Protein AF-A0A0L0D1F6-F1 (afdb_monomer)

Solvent-accessible surface area (backbone atoms only — not comparable to full-atom values): 22761 Å² total; per-residue (Å²): 133,82,84,78,81,84,84,83,79,80,58,84,76,86,81,89,78,84,87,78,51,55,63,51,100,85,69,50,75,47,79,56,70,70,59,72,58,48,76,63,73,54,89,64,78,84,96,84,84,78,78,95,77,70,70,62,42,76,45,77,55,88,86,57,93,52,39,50,40,26,43,29,23,36,58,88,80,61,50,78,74,22,29,36,39,36,61,47,96,75,56,68,85,83,42,67,64,77,44,32,57,50,52,49,49,52,31,22,75,70,66,39,24,54,42,66,58,38,59,55,100,58,34,39,32,29,44,62,78,78,49,46,60,40,62,33,55,49,51,78,37,82,88,28,46,67,58,45,50,49,47,32,33,49,50,36,52,43,32,67,54,79,79,82,84,81,60,61,83,54,30,78,67,49,71,83,37,9,43,62,49,51,49,51,52,51,49,51,49,54,52,52,53,59,41,48,66,91,64,66,97,83,63,97,60,81,59,46,36,73,50,85,88,46,105,51,68,47,54,50,66,57,56,50,56,49,52,54,49,51,52,53,53,59,69,71,46,81,86,75,52,70,21,34,30,51,70,63,54,38,22,82,31,30,30,39,30,90,83,74,48,65,35,46,48,82,51,68,65,37,37,36,22,51,48,24,34,35,57,9,28,38,44,55,28,18,20,44,44,66,91,37,96,53,87,49,27,54,52,76,40,78,88,51,40,58,48,74,65,55,49,47,53,50,46,26,50,27,28,48,53,57,75,44,74,54,46,72,68,51,30,52,60,49,46,58,38,22,59,53,7,34,39,49,39,22,45,50,51,14,53,53,21,54,51,41,45,76,72,54,89,68,91,52,37,27,58,64,50,14,51,51,27,37,50,52,22,54,53,49,51,50,52,50,54,51,50,54,53,51,53,52,52,51,55,52,56,53,66,76,72,111

Foldseek 3Di:
DDDDDDPDDEDADDDDDDDDFDADPVGRTDDRPVVVVVVPVPPDDDDDDDPDDDQKDWAWDPDDPFWTKIFIAGNPPRHTPWIKIFGDDPSPLQFPVQVLVLLQCQCLVVVQAWHFHYDDPGTTTTHDAAFDQAQLLCCLDPVCVVLLLLVLLSQLSQQATDRPPPPPPQCVVDACSPLLNVNLVSLLVVQQVQLCPPDDPPDPDFRWRQFDPDRDTDRSVVLVVLSVVLSVVRVPAPPFRKGFGLLAPASRQWGQHPVRHIHGHDSRSTGIHGSLLRLLNSLQNSQKDQPDPDPLSIGGHPVSRRDPVSSLVSQLSSCVSNVHDSDPVSSVSSVVSNLSSNLSNLSSLLSVLSVCSPVPPDNHNSNVSSVVSVVVNVVSSVVVVVVVVVVVVVVVVVVVVD

Organism: NCBI:txid461836

Sequence (402 aa):
MAAAAWAVRRVRLSAWRGEAAVTDERGQYLLSVPEIAGAVAEAVTDVDSADDASKLRARRLSGGMSNFLFVLLEASDGSVVGLMRVYGAGADATVVRADEGAVFGALSDAGLGPALLSEWAGGRIEAFVAGTPVESRTLGRPESASLLREILAKVAAMHKLVIPSGLSSSSLAGVENSMLFHQLGSWLGQLEEAAQEGRKVNEQRRLLLTLPDMPVSIELRALRDHVEWLEAKWRAMDGVRMGLCHNDLHGGNIMATADDEVVLIDVEYAGYSMVGVDLGNMACEMMHSYECENHPGFVVRADEFPSPETRAAMVACYLDAAGESSNDAAVAALMAQVDLGILSSHLMWALWSFIQARTSDIAYGYTAYGLQRLDQFVHGRKASTAADAAAKAALASEADSE

InterPro domains:
  IPR011009 Protein kinase-like domain superfamily [SSF56112] (54-382)

pLDDT: mean 78.32, std 21.8, range [23.3, 98.75]

Mean predicted aligned error: 10.61 Å

Secondary structure (DSSP, 8-state):
-PPPP------------S----B-TT-PBPPPTTTTTTTTTTSSS------TT--EEEEEES--SSEEEEEEEETTT--EEEEEEEE-TTTTSS--HHHHHHHHHHHHHTTSS--EEEEETTEEEE----EEE--GGGTTSGGGHHHHHHHHHHHHHHHT----SSS-TTTTS-GGGSHHHHHHHHHHHHHHHHHHTT--TT--S--EEE-SSSS-EEEHHHHHHHHHHHHHHHHTSTTPPEEEE-S---GGGEEEETTS-EEE--GGG-EEEEHHHHHHHHHHHTTEE---SSTTS-EE-GGGSPPHHHHHHHHHHHHHHTTS---HHHHHHHH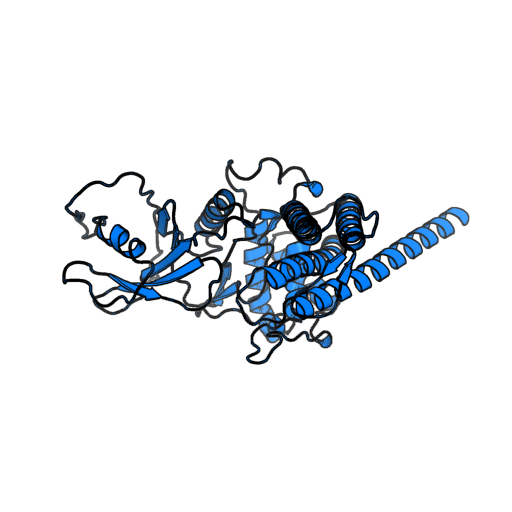HHHHHHHHHHHHHHHHHHHHHHHH--S---HHHHHHHHHHHHHHHHHHHHHHHHHHHHHHHHHHTT-

Radius of gyration: 23.77 Å; Cα contacts (8 Å, |Δi|>4): 584; chains: 1; bounding box: 72×63×77 Å

Nearest PDB structures (foldseek):
  7nb2-assembly1_AAA  TM=8.306E-01  e=1.365E-20  Homo sapiens
  1nw1-assembly1_B  TM=7.851E-01  e=1.091E-19  Caenorhabditis elegans
  3mes-assembly1_B  TM=7.965E-01  e=8.531E-18  Cryptosporidium parvum Iowa II
  3fi8-assembly1_A  TM=8.071E-01  e=6.029E-16  Plasmodium falciparum 3D7
  3mes-assembly1_A  TM=6.957E-01  e=2.235E-17  Cryptosporidium parvum Iowa II

Structure (mmCIF, N/CA/C/O backbone):
data_AF-A0A0L0D1F6-F1
#
_entry.id   AF-A0A0L0D1F6-F1
#
loop_
_atom_site.group_PDB
_atom_site.id
_atom_site.type_symbol
_atom_site.label_atom_id
_atom_site.label_alt_id
_atom_site.label_comp_id
_atom_site.label_asym_id
_atom_site.label_entity_id
_atom_site.label_seq_id
_atom_site.pdbx_PDB_ins_code
_atom_site.Cartn_x
_atom_site.Cartn_y
_atom_site.Cartn_z
_atom_site.occupancy
_atom_site.B_iso_or_equiv
_atom_site.auth_seq_id
_atom_site.auth_comp_id
_atom_site.auth_asym_id
_atom_site.auth_atom_id
_atom_site.pdbx_PDB_model_num
ATOM 1 N N . MET A 1 1 ? -12.857 -1.409 38.701 1.00 31.73 1 MET A N 1
ATOM 2 C CA . MET A 1 1 ? -14.057 -0.980 37.955 1.00 31.73 1 MET A CA 1
ATOM 3 C C . MET A 1 1 ? -13.956 -1.598 36.580 1.00 31.73 1 MET A C 1
ATOM 5 O O . MET A 1 1 ? -12.926 -1.434 35.947 1.00 31.73 1 MET A O 1
ATOM 9 N N . ALA A 1 2 ? -14.928 -2.435 36.226 1.00 24.94 2 ALA A N 1
ATOM 10 C CA . ALA A 1 2 ? -14.879 -3.296 35.051 1.00 24.94 2 ALA A CA 1
ATOM 11 C C . ALA A 1 2 ? -14.999 -2.480 33.755 1.00 24.94 2 ALA A C 1
ATOM 13 O O . ALA A 1 2 ? -15.881 -1.630 33.652 1.00 24.94 2 ALA A O 1
ATOM 14 N N . ALA A 1 3 ? -14.122 -2.762 32.791 1.00 25.84 3 ALA A N 1
ATOM 15 C CA . ALA A 1 3 ? -14.223 -2.278 31.422 1.00 25.84 3 ALA A CA 1
ATOM 16 C C . ALA A 1 3 ? -15.511 -2.835 30.793 1.00 25.84 3 ALA A C 1
ATOM 18 O O . ALA A 1 3 ? -15.704 -4.051 30.726 1.00 25.84 3 ALA A O 1
ATOM 19 N N . ALA A 1 4 ? -16.425 -1.950 30.398 1.00 26.25 4 ALA A N 1
ATOM 20 C CA . ALA A 1 4 ? -17.644 -2.337 29.706 1.00 26.25 4 ALA A CA 1
ATOM 21 C C . ALA A 1 4 ? -17.294 -2.707 28.260 1.00 26.25 4 ALA A C 1
ATOM 23 O O . ALA A 1 4 ? -16.805 -1.873 27.504 1.00 26.25 4 ALA A O 1
ATOM 24 N N . ALA A 1 5 ? -17.534 -3.964 27.890 1.00 23.83 5 ALA A N 1
ATOM 25 C CA . ALA A 1 5 ? -17.423 -4.442 26.520 1.00 23.83 5 ALA A CA 1
ATOM 26 C C . ALA A 1 5 ? -18.451 -3.718 25.632 1.00 23.83 5 ALA A C 1
ATOM 28 O O . ALA A 1 5 ? -19.657 -3.791 25.878 1.00 23.83 5 ALA A O 1
ATOM 29 N N . TRP A 1 6 ? -17.972 -3.013 24.608 1.00 24.05 6 TRP A N 1
ATOM 30 C CA . TRP A 1 6 ? -18.809 -2.343 23.617 1.00 24.05 6 TRP A CA 1
ATOM 31 C C . TRP A 1 6 ? -19.386 -3.383 22.652 1.00 24.05 6 TRP A C 1
ATOM 33 O O . TRP A 1 6 ? -18.693 -3.896 21.779 1.00 24.05 6 TRP A O 1
ATOM 43 N N . ALA A 1 7 ? -20.668 -3.710 22.806 1.00 23.30 7 ALA A N 1
ATOM 44 C CA . ALA A 1 7 ? -21.411 -4.485 21.818 1.00 23.30 7 ALA A CA 1
ATOM 45 C C . ALA A 1 7 ? -22.028 -3.522 20.791 1.00 23.30 7 ALA A C 1
ATOM 47 O O . ALA A 1 7 ? -23.096 -2.957 21.026 1.00 23.30 7 ALA A O 1
ATOM 48 N N . VAL A 1 8 ? -21.347 -3.312 19.663 1.00 28.67 8 VAL A N 1
ATOM 49 C CA . VAL A 1 8 ? -21.810 -2.432 18.576 1.00 28.67 8 VAL A CA 1
ATOM 50 C C . VAL A 1 8 ? -22.657 -3.244 17.587 1.00 28.67 8 VAL A C 1
ATOM 52 O O . VAL A 1 8 ? -22.241 -4.304 17.125 1.00 28.67 8 VAL A O 1
ATOM 55 N N . ARG A 1 9 ? -23.873 -2.772 17.270 1.00 29.39 9 ARG A N 1
ATOM 56 C CA . ARG A 1 9 ? -24.772 -3.371 16.265 1.00 29.39 9 ARG A CA 1
ATOM 57 C C . ARG A 1 9 ? -24.914 -2.446 15.055 1.00 29.39 9 ARG A C 1
ATOM 59 O O . ARG A 1 9 ? -25.244 -1.277 15.217 1.00 29.39 9 ARG A O 1
ATOM 66 N N . ARG A 1 10 ? -24.724 -3.007 13.855 1.00 29.28 10 ARG A N 1
ATOM 67 C CA . ARG A 1 10 ? -24.887 -2.343 12.548 1.00 29.28 10 ARG A CA 1
ATOM 68 C C . ARG A 1 10 ? -26.348 -2.054 12.209 1.00 29.28 10 ARG A C 1
ATOM 70 O O . ARG A 1 10 ? -27.205 -2.914 12.413 1.00 29.28 10 ARG A O 1
ATOM 77 N N . VAL A 1 11 ? -26.613 -0.900 11.593 1.00 31.41 11 VAL A N 1
ATOM 78 C CA . VAL A 1 11 ? -27.930 -0.532 11.045 1.00 31.41 11 VAL A CA 1
ATOM 79 C C . VAL A 1 11 ? -27.784 -0.115 9.576 1.00 31.41 11 VAL A C 1
ATOM 81 O O . VAL A 1 11 ? -26.921 0.685 9.238 1.00 31.41 11 VAL A O 1
ATOM 84 N N . ARG A 1 12 ? -28.640 -0.654 8.695 1.00 29.56 12 ARG A N 1
ATOM 85 C CA . ARG A 1 12 ? -28.754 -0.269 7.273 1.00 29.56 12 ARG A CA 1
ATOM 86 C C . ARG A 1 12 ? -29.939 0.687 7.095 1.00 29.56 12 ARG A C 1
ATOM 88 O O . ARG A 1 12 ? -31.073 0.295 7.366 1.00 29.56 12 ARG A O 1
ATOM 95 N N . LEU A 1 13 ? -29.706 1.901 6.597 1.00 34.47 13 LEU A N 1
ATOM 96 C CA . LEU A 1 13 ? -30.742 2.917 6.363 1.00 34.47 13 LEU A CA 1
ATOM 97 C C . LEU A 1 13 ? -31.161 2.934 4.885 1.00 34.47 13 LEU A C 1
ATOM 99 O O . LEU A 1 13 ? -30.601 3.671 4.084 1.00 34.47 13 LEU A O 1
ATOM 103 N N . SER A 1 14 ? -32.139 2.110 4.498 1.00 27.95 14 SER A N 1
ATOM 104 C CA . SER A 1 14 ? -32.628 2.055 3.101 1.00 27.95 14 SER A CA 1
ATOM 105 C C . SER A 1 14 ? -34.044 2.608 2.881 1.00 27.95 14 SER A C 1
ATOM 107 O O . SER A 1 14 ? -34.542 2.571 1.760 1.00 27.95 14 SER A O 1
ATOM 109 N N . ALA A 1 15 ? -34.701 3.177 3.895 1.00 30.14 15 ALA A N 1
ATOM 110 C CA . ALA A 1 15 ? -36.013 3.802 3.719 1.00 30.14 15 ALA A CA 1
ATOM 111 C C . ALA A 1 15 ? -36.263 4.885 4.776 1.00 30.14 15 ALA A C 1
ATOM 113 O O . ALA A 1 15 ? -36.445 4.555 5.945 1.00 30.14 15 ALA A O 1
ATOM 114 N N . TRP A 1 16 ? -36.329 6.165 4.390 1.00 33.00 16 TRP A N 1
ATOM 115 C CA . TRP A 1 16 ? -36.897 7.176 5.283 1.00 33.00 16 TRP A CA 1
ATOM 116 C C . TRP A 1 16 ? -37.708 8.257 4.567 1.00 33.00 16 TRP A C 1
ATOM 118 O O . TRP A 1 16 ? -37.266 8.859 3.590 1.00 33.00 16 TRP A O 1
ATOM 128 N N . ARG A 1 17 ? -38.919 8.476 5.089 1.00 27.86 17 ARG A N 1
ATOM 129 C CA . ARG A 1 17 ? -39.866 9.541 4.753 1.00 27.86 17 ARG A CA 1
ATOM 130 C C . ARG A 1 17 ? -40.465 10.050 6.072 1.00 27.86 17 ARG A C 1
ATOM 132 O O . ARG A 1 17 ? -41.174 9.280 6.701 1.00 27.86 17 ARG A O 1
ATOM 139 N N . GLY A 1 18 ? -40.207 11.313 6.423 1.00 29.86 18 GLY A N 1
ATOM 140 C CA . GLY A 1 18 ? -41.059 12.176 7.263 1.00 29.86 18 GLY A CA 1
ATOM 141 C C . GLY A 1 18 ? -41.236 11.835 8.754 1.00 29.86 18 GLY A C 1
ATOM 142 O O . GLY A 1 18 ? -41.825 10.819 9.083 1.00 29.86 18 GLY A O 1
ATOM 143 N N . GLU A 1 19 ? -40.803 12.779 9.600 1.00 31.77 19 GLU A N 1
ATOM 144 C CA . GLU A 1 19 ? -41.198 13.098 10.993 1.00 31.77 19 GLU A CA 1
ATOM 145 C C . GLU A 1 19 ? -41.254 12.023 12.110 1.00 31.77 19 GLU A C 1
ATOM 147 O O . GLU A 1 19 ? -41.719 10.901 11.950 1.00 31.77 19 GLU A O 1
ATOM 152 N N . ALA A 1 20 ? -40.829 12.493 13.298 1.00 30.72 20 ALA A N 1
ATOM 153 C CA . ALA A 1 20 ? -40.773 11.882 14.636 1.00 30.72 20 ALA A CA 1
ATOM 154 C C . ALA A 1 20 ? -39.691 10.805 14.879 1.00 30.72 20 ALA A C 1
ATOM 156 O O . ALA A 1 20 ? -39.860 9.622 14.589 1.00 30.72 20 ALA A O 1
ATOM 157 N N . ALA A 1 21 ? -38.584 11.223 15.503 1.00 36.16 21 ALA A N 1
ATOM 158 C CA . ALA A 1 21 ? -37.579 10.334 16.084 1.00 36.16 21 ALA A CA 1
ATOM 159 C C . ALA A 1 21 ? -38.144 9.700 17.364 1.00 36.16 21 ALA A C 1
ATOM 161 O O . ALA A 1 21 ? -38.504 10.414 18.300 1.00 36.16 21 ALA A O 1
ATOM 162 N N . VAL A 1 22 ? -38.239 8.374 17.407 1.00 34.62 22 VAL A N 1
ATOM 163 C CA . VAL A 1 22 ? -38.771 7.615 18.551 1.00 34.62 22 VAL A CA 1
ATOM 164 C C . VAL A 1 22 ? -37.614 7.159 19.448 1.00 34.62 22 VAL A C 1
ATOM 166 O O . VAL A 1 22 ? -36.556 6.785 18.955 1.00 34.62 22 VAL A O 1
ATOM 169 N N . THR A 1 23 ? -37.790 7.166 20.768 1.00 36.97 23 THR A N 1
ATOM 170 C CA . THR A 1 23 ? -36.834 6.566 21.718 1.00 36.97 23 THR A CA 1
ATOM 171 C C . THR A 1 23 ? -37.377 5.261 22.294 1.00 36.97 23 THR A C 1
ATOM 173 O O . THR A 1 23 ? -38.589 5.156 22.487 1.00 36.97 23 THR A O 1
ATOM 176 N N . ASP A 1 24 ? -36.517 4.289 22.616 1.00 35.38 24 ASP A N 1
ATOM 177 C CA . ASP A 1 24 ? -36.933 3.065 23.322 1.00 35.38 24 ASP A CA 1
ATOM 178 C C . ASP A 1 24 ? -37.030 3.238 24.855 1.00 35.38 24 ASP A C 1
ATOM 180 O O . ASP A 1 24 ? -36.666 4.270 25.423 1.00 35.38 24 ASP A O 1
ATOM 184 N N . GLU A 1 25 ? -37.517 2.201 25.544 1.00 28.17 25 GLU A N 1
ATOM 185 C CA . GLU A 1 25 ? -37.755 2.185 26.999 1.00 28.17 25 GLU A CA 1
ATOM 186 C C . GLU A 1 25 ? -36.468 2.235 27.849 1.00 28.17 25 GLU A C 1
ATOM 188 O O . GLU A 1 25 ? -36.529 2.393 29.069 1.00 28.17 25 GLU A O 1
ATOM 193 N N . ARG A 1 26 ? -35.293 2.113 27.218 1.00 33.12 26 ARG A N 1
ATOM 194 C CA . ARG A 1 26 ? -33.969 2.294 27.834 1.00 33.12 26 ARG A CA 1
ATOM 195 C C . ARG A 1 26 ? -33.360 3.658 27.491 1.00 33.12 26 ARG A C 1
ATOM 197 O O . ARG A 1 26 ? -32.220 3.917 27.871 1.00 33.12 26 ARG A O 1
ATOM 204 N N . GLY A 1 27 ? -34.109 4.525 26.805 1.00 32.03 27 GLY A N 1
ATOM 205 C CA . GLY A 1 27 ? -33.685 5.866 26.415 1.00 32.03 27 GLY A CA 1
ATOM 206 C C . GLY A 1 27 ? -32.784 5.911 25.178 1.00 32.03 27 GLY A C 1
ATOM 207 O O . GLY A 1 27 ? -32.106 6.917 24.977 1.00 32.03 27 GLY A O 1
ATOM 208 N N . GLN A 1 28 ? -32.750 4.860 24.349 1.00 32.97 28 GLN A N 1
ATOM 209 C CA . GLN A 1 28 ? -32.021 4.881 23.077 1.00 32.97 28 GLN A CA 1
ATOM 210 C C . GLN A 1 28 ? -32.780 5.728 22.053 1.00 32.97 28 GLN A C 1
ATOM 212 O O . GLN A 1 28 ? -33.920 5.411 21.723 1.00 32.97 28 GLN A O 1
ATOM 217 N N . TYR A 1 29 ? -32.153 6.784 21.530 1.00 34.88 29 TYR A N 1
ATOM 218 C CA . TYR A 1 29 ? -32.681 7.553 20.401 1.00 34.88 29 TYR A CA 1
ATOM 219 C C . TYR A 1 29 ? -32.521 6.760 19.094 1.00 34.88 29 TYR A C 1
ATOM 221 O O . TYR A 1 29 ? -31.401 6.462 18.682 1.00 34.88 29 TYR A O 1
ATOM 229 N N . LEU A 1 30 ? -33.637 6.459 18.419 1.00 40.31 30 LEU A N 1
ATOM 230 C CA . LEU A 1 30 ? -33.656 6.268 16.965 1.00 40.31 30 LEU A CA 1
ATOM 231 C C . LEU A 1 30 ? -33.514 7.665 16.333 1.00 40.31 30 LEU A C 1
ATOM 233 O O . LEU A 1 30 ? -34.155 8.598 16.805 1.00 40.31 30 LEU A O 1
ATOM 237 N N . LEU A 1 31 ? -32.696 7.850 15.293 1.00 39.03 31 LEU A N 1
ATOM 238 C CA . LEU A 1 31 ? -32.652 9.116 14.535 1.00 39.03 31 LEU A CA 1
ATOM 239 C C . LEU A 1 31 ? -34.049 9.486 13.987 1.00 39.03 31 LEU A C 1
ATOM 241 O O . LEU A 1 31 ? -34.760 8.598 13.513 1.00 39.03 31 LEU A O 1
ATOM 245 N N . SER A 1 32 ? -34.398 10.781 13.908 1.00 40.50 32 SER A N 1
ATOM 246 C CA . SER A 1 32 ? -35.192 11.258 12.760 1.00 40.50 32 SER A CA 1
ATOM 247 C C . SER A 1 32 ? -34.246 11.819 11.721 1.00 40.50 32 SER A C 1
ATOM 249 O O . SER A 1 32 ? -33.294 12.528 12.023 1.00 40.50 32 SER A O 1
ATOM 251 N N . VAL A 1 33 ? -34.514 11.458 10.480 1.00 40.91 33 VAL A N 1
ATOM 252 C CA . VAL A 1 33 ? -33.562 11.431 9.380 1.00 40.91 33 VAL A CA 1
ATOM 253 C C . VAL A 1 33 ? -33.618 12.644 8.408 1.00 40.91 33 VAL A C 1
ATOM 255 O O . VAL A 1 33 ? -32.916 12.585 7.404 1.00 40.91 33 VAL A O 1
ATOM 258 N N . PRO A 1 34 ? -34.297 13.799 8.629 1.00 38.75 34 PRO A N 1
ATOM 259 C CA . PRO A 1 34 ? -34.212 14.903 7.661 1.00 38.75 34 PRO A CA 1
ATOM 260 C C . PRO A 1 34 ? -32.942 15.755 7.851 1.00 38.75 34 PRO A C 1
ATOM 262 O O . PRO A 1 34 ? -32.572 16.512 6.964 1.00 38.75 34 PRO A O 1
ATOM 265 N N . GLU A 1 35 ? -32.248 15.616 8.983 1.00 45.06 35 GLU A N 1
ATOM 266 C CA . GLU A 1 35 ? -31.205 16.551 9.441 1.00 45.06 35 GLU A CA 1
ATOM 267 C C . GLU A 1 35 ? -29.783 16.065 9.125 1.00 45.06 35 GLU A C 1
ATOM 269 O O . GLU A 1 35 ? -28.944 16.855 8.700 1.00 45.06 35 GLU A O 1
ATOM 274 N N . ILE A 1 36 ? -29.543 14.747 9.133 1.00 46.28 36 ILE A N 1
ATOM 275 C CA . ILE A 1 36 ? -28.419 14.163 8.371 1.00 46.28 36 ILE A CA 1
ATOM 276 C C . ILE A 1 36 ? -28.604 14.462 6.866 1.00 46.28 36 ILE A C 1
ATOM 278 O O . ILE A 1 36 ? -27.629 14.613 6.135 1.00 46.28 36 ILE A O 1
ATOM 282 N N . ALA A 1 37 ? -29.856 14.616 6.409 1.00 41.06 37 ALA A N 1
ATOM 283 C CA . ALA A 1 37 ? -30.200 14.913 5.019 1.00 41.06 37 ALA A CA 1
ATOM 284 C C . ALA A 1 37 ? -30.062 16.402 4.617 1.00 41.06 37 ALA A C 1
ATOM 286 O O . ALA A 1 37 ? -30.062 16.692 3.423 1.00 41.06 37 ALA A O 1
ATOM 287 N N . GLY A 1 38 ? -29.865 17.330 5.564 1.00 43.59 38 GLY A N 1
ATOM 288 C CA . GLY A 1 38 ? -29.411 18.704 5.291 1.00 43.59 38 GLY A CA 1
ATOM 289 C C . GLY A 1 38 ? -27.883 18.837 5.281 1.00 43.59 38 GLY A C 1
ATOM 290 O O . GLY A 1 38 ? -27.335 19.542 4.440 1.00 43.59 38 GLY A O 1
ATOM 291 N N . ALA A 1 39 ? -27.182 18.079 6.133 1.00 43.59 39 ALA A N 1
ATOM 292 C CA . ALA A 1 39 ? -25.720 18.112 6.311 1.00 43.59 39 ALA A CA 1
ATOM 293 C C . ALA A 1 39 ? -24.890 17.752 5.055 1.00 43.59 39 ALA A C 1
ATOM 295 O O . ALA A 1 39 ? -23.669 17.886 5.045 1.00 43.59 39 ALA A O 1
ATOM 296 N N . VAL A 1 40 ? -25.562 17.301 3.995 1.00 38.84 40 VAL A N 1
ATOM 297 C CA . VAL A 1 40 ? -25.010 17.011 2.664 1.00 38.84 40 VAL A CA 1
ATOM 298 C C . VAL A 1 40 ? -25.537 17.989 1.593 1.00 38.84 40 VAL A C 1
ATOM 300 O O . VAL A 1 40 ? -24.920 18.125 0.540 1.00 38.84 40 VAL A O 1
ATOM 303 N N . ALA A 1 41 ? -26.653 18.688 1.830 1.00 37.47 41 ALA A N 1
ATOM 304 C CA . ALA A 1 41 ? -27.327 19.518 0.824 1.00 37.47 41 ALA A CA 1
ATOM 305 C C . ALA A 1 41 ? -26.570 20.823 0.480 1.00 37.47 41 ALA A C 1
ATOM 307 O O . ALA A 1 41 ? -26.695 21.319 -0.636 1.00 37.47 41 ALA A O 1
ATOM 308 N N . GLU A 1 42 ? -25.730 21.322 1.390 1.00 36.94 42 GLU A N 1
ATOM 309 C CA . GLU A 1 42 ? -24.819 22.466 1.225 1.00 36.94 42 GLU A CA 1
ATOM 310 C C . GLU A 1 42 ? -23.353 22.027 1.434 1.00 36.94 42 GLU A C 1
ATOM 312 O O . GLU A 1 42 ? -22.668 22.469 2.352 1.00 36.94 42 GLU A O 1
ATOM 317 N N . ALA A 1 43 ? -22.779 21.171 0.582 1.00 38.66 43 ALA A N 1
ATOM 318 C CA . ALA A 1 43 ? -21.313 20.961 0.565 1.00 38.66 43 ALA A CA 1
ATOM 319 C C . ALA A 1 43 ? -20.500 22.249 0.202 1.00 38.66 43 ALA A C 1
ATOM 321 O O . ALA A 1 43 ? -19.273 22.225 0.092 1.00 38.66 43 ALA A O 1
ATOM 322 N N . VAL A 1 44 ? -21.209 23.370 0.020 1.00 38.84 44 VAL A N 1
ATOM 323 C CA . VAL A 1 44 ? -20.869 24.763 -0.317 1.00 38.84 44 VAL A CA 1
ATOM 324 C C . VAL A 1 44 ? -22.008 25.563 0.359 1.00 38.84 44 VAL A C 1
ATOM 326 O O . VAL A 1 44 ? -23.152 25.210 0.099 1.00 38.84 44 VAL A O 1
ATOM 329 N N . THR A 1 45 ? -21.886 26.547 1.258 1.00 34.50 45 THR A N 1
ATOM 330 C CA . THR A 1 45 ? -20.866 27.537 1.662 1.00 34.50 45 THR A CA 1
ATOM 331 C C . THR A 1 45 ? -21.213 28.002 3.086 1.00 34.50 45 THR A C 1
ATOM 333 O O . THR A 1 45 ? -22.357 28.369 3.304 1.00 34.50 45 THR A O 1
ATOM 336 N N . ASP A 1 46 ? -20.229 28.031 3.993 1.00 37.06 46 ASP A N 1
ATOM 337 C CA . ASP A 1 46 ? -20.287 28.538 5.384 1.00 37.06 46 ASP A CA 1
ATOM 338 C C . ASP A 1 46 ? -21.431 28.021 6.278 1.00 37.06 46 ASP A C 1
ATOM 340 O O . ASP A 1 46 ? -22.562 28.496 6.250 1.00 37.06 46 ASP A O 1
ATOM 344 N N . VAL A 1 47 ? -21.096 27.077 7.163 1.00 40.12 47 VAL A N 1
ATOM 345 C CA . VAL A 1 47 ? -22.037 26.544 8.154 1.00 40.12 47 VAL A CA 1
ATOM 346 C C . VAL A 1 47 ? -22.041 27.445 9.387 1.00 40.12 47 VAL A C 1
ATOM 348 O O . VAL A 1 47 ? -21.257 27.242 10.311 1.00 40.12 47 VAL A O 1
ATOM 351 N N . ASP A 1 48 ? -22.960 28.405 9.405 1.00 41.38 48 ASP A N 1
ATOM 352 C CA . ASP A 1 48 ? -23.443 29.065 10.619 1.00 41.38 48 ASP A CA 1
ATOM 353 C C . ASP A 1 48 ? -24.980 29.051 10.598 1.00 41.38 48 ASP A C 1
ATOM 355 O O . ASP A 1 48 ? -25.636 29.997 10.171 1.00 41.38 48 ASP A O 1
ATOM 359 N N . SER A 1 49 ? -25.575 27.920 10.982 1.00 39.34 49 SER A N 1
ATOM 360 C CA . SER A 1 49 ? -26.826 27.855 11.757 1.00 39.34 49 SER A CA 1
ATOM 361 C C . SER A 1 49 ? -27.337 26.417 11.844 1.00 39.34 49 SER A C 1
ATOM 363 O O . SER A 1 49 ? -27.509 25.724 10.847 1.00 39.34 49 SER A O 1
ATOM 365 N N . ALA A 1 50 ? -27.630 25.982 13.063 1.00 41.03 50 ALA A N 1
ATOM 366 C CA . ALA A 1 50 ? -28.610 24.938 13.304 1.00 41.03 50 ALA A CA 1
ATOM 367 C C . ALA A 1 50 ? -29.574 25.505 14.347 1.00 41.03 50 ALA A C 1
ATOM 369 O O . ALA A 1 50 ? -29.183 25.718 15.496 1.00 41.03 50 ALA A O 1
ATOM 370 N N . ASP A 1 51 ? -30.796 25.820 13.916 1.00 38.06 51 ASP A N 1
ATOM 371 C CA . ASP A 1 51 ? -31.899 26.155 14.814 1.00 38.06 51 ASP A CA 1
ATOM 372 C C . ASP A 1 51 ? -32.132 24.970 15.762 1.00 38.06 51 ASP A C 1
ATOM 374 O O . ASP A 1 51 ? -32.364 23.854 15.306 1.00 38.06 51 ASP A O 1
ATOM 378 N N . ASP A 1 52 ? -32.005 25.258 17.060 1.00 39.34 52 ASP A N 1
ATOM 379 C CA . ASP A 1 52 ? -32.370 24.601 18.335 1.00 39.34 52 ASP A CA 1
ATOM 380 C C . ASP A 1 52 ? -33.041 23.193 18.407 1.00 39.34 52 ASP A C 1
ATOM 382 O O . ASP A 1 52 ? -33.626 22.844 19.435 1.00 39.34 52 ASP A O 1
ATOM 386 N N . ALA A 1 53 ? -32.935 22.321 17.398 1.00 39.06 53 ALA A N 1
ATOM 387 C CA . ALA A 1 53 ? -33.583 21.002 17.359 1.00 39.06 53 ALA A CA 1
ATOM 388 C C . ALA A 1 53 ? -32.651 19.807 17.048 1.00 39.06 53 ALA A C 1
ATOM 390 O O . ALA A 1 53 ? -33.001 18.675 17.391 1.00 39.06 53 ALA A O 1
ATOM 391 N N . SER A 1 54 ? -31.443 20.014 16.505 1.00 47.66 54 SER A N 1
ATOM 392 C CA . SER A 1 54 ? -30.513 18.926 16.146 1.00 47.66 54 SER A CA 1
ATOM 393 C C . SER A 1 54 ? -29.320 18.818 17.111 1.00 47.66 54 SER A C 1
ATOM 395 O O . SER A 1 54 ? -28.497 19.724 17.217 1.00 47.66 54 SER A O 1
ATOM 397 N N . LYS A 1 55 ? -29.184 17.683 17.806 1.00 57.44 55 LYS A N 1
ATOM 398 C CA . LYS A 1 55 ? -28.216 17.445 18.902 1.00 57.44 55 LYS A CA 1
ATOM 399 C C . LYS A 1 55 ? -26.748 17.223 18.478 1.00 57.44 55 LYS A C 1
ATOM 401 O O . LYS A 1 55 ? -25.930 16.862 19.317 1.00 57.44 55 LYS A O 1
ATOM 406 N N . LEU A 1 56 ? -26.380 17.433 17.212 1.00 58.66 56 LEU A N 1
ATOM 407 C CA . LEU A 1 56 ? -25.035 17.147 16.685 1.00 58.66 56 LEU A CA 1
ATOM 408 C C . LEU A 1 56 ? -24.440 18.356 15.945 1.00 58.66 56 LEU A C 1
ATOM 410 O O . LEU A 1 56 ? -25.150 19.069 15.243 1.00 58.66 56 LEU A O 1
ATOM 414 N N . ARG A 1 57 ? -23.124 18.563 16.073 1.00 59.50 57 ARG A N 1
ATOM 415 C CA . ARG A 1 57 ? -22.311 19.539 15.322 1.00 59.50 57 ARG A CA 1
ATOM 416 C C . ARG A 1 57 ? -21.347 18.801 14.390 1.00 59.50 57 ARG A C 1
ATOM 418 O O . ARG A 1 57 ? -20.914 17.697 14.705 1.00 59.50 57 ARG A O 1
ATOM 425 N N . ALA A 1 58 ? -20.956 19.415 13.276 1.00 64.62 58 ALA A N 1
ATOM 426 C CA . ALA A 1 58 ? -19.970 18.855 12.350 1.00 64.62 58 ALA A CA 1
ATOM 427 C C . ALA A 1 58 ? -18.814 19.840 12.131 1.00 64.62 58 ALA A C 1
ATOM 429 O O . ALA A 1 58 ? -19.038 21.016 11.859 1.00 64.62 58 ALA A O 1
ATOM 430 N N . ARG A 1 59 ? -17.570 19.363 12.231 1.00 67.81 59 ARG A N 1
ATOM 431 C CA . ARG A 1 59 ? -16.359 20.151 11.960 1.00 67.81 59 ARG A CA 1
ATOM 432 C C . ARG A 1 59 ? -15.600 19.553 10.787 1.00 67.81 59 ARG A C 1
ATOM 434 O O . ARG A 1 59 ? -15.123 18.424 10.875 1.00 67.81 59 ARG A O 1
ATOM 441 N N . ARG A 1 60 ? -15.444 20.320 9.709 1.00 66.88 60 ARG A N 1
ATOM 442 C CA . ARG A 1 60 ? -14.672 19.897 8.536 1.00 66.88 60 ARG A CA 1
ATOM 443 C C . ARG A 1 60 ? -13.196 19.701 8.897 1.00 66.88 60 ARG A C 1
ATOM 445 O O . ARG A 1 60 ? -12.594 20.553 9.549 1.00 66.88 60 ARG A O 1
ATOM 452 N N . LEU A 1 61 ? -12.623 18.589 8.451 1.00 68.00 61 LEU A N 1
ATOM 453 C CA . LEU A 1 61 ? -11.182 18.365 8.432 1.00 68.00 61 LEU A CA 1
ATOM 454 C C . LEU A 1 61 ? -10.625 18.835 7.084 1.00 68.00 61 LEU A C 1
ATOM 456 O O . LEU A 1 61 ? -11.206 18.583 6.027 1.00 68.00 61 LEU A O 1
ATOM 460 N N . SER A 1 62 ? -9.505 19.547 7.121 1.00 55.34 62 SER A N 1
ATOM 461 C CA . SER A 1 62 ? -8.715 19.879 5.935 1.00 55.34 62 SER A CA 1
ATOM 462 C C . SER A 1 62 ? -7.886 18.664 5.509 1.00 55.34 62 SER A C 1
ATOM 464 O O . SER A 1 62 ? -7.306 18.024 6.381 1.00 55.34 62 SER A O 1
ATOM 466 N N . GLY A 1 63 ? -7.770 18.383 4.203 1.00 50.47 63 GLY A N 1
ATOM 467 C CA . GLY A 1 63 ? -6.709 17.489 3.701 1.00 50.47 63 GLY A CA 1
ATOM 468 C C . GLY A 1 63 ? -7.103 16.316 2.796 1.00 50.47 63 GLY A C 1
ATOM 469 O O . GLY A 1 63 ? -6.223 15.545 2.444 1.00 50.47 63 GLY A O 1
ATOM 470 N N . GLY A 1 64 ? -8.363 16.164 2.378 1.00 48.91 64 GLY A N 1
ATOM 471 C CA . GLY A 1 64 ? -8.746 15.142 1.391 1.00 48.91 64 GLY A CA 1
ATOM 472 C C . GLY A 1 64 ? -8.894 15.717 -0.021 1.00 48.91 64 GLY A C 1
ATOM 473 O O . GLY A 1 64 ? -9.639 16.679 -0.197 1.00 48.91 64 GLY A O 1
ATOM 474 N N . MET A 1 65 ? -8.226 15.128 -1.023 1.00 44.72 65 MET A N 1
ATOM 475 C CA . MET A 1 65 ? -8.472 15.442 -2.447 1.00 44.72 65 MET A CA 1
ATOM 476 C C . MET A 1 65 ? -9.756 14.784 -2.967 1.00 44.72 65 MET A C 1
ATOM 478 O O . MET A 1 65 ? -10.490 15.383 -3.745 1.00 44.72 65 MET A O 1
ATOM 482 N N . SER A 1 66 ? -10.034 13.558 -2.514 1.00 52.12 66 SER A N 1
ATOM 483 C CA . SER A 1 66 ? -11.105 12.704 -3.053 1.00 52.12 66 SER A CA 1
ATOM 484 C C . SER A 1 66 ? -12.372 12.679 -2.187 1.00 52.12 66 SER A C 1
ATOM 486 O O . SER A 1 66 ? -13.456 12.348 -2.671 1.00 52.12 66 SER A O 1
ATOM 488 N N . ASN A 1 67 ? -12.243 13.043 -0.906 1.00 64.69 67 ASN A N 1
ATOM 489 C CA . ASN A 1 67 ? -13.272 12.895 0.123 1.00 64.69 67 ASN A CA 1
ATOM 490 C C . ASN A 1 67 ? -13.379 14.152 0.995 1.00 64.69 67 ASN A C 1
ATOM 492 O O . ASN A 1 67 ? -12.365 14.717 1.409 1.00 64.69 67 ASN A O 1
ATOM 496 N N . PHE A 1 68 ? -14.603 14.541 1.356 1.00 67.44 68 PHE A N 1
ATOM 497 C CA . PHE A 1 68 ? -14.834 15.526 2.410 1.00 67.44 68 PHE A CA 1
ATOM 498 C C . PHE A 1 68 ? -15.001 14.812 3.750 1.00 67.44 68 PHE A C 1
ATOM 500 O O . PHE A 1 68 ? -15.844 13.927 3.892 1.00 67.44 68 PHE A O 1
ATOM 507 N N . LEU A 1 69 ? -14.198 15.209 4.733 1.00 76.25 69 LEU A N 1
ATOM 508 C CA . LEU A 1 69 ? -14.183 14.611 6.063 1.00 76.25 69 LEU A CA 1
ATOM 509 C C . LEU A 1 69 ? -14.734 15.595 7.091 1.00 76.25 69 LEU A C 1
ATOM 511 O O . LEU A 1 69 ? -14.309 16.750 7.142 1.00 76.25 69 LEU A O 1
ATOM 515 N N . PHE A 1 70 ? -15.652 15.128 7.932 1.00 74.50 70 PHE A N 1
ATOM 516 C CA . PHE A 1 70 ? -16.265 15.922 8.991 1.00 74.50 70 PHE A CA 1
ATOM 517 C C . PHE A 1 70 ? -16.262 15.152 10.305 1.00 74.50 70 PHE A C 1
ATOM 519 O O . PHE A 1 70 ? -16.877 14.095 10.413 1.00 74.50 70 PHE A O 1
ATOM 526 N N . VAL A 1 71 ? -15.614 15.694 11.331 1.00 78.75 71 VAL A N 1
ATOM 527 C CA . VAL A 1 71 ? -15.746 15.166 12.692 1.00 78.75 71 VAL A CA 1
ATOM 528 C C . VAL A 1 71 ? -17.132 15.528 13.205 1.00 78.75 71 VAL A C 1
ATOM 530 O O . VAL A 1 71 ? -17.488 16.706 13.243 1.00 78.75 71 VAL A O 1
ATOM 533 N N . LEU A 1 72 ? -17.898 14.517 13.597 1.00 73.81 72 LEU A N 1
ATOM 534 C CA . LEU A 1 72 ? -19.199 14.675 14.227 1.00 73.81 72 LEU A CA 1
ATOM 535 C C . LEU A 1 72 ? -19.005 14.818 15.737 1.00 73.81 72 LEU A C 1
ATOM 537 O O . LEU A 1 72 ? -18.299 14.023 16.362 1.00 73.81 72 LEU A O 1
ATOM 541 N N . LEU A 1 73 ? -19.637 15.833 16.312 1.00 66.62 73 LEU A N 1
ATOM 542 C CA . LEU A 1 73 ? -19.533 16.207 17.715 1.00 66.62 73 LEU A CA 1
ATOM 543 C C . LEU A 1 73 ? -20.925 16.244 18.347 1.00 66.62 73 LEU A C 1
ATOM 545 O O . LEU A 1 73 ? -21.877 16.714 17.727 1.00 66.62 73 LEU A O 1
ATOM 549 N N . GLU A 1 74 ? -21.038 15.821 19.595 1.00 65.75 74 GLU A N 1
ATOM 550 C CA . GLU A 1 74 ? -22.232 16.038 20.403 1.00 65.75 74 GLU A CA 1
ATOM 551 C C . GLU A 1 74 ? -22.398 17.543 20.677 1.00 65.75 74 GLU A C 1
ATOM 553 O O . GLU A 1 74 ? -21.455 18.231 21.076 1.00 65.75 74 GLU A O 1
ATOM 558 N N . ALA A 1 75 ? -23.592 18.098 20.452 1.00 62.03 75 ALA A N 1
ATOM 559 C CA . ALA A 1 75 ? -23.812 19.539 20.606 1.00 62.03 75 ALA A CA 1
ATOM 560 C C . ALA A 1 75 ? -23.754 19.998 22.072 1.00 62.03 75 ALA A C 1
ATOM 562 O O . ALA A 1 75 ? -23.458 21.168 22.331 1.00 62.03 75 ALA A O 1
ATOM 563 N N . SER A 1 76 ? -24.045 19.090 23.009 1.00 63.91 76 SER A N 1
ATOM 564 C CA . SER A 1 76 ? -24.133 19.391 24.440 1.00 63.91 76 SER A CA 1
ATOM 565 C C . SER A 1 76 ? -22.770 19.604 25.103 1.00 63.91 76 SER A C 1
ATOM 567 O O . SER A 1 76 ? -22.629 20.536 25.894 1.00 63.91 76 SER A O 1
ATOM 569 N N . ASP A 1 77 ? -21.766 18.792 24.766 1.00 70.19 77 ASP A N 1
ATOM 570 C CA . ASP A 1 77 ? -20.442 18.826 25.403 1.00 70.19 77 ASP A CA 1
ATOM 571 C C . ASP A 1 77 ? -19.259 18.863 24.419 1.00 70.19 77 ASP A C 1
ATOM 573 O O . ASP A 1 77 ? -18.116 19.046 24.837 1.00 70.19 77 ASP A O 1
ATOM 577 N N . GLY A 1 78 ? -19.512 18.749 23.112 1.00 63.91 78 GLY A N 1
ATOM 578 C CA . GLY A 1 78 ? -18.471 18.733 22.087 1.00 63.91 78 GLY A CA 1
ATOM 579 C C . GLY A 1 78 ? -17.688 17.422 22.010 1.00 63.91 78 GLY A C 1
ATOM 580 O O . GLY A 1 78 ? -16.644 17.393 21.357 1.00 63.91 78 GLY A O 1
ATOM 581 N N . SER A 1 79 ? -18.154 16.352 22.660 1.00 68.31 79 SER A N 1
ATOM 582 C CA . SER A 1 79 ? -17.539 15.028 22.562 1.00 68.31 79 SER A CA 1
ATOM 583 C C . SER A 1 79 ? -17.620 14.484 21.135 1.00 68.31 79 SER A C 1
ATOM 585 O O . SER A 1 79 ? -18.580 14.732 20.408 1.00 68.31 79 SER A O 1
ATOM 587 N N . VAL A 1 80 ? -16.587 13.760 20.699 1.00 73.44 80 VAL A N 1
ATOM 588 C CA . VAL A 1 80 ? -16.551 13.184 19.349 1.00 73.44 80 VAL A CA 1
ATOM 589 C C . VAL A 1 80 ? -17.428 11.940 19.297 1.00 73.44 80 VAL A C 1
ATOM 591 O O . VAL A 1 80 ? -17.210 10.997 20.054 1.00 73.44 80 VAL A O 1
ATOM 594 N N . VAL A 1 81 ? -18.381 11.920 18.366 1.00 71.75 81 VAL A N 1
ATOM 595 C CA . VAL A 1 81 ? -19.319 10.799 18.183 1.00 71.75 81 VAL A CA 1
ATOM 596 C C . VAL A 1 81 ? -19.038 9.982 16.921 1.00 71.75 81 VAL A C 1
ATOM 598 O O . VAL A 1 81 ? -19.520 8.859 16.792 1.00 71.75 81 VAL A O 1
ATOM 601 N N . GLY A 1 82 ? -18.247 10.518 15.988 1.00 79.69 82 GLY A N 1
ATOM 602 C CA . GLY A 1 82 ? -17.866 9.816 14.767 1.00 79.69 82 GLY A CA 1
ATOM 603 C C . GLY A 1 82 ? -17.169 10.705 13.745 1.00 79.69 82 GLY A C 1
ATOM 604 O O . GLY A 1 82 ? -16.916 11.888 13.974 1.00 79.69 82 GLY A O 1
ATOM 605 N N . LEU A 1 83 ? -16.877 10.118 12.595 1.00 83.94 83 LEU A N 1
ATOM 606 C CA . LEU A 1 83 ? -16.319 10.766 11.421 1.00 83.94 83 LEU A CA 1
ATOM 607 C C . LEU A 1 83 ? -17.262 10.507 10.245 1.00 83.94 83 LEU A C 1
ATOM 609 O O . LEU A 1 83 ? -17.570 9.365 9.922 1.00 83.94 83 LEU A O 1
ATOM 613 N N . MET A 1 84 ? -17.739 11.571 9.614 1.00 80.44 84 MET A N 1
ATOM 614 C CA . MET A 1 84 ? -18.528 11.498 8.395 1.00 80.44 84 MET A CA 1
ATOM 615 C C . MET A 1 84 ? -17.615 11.706 7.193 1.00 80.44 84 MET A C 1
ATOM 617 O O . MET A 1 84 ? -16.931 12.726 7.092 1.00 80.44 84 MET A O 1
ATOM 621 N N . ARG A 1 85 ? -17.640 10.749 6.271 1.00 81.00 85 ARG A N 1
ATOM 622 C CA . ARG A 1 85 ? -16.951 10.812 4.986 1.00 81.00 85 ARG A CA 1
ATOM 623 C C . ARG A 1 85 ? -17.983 10.973 3.885 1.00 81.00 85 ARG A C 1
ATOM 625 O O . ARG A 1 85 ? -18.847 10.115 3.734 1.00 81.00 85 ARG A O 1
ATOM 632 N N . VAL A 1 86 ? -17.876 12.058 3.127 1.00 71.69 86 VAL A N 1
ATOM 633 C CA . VAL A 1 86 ? -18.712 12.334 1.954 1.00 71.69 86 VAL A CA 1
ATOM 634 C C . VAL A 1 86 ? -17.853 12.191 0.704 1.00 71.69 86 VAL A C 1
ATOM 636 O O . VAL A 1 86 ? -16.800 12.825 0.594 1.00 71.69 86 VAL A O 1
ATOM 639 N N . TYR A 1 87 ? -18.299 11.359 -0.231 1.00 69.19 87 TYR A N 1
ATOM 640 C CA . TYR A 1 87 ? -17.568 11.084 -1.465 1.00 69.19 87 TYR A CA 1
ATOM 641 C C . TYR A 1 87 ? -17.677 12.269 -2.437 1.00 69.19 87 TYR A C 1
ATOM 643 O O . TYR A 1 87 ? -18.771 12.786 -2.672 1.00 69.19 87 TYR A O 1
ATOM 651 N N . GLY A 1 88 ? -16.556 12.716 -3.014 1.00 57.94 88 GLY A N 1
ATOM 652 C CA . GLY A 1 88 ? -16.542 13.819 -3.980 1.00 57.94 88 GLY A CA 1
ATOM 653 C C . GLY A 1 88 ? -17.175 13.453 -5.332 1.00 57.94 88 GLY A C 1
ATOM 654 O O . GLY A 1 88 ? -17.063 12.312 -5.798 1.00 57.94 88 GLY A O 1
ATOM 655 N N . ALA A 1 89 ? -17.807 14.432 -5.991 1.00 44.59 89 ALA A N 1
ATOM 656 C CA . ALA A 1 89 ? -18.261 14.322 -7.379 1.00 44.59 89 ALA A CA 1
ATOM 657 C C . ALA A 1 89 ? -17.041 14.416 -8.313 1.00 44.59 89 ALA A C 1
ATOM 659 O O . ALA A 1 89 ? -16.537 15.508 -8.552 1.00 44.59 89 ALA A O 1
ATOM 660 N N . GLY A 1 90 ? -16.530 13.278 -8.793 1.00 44.84 90 GLY A N 1
ATOM 661 C CA . GLY A 1 90 ? -15.376 13.234 -9.705 1.00 44.84 90 GLY A CA 1
ATOM 662 C C . GLY A 1 90 ? -14.204 12.359 -9.257 1.00 44.84 90 GLY A C 1
ATOM 663 O O . GLY A 1 90 ? -13.338 12.069 -10.074 1.00 44.84 90 GLY A O 1
ATOM 664 N N . ALA A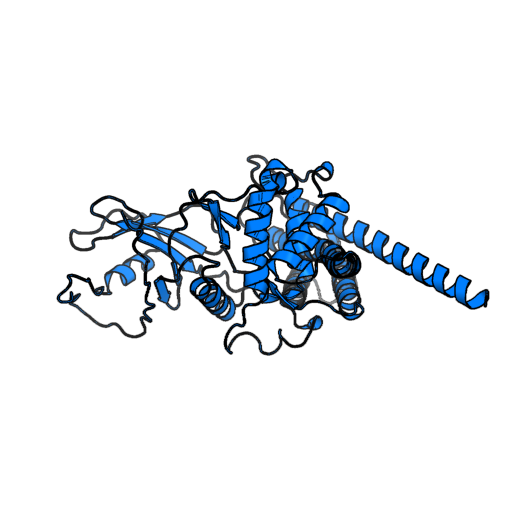 1 91 ? -14.198 11.841 -8.026 1.00 44.47 91 ALA A N 1
ATOM 665 C CA . ALA A 1 91 ? -13.196 10.858 -7.584 1.00 44.47 91 ALA A CA 1
ATOM 666 C C . ALA A 1 91 ? -13.483 9.423 -8.100 1.00 44.47 91 ALA A C 1
ATOM 668 O O . ALA A 1 91 ? -13.166 8.446 -7.433 1.00 44.47 91 ALA A O 1
ATOM 669 N N . ASP A 1 92 ? -14.135 9.298 -9.261 1.00 43.09 92 ASP A N 1
ATOM 670 C CA . ASP A 1 92 ? -14.609 8.036 -9.860 1.00 43.09 92 ASP A CA 1
ATOM 671 C C . ASP A 1 92 ? -13.618 7.426 -10.874 1.00 43.09 92 ASP A C 1
ATOM 673 O O . ASP A 1 92 ? -13.875 6.355 -11.416 1.00 43.09 92 ASP A O 1
ATOM 677 N N . ALA A 1 93 ? -12.483 8.077 -11.158 1.00 46.75 93 ALA A N 1
ATOM 678 C CA . ALA A 1 93 ? -11.568 7.614 -12.208 1.00 46.75 93 ALA A CA 1
ATOM 679 C C . ALA A 1 93 ? -10.564 6.528 -11.758 1.00 46.75 93 ALA A C 1
ATOM 681 O O . ALA A 1 93 ? -9.968 5.869 -12.610 1.00 46.75 93 ALA A O 1
ATOM 682 N N . THR A 1 94 ? -10.346 6.328 -10.451 1.00 44.19 94 THR A N 1
ATOM 683 C CA . THR A 1 94 ? -9.257 5.462 -9.944 1.00 44.19 94 THR A CA 1
ATOM 684 C C . THR A 1 94 ? -9.671 4.395 -8.928 1.00 44.19 94 THR A C 1
ATOM 686 O O . THR A 1 94 ? -8.918 3.435 -8.768 1.00 44.19 94 THR A O 1
ATOM 689 N N . VAL A 1 95 ? -10.841 4.509 -8.282 1.00 50.94 95 VAL A N 1
ATOM 690 C CA . VAL A 1 95 ? -11.282 3.607 -7.198 1.00 50.94 95 VAL A CA 1
ATOM 691 C C . VAL A 1 95 ? -12.673 3.043 -7.492 1.00 50.94 95 VAL A C 1
ATOM 693 O O . VAL A 1 95 ? -13.637 3.785 -7.686 1.00 50.94 95 VAL A O 1
ATOM 696 N N . VAL A 1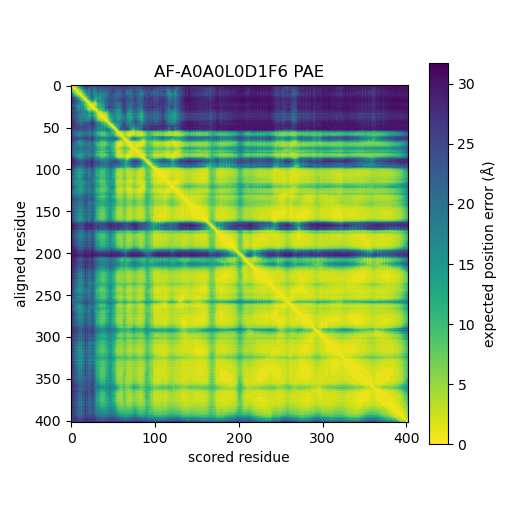 96 ? -12.805 1.713 -7.497 1.00 57.41 96 VAL A N 1
ATOM 697 C CA . VAL A 1 96 ? -14.105 1.038 -7.624 1.00 57.41 96 VAL A CA 1
ATOM 698 C C . VAL A 1 96 ? -14.811 1.081 -6.263 1.00 57.41 96 VAL A C 1
ATOM 700 O O . VAL A 1 96 ? -14.631 0.215 -5.415 1.00 57.41 96 VAL A O 1
ATOM 703 N N . ARG A 1 97 ? -15.633 2.108 -6.032 1.00 57.00 97 ARG A N 1
ATOM 704 C CA . ARG A 1 97 ? -16.251 2.416 -4.720 1.00 57.00 97 ARG A CA 1
ATOM 705 C C . ARG A 1 97 ? -17.098 1.293 -4.100 1.00 57.00 97 ARG A C 1
ATOM 707 O O . ARG A 1 97 ? -17.218 1.214 -2.881 1.00 57.00 97 ARG A O 1
ATOM 714 N N . ALA A 1 98 ? -17.689 0.423 -4.923 1.00 53.97 98 ALA A N 1
ATOM 715 C CA . ALA A 1 98 ? -18.447 -0.736 -4.438 1.00 53.97 98 ALA A CA 1
ATOM 716 C C . ALA A 1 98 ? -17.549 -1.775 -3.735 1.00 53.97 98 ALA A C 1
ATOM 718 O O . ALA A 1 98 ? -18.012 -2.467 -2.827 1.00 53.97 98 ALA A O 1
ATOM 719 N N . ASP A 1 99 ? -16.273 -1.839 -4.119 1.00 71.31 99 ASP A N 1
ATOM 720 C CA . ASP A 1 99 ? -15.273 -2.712 -3.510 1.00 71.31 99 ASP A CA 1
ATOM 721 C C . ASP A 1 99 ? -14.747 -2.107 -2.197 1.00 71.31 99 ASP A C 1
ATOM 723 O O . ASP A 1 99 ? -14.642 -2.816 -1.194 1.00 71.31 99 ASP A O 1
ATOM 727 N N . GLU A 1 100 ? -14.532 -0.785 -2.152 1.00 78.06 100 GLU A N 1
ATOM 728 C CA . GLU A 1 100 ? -14.075 -0.068 -0.949 1.00 78.06 100 GLU A CA 1
ATOM 729 C C . GLU A 1 100 ? -15.037 -0.254 0.236 1.00 78.06 100 GLU A C 1
ATOM 731 O O . GLU A 1 100 ? -14.607 -0.613 1.331 1.00 78.06 100 GLU A O 1
ATOM 736 N N . GLY A 1 101 ? -16.348 -0.055 0.039 1.00 81.06 101 GLY A N 1
ATOM 737 C CA . GLY A 1 101 ? -17.340 -0.195 1.117 1.00 81.06 101 GLY A CA 1
ATOM 738 C C . GLY A 1 101 ? -17.398 -1.614 1.698 1.00 81.06 101 GLY A C 1
ATOM 739 O O . GLY A 1 101 ? -17.494 -1.797 2.914 1.00 81.06 101 GLY A O 1
ATOM 740 N N . ALA A 1 102 ? -17.263 -2.634 0.845 1.00 83.44 102 ALA A N 1
ATOM 741 C CA . ALA A 1 102 ? -17.238 -4.031 1.268 1.00 83.44 102 ALA A CA 1
ATOM 742 C C . ALA A 1 102 ? -15.956 -4.380 2.046 1.00 83.44 102 ALA A C 1
ATOM 744 O O . ALA A 1 102 ? -16.030 -5.049 3.082 1.00 83.44 102 ALA A O 1
ATOM 745 N N . VAL A 1 103 ? -14.797 -3.891 1.591 1.00 87.50 103 VAL A N 1
ATOM 746 C CA . VAL A 1 103 ? -13.519 -4.043 2.304 1.00 87.50 103 VAL A CA 1
ATOM 747 C C . VAL A 1 103 ? -13.558 -3.316 3.646 1.00 87.50 103 VAL A C 1
ATOM 749 O O . VAL A 1 103 ? -13.259 -3.921 4.677 1.00 87.50 103 VAL A O 1
ATOM 752 N N . PHE A 1 104 ? -14.012 -2.061 3.664 1.00 89.75 104 PHE A N 1
ATOM 753 C CA . PHE A 1 104 ? -14.184 -1.277 4.884 1.00 89.75 104 PHE A CA 1
ATOM 754 C C . PHE A 1 104 ? -15.093 -1.995 5.887 1.00 89.75 104 PHE A C 1
ATOM 756 O O . PHE A 1 104 ? -14.751 -2.137 7.062 1.00 89.75 104 PHE A O 1
ATOM 763 N N . GLY A 1 105 ? -16.232 -2.512 5.417 1.00 88.88 105 GLY A N 1
ATOM 764 C CA . GLY A 1 105 ? -17.140 -3.321 6.220 1.00 88.88 105 GLY A CA 1
ATOM 765 C C . GLY A 1 105 ? -16.449 -4.546 6.823 1.00 88.88 105 GLY A C 1
ATOM 766 O O . GLY A 1 105 ? -16.567 -4.788 8.022 1.00 88.88 105 GLY A O 1
ATOM 767 N N . ALA A 1 106 ? -15.681 -5.309 6.051 1.00 89.62 106 ALA A N 1
ATOM 768 C CA . ALA A 1 106 ? -14.995 -6.480 6.594 1.00 89.62 106 ALA A CA 1
ATOM 769 C C . ALA A 1 106 ? -13.917 -6.122 7.630 1.00 89.62 106 ALA A C 1
ATOM 771 O O . ALA A 1 106 ? -13.832 -6.784 8.665 1.00 89.62 106 ALA A O 1
ATOM 772 N N . LEU A 1 107 ? -13.135 -5.060 7.403 1.00 92.00 107 LEU A N 1
ATOM 773 C CA . LEU A 1 107 ? -12.158 -4.581 8.388 1.00 92.00 107 LEU A CA 1
ATOM 774 C C . LEU A 1 107 ? -12.844 -4.097 9.667 1.00 92.00 107 LEU A C 1
ATOM 776 O O . LEU A 1 107 ? -12.365 -4.382 10.764 1.00 92.00 107 LEU A O 1
ATOM 780 N N . SER A 1 108 ? -13.978 -3.406 9.529 1.00 91.88 108 SER A N 1
ATOM 781 C CA . SER A 1 108 ? -14.802 -2.984 10.658 1.00 91.88 108 SER A CA 1
ATOM 782 C C . SER A 1 108 ? -15.327 -4.177 11.462 1.00 91.88 108 SER A C 1
ATOM 784 O O . SER A 1 108 ? -15.319 -4.108 12.687 1.00 91.88 108 SER A O 1
ATOM 786 N N . ASP A 1 109 ? -15.809 -5.243 10.813 1.00 91.25 109 ASP A N 1
ATOM 787 C CA . ASP A 1 109 ? -16.298 -6.447 11.511 1.00 91.25 109 ASP A CA 1
ATOM 788 C C . ASP A 1 109 ? -15.171 -7.183 12.235 1.00 91.25 109 ASP A C 1
ATOM 790 O O . ASP A 1 109 ? -15.374 -7.731 13.317 1.00 91.25 109 ASP A O 1
ATOM 794 N N . ALA A 1 110 ? -13.983 -7.201 11.630 1.00 91.62 110 ALA A N 1
ATOM 795 C CA . ALA A 1 110 ? -12.805 -7.862 12.170 1.00 91.62 110 ALA A CA 1
ATOM 796 C C . ALA A 1 110 ? -12.079 -7.043 13.254 1.00 91.62 110 ALA A C 1
ATOM 798 O O . ALA A 1 110 ? -11.112 -7.538 13.831 1.00 91.62 110 ALA A O 1
ATOM 799 N N . GLY A 1 111 ? -12.508 -5.804 13.524 1.00 91.56 111 GLY A N 1
ATOM 800 C CA . GLY A 1 111 ? -11.837 -4.905 14.470 1.00 91.56 111 GLY A CA 1
ATOM 801 C C . GLY A 1 111 ? -10.438 -4.466 14.018 1.00 91.56 111 GLY A C 1
ATOM 802 O O . GLY A 1 111 ? -9.589 -4.169 14.855 1.00 91.56 111 GLY A O 1
ATOM 803 N N . LEU A 1 112 ? -10.181 -4.467 12.706 1.00 93.75 112 LEU A N 1
ATOM 804 C CA . LEU A 1 112 ? -8.900 -4.061 12.112 1.00 93.75 112 LEU A CA 1
ATOM 805 C C . LEU A 1 112 ? -8.898 -2.601 11.648 1.00 93.75 112 LEU A C 1
ATOM 807 O O . LEU A 1 112 ? -7.837 -1.985 11.564 1.00 93.75 112 LEU A O 1
ATOM 811 N N . GLY A 1 113 ? -10.081 -2.065 11.348 1.00 93.00 113 GLY A N 1
ATOM 812 C CA . GLY A 1 113 ? -10.291 -0.677 10.951 1.00 93.00 113 GLY A CA 1
ATOM 813 C C . GLY A 1 113 ? -11.349 0.020 11.809 1.00 93.00 113 GLY A C 1
ATOM 814 O O . GLY A 1 113 ? -11.893 -0.582 12.742 1.00 93.00 113 GLY A O 1
ATOM 815 N N . PRO A 1 114 ? -11.674 1.286 11.499 1.00 91.25 114 PRO A N 1
ATOM 816 C CA . PRO A 1 114 ? -12.718 2.024 12.196 1.00 91.25 114 PRO A CA 1
ATOM 817 C C . PRO A 1 114 ? -14.066 1.301 12.112 1.00 91.25 114 PRO A C 1
ATOM 819 O O . PRO A 1 114 ? -14.418 0.729 11.080 1.00 91.25 114 PRO A O 1
ATOM 822 N N . ALA A 1 115 ? -14.858 1.349 13.185 1.00 87.88 115 ALA A N 1
ATOM 823 C CA . ALA A 1 115 ? -16.184 0.741 13.166 1.00 87.88 115 ALA A CA 1
ATOM 824 C C . ALA A 1 115 ? -17.114 1.490 12.195 1.00 87.88 115 ALA A C 1
ATOM 826 O O . ALA A 1 115 ? -17.295 2.701 12.314 1.00 87.88 115 ALA A O 1
ATOM 827 N N . LEU A 1 116 ? -17.744 0.771 11.263 1.00 84.88 116 LEU A N 1
ATOM 828 C CA . LEU A 1 116 ? -18.785 1.311 10.392 1.00 84.88 116 LEU A CA 1
ATOM 829 C C . LEU A 1 116 ? -20.066 1.536 11.205 1.00 84.88 116 LEU A C 1
ATOM 831 O O . LEU A 1 116 ? -20.699 0.575 11.650 1.00 84.88 116 LEU A O 1
ATOM 835 N N . LEU A 1 117 ? -20.455 2.799 11.384 1.00 80.88 117 LEU A N 1
ATOM 836 C CA . LEU A 1 117 ? -21.646 3.182 12.148 1.00 80.88 117 LEU A CA 1
ATOM 837 C C . LEU A 1 117 ? -22.883 3.274 11.246 1.00 80.88 117 LEU A C 1
ATOM 839 O O . LEU A 1 117 ? -23.963 2.826 11.628 1.00 80.88 117 LEU A O 1
ATOM 843 N N . SER A 1 118 ? -22.724 3.845 10.049 1.00 75.12 118 SER A N 1
ATOM 844 C CA . SER A 1 118 ? -23.787 3.999 9.049 1.00 75.12 118 SER A CA 1
ATOM 845 C C . SER A 1 118 ? -23.197 4.185 7.647 1.00 75.12 118 SER A C 1
ATOM 847 O O . SER A 1 118 ? -22.071 4.655 7.507 1.00 75.12 118 SER A O 1
ATOM 849 N N . GLU A 1 119 ? -23.955 3.861 6.602 1.00 75.19 119 GLU A N 1
ATOM 850 C CA . GLU A 1 119 ? -23.546 3.993 5.196 1.00 75.19 119 GLU A CA 1
ATOM 851 C C . GLU A 1 119 ? -24.737 4.422 4.326 1.00 75.19 119 GLU A C 1
ATOM 853 O O . GLU A 1 119 ? -25.872 3.990 4.558 1.00 75.19 119 GLU A O 1
ATOM 858 N N . TRP A 1 120 ? -24.482 5.263 3.319 1.00 72.88 120 TRP A N 1
ATOM 859 C CA . TRP A 1 120 ? -25.442 5.650 2.282 1.00 72.88 120 TRP A CA 1
ATOM 860 C C . TRP A 1 120 ? -24.742 5.827 0.924 1.00 72.88 120 TRP A C 1
ATOM 862 O O . TRP A 1 120 ? -23.524 5.780 0.816 1.00 72.88 120 TRP A O 1
ATOM 872 N N . ALA A 1 121 ? -25.509 6.074 -0.142 1.00 67.38 121 ALA A N 1
ATOM 873 C CA . ALA A 1 121 ? -24.970 6.146 -1.507 1.00 67.38 121 ALA A CA 1
ATOM 874 C C . ALA A 1 121 ? -23.900 7.238 -1.739 1.00 67.38 121 ALA A C 1
ATOM 876 O O . ALA A 1 121 ? -23.174 7.172 -2.725 1.00 67.38 121 ALA A O 1
ATOM 877 N N . GLY A 1 122 ? -23.819 8.250 -0.870 1.00 67.81 122 GLY A N 1
ATOM 878 C CA . GLY A 1 122 ? -22.893 9.380 -0.996 1.00 67.81 122 GLY A CA 1
ATOM 879 C C . GLY A 1 122 ? -21.816 9.440 0.087 1.00 67.81 122 GLY A C 1
ATOM 880 O O . GLY A 1 122 ? -21.105 10.442 0.156 1.00 67.81 122 GLY A O 1
ATOM 881 N N . GLY A 1 123 ? -21.715 8.431 0.956 1.00 75.19 123 GLY A N 1
ATOM 882 C CA . GLY A 1 123 ? -20.765 8.465 2.060 1.00 75.19 123 GLY A CA 1
ATOM 883 C C . GLY A 1 123 ? -21.006 7.427 3.149 1.00 75.19 123 GLY A C 1
ATOM 884 O O . GLY A 1 123 ? -21.894 6.576 3.066 1.00 75.19 123 GLY A O 1
ATOM 885 N N . ARG A 1 124 ? -20.217 7.537 4.216 1.00 80.38 124 ARG A N 1
ATOM 886 C CA . ARG A 1 124 ? -20.340 6.712 5.423 1.00 80.38 124 ARG A CA 1
ATOM 887 C C . ARG A 1 124 ? -20.075 7.518 6.688 1.00 80.38 124 ARG A C 1
ATOM 889 O O . ARG A 1 124 ? -19.416 8.555 6.655 1.00 80.38 124 ARG A O 1
ATOM 896 N N . ILE A 1 125 ? -20.599 7.025 7.805 1.00 81.62 125 ILE A N 1
ATOM 897 C CA . ILE A 1 125 ? -20.216 7.449 9.150 1.00 81.62 125 ILE A CA 1
ATOM 898 C C . ILE A 1 125 ? -19.422 6.305 9.772 1.00 81.62 125 ILE A C 1
ATOM 900 O O . ILE A 1 125 ? -19.916 5.182 9.891 1.00 81.62 125 ILE A O 1
ATOM 904 N N . GLU A 1 126 ? -18.202 6.608 10.184 1.00 86.56 126 GLU A N 1
ATOM 905 C CA . GLU A 1 126 ? -17.271 5.694 10.833 1.00 86.56 126 GLU A CA 1
ATOM 906 C C . GLU A 1 126 ? -16.936 6.171 12.251 1.00 86.56 126 GLU A C 1
ATOM 908 O O . GLU A 1 126 ? -17.106 7.344 12.590 1.00 86.56 126 GLU A O 1
ATOM 913 N N . ALA A 1 127 ? -16.499 5.260 13.117 1.00 86.88 127 ALA A N 1
ATOM 914 C CA . ALA A 1 127 ? -15.981 5.633 14.425 1.00 86.88 127 ALA A CA 1
ATOM 915 C C . ALA A 1 127 ? -14.737 6.511 14.251 1.00 86.88 127 ALA A C 1
ATOM 917 O O . ALA A 1 127 ? -13.867 6.227 13.429 1.00 86.88 127 ALA A O 1
ATOM 918 N N . PHE A 1 128 ? -14.643 7.577 15.041 1.00 85.31 128 PHE A N 1
ATOM 919 C CA . PHE A 1 128 ? -13.452 8.412 15.037 1.00 85.31 128 PHE A CA 1
ATOM 920 C C . PHE A 1 128 ? -12.314 7.694 15.767 1.00 85.31 128 PHE A C 1
ATOM 922 O O . PHE A 1 128 ? -12.463 7.302 16.924 1.00 85.31 128 PHE A O 1
ATOM 929 N N . VAL A 1 129 ? -11.169 7.547 15.102 1.00 87.12 129 VAL A N 1
ATOM 930 C CA . VAL A 1 129 ? -9.971 6.960 15.708 1.00 87.12 129 VAL A CA 1
ATOM 931 C C . VAL A 1 129 ? -9.183 8.064 16.407 1.00 87.12 129 VAL A C 1
ATOM 933 O O . VAL A 1 129 ? -8.518 8.874 15.764 1.00 87.12 129 VAL A O 1
ATOM 936 N N . ALA A 1 130 ? -9.260 8.100 17.737 1.00 86.38 130 ALA A N 1
ATOM 937 C CA . ALA A 1 130 ? -8.468 9.005 18.565 1.00 86.38 130 ALA A CA 1
ATOM 938 C C . ALA A 1 130 ? -7.031 8.473 18.719 1.00 86.38 130 ALA A C 1
ATOM 940 O O . ALA A 1 130 ? -6.669 7.895 19.742 1.00 86.38 130 ALA A O 1
ATOM 941 N N . GLY A 1 131 ? -6.225 8.644 17.673 1.00 88.38 131 GLY A N 1
ATOM 942 C CA . GLY A 1 131 ? -4.825 8.229 17.644 1.00 88.38 131 GLY A CA 1
ATOM 943 C C . GLY A 1 131 ? -3.931 9.224 16.915 1.00 88.38 131 GLY A C 1
ATOM 944 O O . GLY A 1 131 ? -4.396 10.247 16.408 1.00 88.38 131 GLY A O 1
ATOM 945 N N . THR A 1 132 ? -2.651 8.887 16.843 1.00 91.00 132 THR A N 1
ATOM 946 C CA . THR A 1 132 ? -1.642 9.623 16.078 1.00 91.00 132 THR A CA 1
ATOM 947 C C . THR A 1 132 ? -1.206 8.764 14.890 1.00 91.00 132 THR A C 1
ATOM 949 O O . THR A 1 132 ? -0.970 7.566 15.085 1.00 91.00 132 THR A O 1
ATOM 952 N N . PRO A 1 133 ? -1.088 9.333 13.677 1.00 92.19 133 PRO A N 1
ATOM 953 C CA . PRO A 1 133 ? -0.495 8.623 12.553 1.00 92.19 133 PRO A CA 1
ATOM 954 C C . PRO A 1 133 ? 0.925 8.166 12.887 1.00 92.19 133 PRO A C 1
ATOM 956 O O . PRO A 1 133 ? 1.697 8.888 13.521 1.00 92.19 133 PRO A O 1
ATOM 959 N N . VAL A 1 134 ? 1.271 6.957 12.468 1.00 93.31 134 VAL A N 1
ATOM 960 C CA . VAL A 1 134 ? 2.606 6.402 12.668 1.00 93.31 134 VAL A CA 1
ATOM 961 C C . VAL A 1 134 ? 3.606 7.124 11.766 1.00 93.31 134 VAL A C 1
ATOM 963 O O . VAL A 1 134 ? 3.355 7.381 10.593 1.00 93.31 134 VAL A O 1
ATOM 966 N N . GLU A 1 135 ? 4.799 7.406 12.282 1.00 92.12 135 GLU A N 1
ATOM 967 C CA . GLU A 1 135 ? 5.899 7.878 11.445 1.00 92.12 135 GLU A CA 1
ATOM 968 C C . GLU A 1 135 ? 6.639 6.674 10.841 1.00 92.12 135 GLU A C 1
ATOM 970 O O . GLU A 1 135 ? 7.439 6.031 11.530 1.00 92.12 135 GLU A O 1
ATOM 975 N N . SER A 1 136 ? 6.416 6.384 9.548 1.00 92.44 136 SER A N 1
ATOM 976 C CA . SER A 1 136 ? 7.012 5.230 8.842 1.00 92.44 136 SER A CA 1
ATOM 977 C C . SER A 1 136 ? 8.520 5.098 9.072 1.00 92.44 136 SER A C 1
ATOM 979 O O . SER A 1 136 ? 9.026 4.001 9.293 1.00 92.44 136 SER A O 1
ATOM 981 N N . ARG A 1 137 ? 9.243 6.225 9.078 1.00 91.50 137 ARG A N 1
ATOM 982 C CA . ARG A 1 137 ? 10.707 6.282 9.244 1.00 91.50 137 ARG A CA 1
ATOM 983 C C . ARG A 1 137 ? 11.211 5.721 10.568 1.00 91.50 137 ARG A C 1
ATOM 985 O O . ARG A 1 137 ? 12.371 5.333 10.687 1.00 91.50 137 ARG A O 1
ATOM 992 N N . THR A 1 138 ? 10.357 5.692 11.586 1.00 90.31 138 THR A N 1
ATOM 993 C CA . THR A 1 138 ? 10.727 5.169 12.903 1.00 90.31 138 THR A CA 1
ATOM 994 C C . THR A 1 138 ? 10.573 3.653 12.980 1.00 90.31 138 THR A C 1
ATOM 996 O O . THR A 1 138 ? 11.180 3.037 13.850 1.00 90.31 138 THR A O 1
ATOM 999 N N . LEU A 1 139 ? 9.816 3.026 12.070 1.00 91.69 139 LEU A N 1
ATOM 1000 C CA . LEU A 1 139 ? 9.472 1.601 12.145 1.00 91.69 139 LEU A CA 1
ATOM 1001 C C . LEU A 1 139 ? 10.675 0.668 11.983 1.00 91.69 139 LEU A C 1
ATOM 1003 O O . LEU A 1 139 ? 10.664 -0.433 12.525 1.00 91.69 139 LEU A O 1
ATOM 1007 N N . GLY A 1 140 ? 11.725 1.105 11.285 1.00 85.19 140 GLY A N 1
ATOM 1008 C CA . GLY A 1 140 ? 12.969 0.343 11.151 1.00 85.19 140 GLY A CA 1
ATOM 1009 C C . GLY A 1 140 ? 13.866 0.370 12.395 1.00 85.19 140 GLY A C 1
ATOM 1010 O O . GLY A 1 140 ? 14.899 -0.300 12.408 1.00 85.19 140 GLY A O 1
ATOM 1011 N N . ARG A 1 141 ? 13.516 1.151 13.427 1.00 89.75 141 ARG A N 1
ATOM 1012 C CA . ARG A 1 141 ? 14.364 1.370 14.602 1.00 89.75 141 ARG A CA 1
ATOM 1013 C C . ARG A 1 141 ? 13.991 0.434 15.762 1.00 89.75 141 ARG A C 1
ATOM 1015 O O . ARG A 1 141 ? 12.811 0.114 15.923 1.00 89.75 141 ARG A O 1
ATOM 1022 N N . PRO A 1 142 ? 14.955 0.011 16.605 1.00 89.44 142 PRO A N 1
ATOM 1023 C CA . PRO A 1 142 ? 14.694 -0.915 17.712 1.00 89.44 142 PRO A CA 1
ATOM 1024 C C . PRO A 1 142 ? 13.607 -0.445 18.687 1.00 89.44 142 PRO A C 1
ATOM 1026 O O . PRO A 1 142 ? 12.855 -1.267 19.207 1.00 89.44 142 PRO A O 1
ATOM 1029 N N . GLU A 1 143 ? 13.496 0.864 18.922 1.00 91.94 143 GLU A N 1
ATOM 1030 C CA . GLU A 1 143 ? 12.481 1.458 19.797 1.00 91.94 143 GLU A CA 1
ATOM 1031 C C . GLU A 1 143 ? 11.041 1.230 19.315 1.00 91.94 143 GLU A C 1
ATOM 1033 O O . GLU A 1 143 ? 10.138 1.102 20.140 1.00 91.94 143 GLU A O 1
ATOM 1038 N N . SER A 1 144 ? 10.827 1.096 18.004 1.00 91.81 144 SER A N 1
ATOM 1039 C CA . SER A 1 144 ? 9.506 0.866 17.410 1.00 91.81 144 SER A CA 1
ATOM 1040 C C . SER A 1 144 ? 9.188 -0.617 17.224 1.00 91.81 144 SER A C 1
ATOM 1042 O O . SER A 1 144 ? 8.157 -0.948 16.645 1.00 91.81 144 SER A O 1
ATOM 1044 N N . ALA A 1 145 ? 10.021 -1.540 17.721 1.00 92.12 145 ALA A N 1
ATOM 1045 C CA . ALA A 1 145 ? 9.843 -2.976 17.490 1.00 92.12 145 ALA A CA 1
ATOM 1046 C C . ALA A 1 145 ? 8.504 -3.527 18.021 1.00 92.12 145 ALA A C 1
ATOM 1048 O O . ALA A 1 145 ? 7.918 -4.416 17.401 1.00 92.12 145 ALA A O 1
ATOM 1049 N N . SER A 1 146 ? 8.007 -3.008 19.152 1.00 93.50 146 SER A N 1
ATOM 1050 C CA . SER A 1 146 ? 6.699 -3.405 19.698 1.00 93.50 146 SER A CA 1
ATOM 1051 C C . SER A 1 146 ? 5.554 -2.923 18.810 1.00 93.50 146 SER A C 1
ATOM 1053 O O . SER A 1 146 ? 4.674 -3.704 18.460 1.00 93.50 146 SER A O 1
ATOM 1055 N N . LEU A 1 147 ? 5.612 -1.658 18.384 1.00 94.62 147 LEU A N 1
ATOM 1056 C CA . LEU A 1 147 ? 4.632 -1.071 17.474 1.00 94.62 147 LEU A CA 1
ATOM 1057 C C . LEU A 1 147 ? 4.634 -1.791 16.119 1.00 94.62 147 LEU A C 1
ATOM 1059 O O . LEU A 1 147 ? 3.579 -2.164 15.620 1.00 94.62 147 LEU A O 1
ATOM 1063 N N . LEU A 1 148 ? 5.812 -2.057 15.547 1.00 95.06 148 LEU A N 1
ATOM 1064 C CA . LEU A 1 148 ? 5.944 -2.799 14.293 1.00 95.06 148 LEU A CA 1
ATOM 1065 C C . LEU A 1 148 ? 5.325 -4.198 14.400 1.00 95.06 148 LEU A C 1
ATOM 1067 O O . LEU A 1 148 ? 4.655 -4.637 13.470 1.00 95.06 148 LEU A O 1
ATOM 1071 N N . ARG A 1 149 ? 5.511 -4.895 15.528 1.00 95.50 149 ARG A N 1
ATOM 1072 C CA . ARG A 1 149 ? 4.881 -6.201 15.768 1.00 95.50 149 ARG A CA 1
ATOM 1073 C C . ARG A 1 149 ? 3.356 -6.107 15.761 1.00 95.50 149 ARG A C 1
ATOM 1075 O O . ARG A 1 149 ? 2.720 -6.946 15.130 1.00 95.50 149 ARG A O 1
ATOM 1082 N N . GLU A 1 150 ? 2.791 -5.095 16.412 1.00 95.94 150 GLU A N 1
ATOM 1083 C CA . GLU A 1 150 ? 1.340 -4.880 16.442 1.00 95.94 150 GLU A CA 1
ATOM 1084 C C . GLU A 1 150 ? 0.791 -4.542 15.047 1.00 95.94 150 GLU A C 1
ATOM 1086 O O . GLU A 1 150 ? -0.185 -5.141 14.595 1.00 95.94 150 GLU A O 1
ATOM 1091 N N . ILE A 1 151 ? 1.482 -3.672 14.300 1.00 97.38 151 ILE A N 1
ATOM 1092 C CA . ILE A 1 151 ? 1.145 -3.357 12.904 1.00 97.38 151 ILE A CA 1
ATOM 1093 C C . ILE A 1 151 ? 1.133 -4.631 12.057 1.00 97.38 151 ILE A C 1
ATOM 1095 O O . ILE A 1 151 ? 0.148 -4.914 11.375 1.00 97.38 151 ILE A O 1
ATOM 1099 N N . L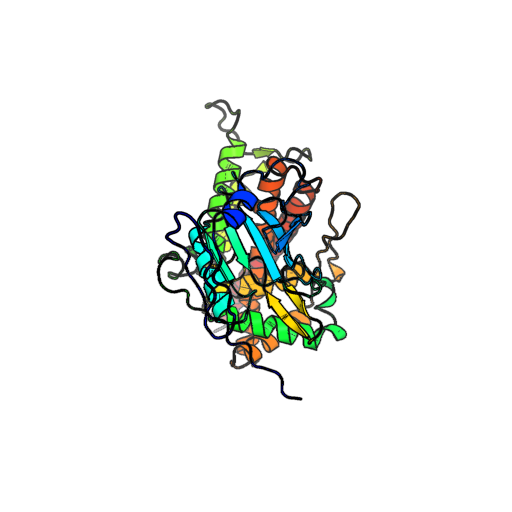EU A 1 152 ? 2.199 -5.433 12.116 1.00 97.88 152 LEU A N 1
ATOM 1100 C CA . LEU A 1 152 ? 2.300 -6.668 11.338 1.00 97.88 152 LEU A CA 1
ATOM 1101 C C . LEU A 1 152 ? 1.245 -7.700 11.745 1.00 97.88 152 LEU A C 1
ATOM 1103 O O . LEU A 1 152 ? 0.802 -8.461 10.888 1.00 97.88 152 LEU A O 1
ATOM 1107 N N . ALA A 1 153 ? 0.797 -7.706 13.003 1.00 97.50 153 ALA A N 1
ATOM 1108 C CA . ALA A 1 153 ? -0.315 -8.541 13.439 1.00 97.50 153 ALA A CA 1
ATOM 1109 C C . ALA A 1 153 ? -1.649 -8.106 12.817 1.00 97.50 153 ALA A C 1
ATOM 1111 O O . ALA A 1 153 ? -2.375 -8.958 12.295 1.00 97.50 153 ALA A O 1
ATOM 1112 N N . LYS A 1 154 ? -1.950 -6.800 12.779 1.00 97.62 154 LYS A N 1
ATOM 1113 C CA . LYS A 1 154 ? -3.148 -6.279 12.091 1.00 97.62 154 LYS A CA 1
ATOM 1114 C C . LYS A 1 154 ? -3.084 -6.542 10.582 1.00 97.62 154 LYS A C 1
ATOM 1116 O O . LYS A 1 154 ? -4.072 -6.991 10.005 1.00 97.62 154 LYS A O 1
ATOM 1121 N N . VAL A 1 155 ? -1.918 -6.359 9.957 1.00 98.06 155 VAL A N 1
ATOM 1122 C CA . VAL A 1 155 ? -1.686 -6.656 8.529 1.00 98.06 155 VAL A CA 1
ATOM 1123 C C . VAL A 1 155 ? -1.842 -8.157 8.243 1.00 98.06 155 VAL A C 1
ATOM 1125 O O . VAL A 1 155 ? -2.545 -8.544 7.312 1.00 98.06 155 VAL A O 1
ATOM 1128 N N . ALA A 1 156 ? -1.270 -9.037 9.072 1.00 98.19 156 ALA A N 1
ATOM 1129 C CA . ALA A 1 156 ? -1.430 -10.487 8.938 1.00 98.19 156 ALA A CA 1
ATOM 1130 C C . ALA A 1 156 ? -2.887 -10.938 9.107 1.00 98.19 156 ALA A C 1
ATOM 1132 O O . ALA A 1 156 ? -3.336 -11.842 8.398 1.00 98.19 156 ALA A O 1
ATOM 1133 N N . ALA A 1 157 ? -3.635 -10.308 10.015 1.00 97.69 157 ALA A N 1
ATOM 1134 C CA . ALA A 1 157 ? -5.064 -10.546 10.170 1.00 97.69 157 ALA A CA 1
ATOM 1135 C C . ALA A 1 157 ? -5.858 -10.058 8.945 1.00 97.69 157 ALA A C 1
ATOM 1137 O O . ALA A 1 157 ? -6.706 -10.799 8.446 1.00 97.69 157 ALA A O 1
ATOM 1138 N N . MET A 1 158 ? -5.539 -8.870 8.416 1.00 95.94 158 MET A N 1
ATOM 1139 C CA . MET A 1 158 ? -6.170 -8.313 7.215 1.00 95.94 158 MET A CA 1
ATOM 1140 C C . MET A 1 158 ? -5.965 -9.227 6.006 1.00 95.94 158 MET A C 1
ATOM 1142 O O . MET A 1 158 ? -6.934 -9.574 5.337 1.00 95.94 158 MET A O 1
ATOM 1146 N N . HIS A 1 159 ? -4.741 -9.720 5.792 1.00 96.06 159 HIS A N 1
ATOM 1147 C CA . HIS A 1 159 ? -4.406 -10.606 4.673 1.00 96.06 159 HIS A CA 1
ATOM 1148 C C . HIS A 1 159 ? -5.220 -11.911 4.651 1.00 96.06 159 HIS A C 1
ATOM 1150 O O . HIS A 1 159 ? -5.353 -12.527 3.593 1.00 96.06 159 HIS A O 1
ATOM 1156 N N . LYS A 1 160 ? -5.785 -12.329 5.792 1.00 93.81 160 LYS A N 1
ATOM 1157 C CA . LYS A 1 160 ? -6.632 -13.526 5.924 1.00 93.81 160 LYS A CA 1
ATOM 1158 C C . LYS A 1 160 ? -8.124 -13.251 5.742 1.00 93.81 160 LYS A C 1
ATOM 1160 O O . LYS A 1 160 ? -8.905 -14.204 5.722 1.00 93.81 160 LYS A O 1
ATOM 1165 N N . LEU A 1 161 ? -8.541 -11.988 5.654 1.00 91.25 161 LEU A N 1
ATOM 1166 C CA . LEU A 1 161 ? -9.951 -11.659 5.505 1.00 91.25 161 LEU A CA 1
ATOM 1167 C C . LEU A 1 161 ? -10.491 -12.154 4.163 1.00 91.25 161 LEU A C 1
ATOM 1169 O O . LEU A 1 161 ? -9.889 -11.997 3.097 1.00 91.25 161 LEU A O 1
ATOM 1173 N N . VAL A 1 162 ? -11.682 -12.742 4.238 1.00 85.56 162 VAL A N 1
ATOM 1174 C CA . VAL A 1 162 ? -12.461 -13.148 3.075 1.00 85.56 162 VAL A CA 1
ATOM 1175 C C . VAL A 1 162 ? -13.632 -12.201 2.947 1.00 85.56 162 VAL A C 1
ATOM 1177 O O . VAL A 1 162 ? -14.481 -12.172 3.839 1.00 85.56 162 VAL A O 1
ATOM 1180 N N . ILE A 1 163 ? -13.702 -11.439 1.857 1.00 79.62 163 ILE A N 1
ATOM 1181 C CA . ILE A 1 163 ? -14.852 -10.565 1.658 1.00 79.62 163 ILE A CA 1
ATOM 1182 C C . ILE A 1 163 ? -15.985 -11.336 0.959 1.00 79.62 163 ILE A C 1
ATOM 1184 O O . ILE A 1 163 ? -15.766 -11.895 -0.121 1.00 79.62 163 ILE A O 1
ATOM 1188 N N . PRO A 1 164 ? -17.202 -11.391 1.534 1.00 63.28 164 PRO A N 1
ATOM 1189 C CA . PRO A 1 164 ? -18.323 -12.103 0.928 1.00 63.28 164 PRO A CA 1
ATOM 1190 C C . PRO A 1 164 ? -18.760 -11.481 -0.411 1.00 63.28 164 PRO A C 1
ATOM 1192 O O . PRO A 1 164 ? -19.117 -10.310 -0.466 1.00 63.28 164 PRO A O 1
ATOM 1195 N N . SER A 1 165 ? -18.732 -12.304 -1.466 1.00 52.78 165 SER A N 1
ATOM 1196 C CA . SER A 1 165 ? -19.254 -12.135 -2.839 1.00 52.78 165 SER A CA 1
ATOM 1197 C C . SER A 1 165 ? -19.845 -10.767 -3.236 1.00 52.78 165 SER A C 1
ATOM 1199 O O . SER A 1 165 ? -20.929 -10.388 -2.791 1.00 52.78 165 SER A O 1
ATOM 1201 N N . GLY A 1 166 ? -19.170 -10.117 -4.187 1.00 49.94 166 GLY A N 1
ATOM 1202 C CA . GLY A 1 166 ? -19.497 -8.820 -4.799 1.00 49.94 166 GLY A CA 1
ATOM 1203 C C . GLY A 1 166 ? -18.223 -8.139 -5.305 1.00 49.94 166 GLY A C 1
ATOM 1204 O O . GLY A 1 166 ? -18.209 -7.570 -6.390 1.00 49.94 166 GLY A O 1
ATOM 1205 N N . LEU A 1 167 ? -17.132 -8.353 -4.568 1.00 51.44 167 LEU A N 1
ATOM 1206 C CA . LEU A 1 167 ? -15.772 -8.082 -5.003 1.00 51.44 167 LEU A CA 1
ATOM 1207 C C . LEU A 1 167 ? -15.364 -9.084 -6.065 1.00 51.44 167 LEU A C 1
ATOM 1209 O O . LEU A 1 167 ? -15.369 -10.286 -5.796 1.00 51.44 167 LEU A O 1
ATOM 1213 N N . SER A 1 168 ? -15.067 -8.564 -7.256 1.00 44.84 168 SER A N 1
ATOM 1214 C CA . SER A 1 168 ? -14.293 -9.191 -8.331 1.00 44.84 168 SER A CA 1
ATOM 1215 C C . SER A 1 168 ? -13.949 -1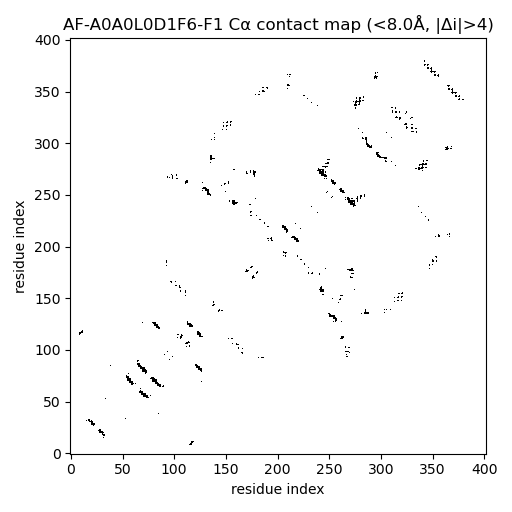0.660 -8.050 1.00 44.84 168 SER A C 1
ATOM 1217 O O . SER A 1 168 ? -12.873 -11.004 -7.568 1.00 44.84 168 SER A O 1
ATOM 1219 N N . SER A 1 169 ? -14.857 -11.570 -8.404 1.00 43.88 169 SER A N 1
ATOM 1220 C CA . SER A 1 169 ? -14.547 -13.003 -8.472 1.00 43.88 169 SER A CA 1
ATOM 1221 C C . SER A 1 169 ? -13.372 -13.294 -9.424 1.00 43.88 169 SER A C 1
ATOM 1223 O O . SER A 1 169 ? -12.869 -14.412 -9.456 1.00 43.88 169 SER A O 1
ATOM 1225 N N . SER A 1 170 ? -12.930 -12.291 -10.191 1.00 47.97 170 SER A N 1
ATOM 1226 C CA . SER A 1 170 ? -11.698 -12.277 -10.972 1.00 47.97 170 SER A CA 1
ATOM 1227 C C . SER A 1 170 ? -10.427 -12.128 -10.127 1.00 47.97 170 SER A C 1
ATOM 1229 O O . SER A 1 170 ? -9.482 -12.852 -10.405 1.00 47.97 170 SER A O 1
ATOM 1231 N N . SER A 1 171 ? -10.364 -11.292 -9.080 1.00 49.78 171 SER A N 1
ATOM 1232 C CA . SER A 1 171 ? -9.104 -11.023 -8.346 1.00 49.78 171 SER A CA 1
ATOM 1233 C C . SER A 1 171 ? -8.648 -12.133 -7.395 1.00 49.78 171 SER A C 1
ATOM 1235 O O . SER A 1 171 ? -7.527 -12.110 -6.891 1.00 49.78 171 SER A O 1
ATOM 1237 N N . LEU A 1 172 ? -9.470 -13.171 -7.228 1.00 54.69 172 LEU A N 1
ATOM 1238 C CA . LEU A 1 172 ? -9.090 -14.425 -6.571 1.00 54.69 172 LEU A CA 1
ATOM 1239 C C . LEU A 1 172 ? -8.379 -15.414 -7.517 1.00 54.69 172 LEU A C 1
ATOM 1241 O O . LEU A 1 172 ? -7.911 -16.458 -7.065 1.00 54.69 172 LEU A O 1
ATOM 1245 N N . ALA A 1 173 ? -8.281 -15.117 -8.819 1.00 58.88 173 ALA A N 1
ATOM 1246 C CA . ALA A 1 173 ? -7.755 -16.028 -9.838 1.00 58.88 173 ALA A CA 1
ATOM 1247 C C . ALA A 1 173 ? -6.276 -15.766 -10.195 1.00 58.88 173 ALA A C 1
ATOM 1249 O O . ALA A 1 173 ? -5.918 -15.751 -11.370 1.00 58.88 173 ALA A O 1
ATOM 1250 N N . GLY A 1 174 ? -5.418 -15.559 -9.192 1.00 77.19 174 GLY A N 1
ATOM 1251 C CA . GLY A 1 174 ? -3.962 -15.471 -9.374 1.00 77.19 174 GLY A CA 1
ATOM 1252 C C . GLY A 1 174 ? -3.407 -14.061 -9.596 1.00 77.19 174 GLY A C 1
ATOM 1253 O O . GLY A 1 174 ? -4.128 -13.065 -9.550 1.00 77.19 174 GLY A O 1
ATOM 1254 N N . VAL A 1 175 ? -2.089 -13.994 -9.804 1.00 86.50 175 VAL A N 1
ATOM 1255 C CA . VAL A 1 175 ? -1.289 -12.758 -9.888 1.00 86.50 175 VAL A CA 1
ATOM 1256 C C . VAL A 1 175 ? -1.863 -11.768 -10.902 1.00 86.50 175 VAL A C 1
ATOM 1258 O O . VAL A 1 175 ? -2.041 -10.599 -10.577 1.00 86.50 175 VAL A O 1
ATOM 1261 N N . GLU A 1 176 ? -2.193 -12.227 -12.107 1.00 82.50 176 GLU A N 1
ATOM 1262 C CA . GLU A 1 176 ? -2.677 -11.398 -13.222 1.00 82.50 176 GLU A CA 1
ATOM 1263 C C . GLU A 1 176 ? -3.975 -10.642 -12.931 1.00 82.50 176 GLU A C 1
ATOM 1265 O O . GLU A 1 176 ? -4.251 -9.622 -13.555 1.00 82.50 176 GLU A O 1
ATOM 1270 N N . ASN A 1 177 ? -4.769 -11.137 -11.984 1.00 82.19 177 ASN A N 1
ATOM 1271 C CA . ASN A 1 177 ? -6.042 -10.538 -11.620 1.00 82.19 177 ASN A CA 1
ATOM 1272 C C . ASN A 1 177 ? -5.957 -9.752 -10.304 1.00 82.19 177 ASN A C 1
ATOM 1274 O O . ASN A 1 177 ? -6.974 -9.256 -9.822 1.00 82.19 177 ASN A O 1
ATOM 1278 N N . SER A 1 178 ? -4.767 -9.645 -9.707 1.00 89.31 178 SER A N 1
ATOM 1279 C CA . SER A 1 178 ? -4.556 -8.878 -8.479 1.00 89.31 178 SER A CA 1
ATOM 1280 C C . SER A 1 178 ? -4.935 -7.405 -8.637 1.00 89.31 178 SER A C 1
ATOM 1282 O O . SER A 1 178 ? -4.859 -6.829 -9.728 1.00 89.31 178 SER A O 1
ATOM 1284 N N . MET A 1 179 ? -5.272 -6.771 -7.511 1.00 88.50 179 MET A N 1
ATOM 1285 C CA . MET A 1 179 ? -5.538 -5.335 -7.455 1.00 88.50 179 MET A CA 1
ATOM 1286 C C . MET A 1 179 ? -4.354 -4.524 -7.994 1.00 88.50 179 MET A C 1
ATOM 1288 O O . MET A 1 179 ? -4.569 -3.586 -8.754 1.00 88.50 179 MET A O 1
ATOM 1292 N N . LEU A 1 180 ? -3.111 -4.939 -7.707 1.00 92.75 180 LEU A N 1
ATOM 1293 C CA . LEU A 1 180 ? -1.914 -4.295 -8.253 1.00 92.75 180 LEU A CA 1
ATOM 1294 C C . LEU A 1 180 ? -1.954 -4.222 -9.787 1.00 92.75 180 LEU A C 1
ATOM 1296 O O . LEU A 1 180 ? -1.823 -3.138 -10.347 1.00 92.75 180 LEU A O 1
ATOM 1300 N N . PHE A 1 181 ? -2.116 -5.350 -10.486 1.00 93.50 181 PHE A N 1
ATOM 1301 C CA . PHE A 1 181 ? -2.047 -5.349 -11.954 1.00 93.50 181 PHE A CA 1
ATOM 1302 C C . PHE A 1 181 ? -3.274 -4.721 -12.609 1.00 93.50 181 PHE A C 1
ATOM 1304 O O . PHE A 1 181 ? -3.138 -4.072 -13.648 1.00 93.50 181 PHE A O 1
ATOM 1311 N N . HIS A 1 182 ? -4.439 -4.810 -11.966 1.00 89.25 182 HIS A N 1
ATOM 1312 C CA . HIS A 1 182 ? -5.603 -4.028 -12.368 1.00 89.25 182 HIS A CA 1
ATOM 1313 C C . HIS A 1 182 ? -5.310 -2.516 -12.304 1.00 89.25 182 HIS A C 1
ATOM 1315 O O . HIS A 1 182 ? -5.551 -1.791 -13.273 1.00 89.25 182 HIS A O 1
ATOM 1321 N N . GLN A 1 183 ? -4.723 -2.047 -11.199 1.00 89.44 183 GLN A N 1
ATOM 1322 C CA . GLN A 1 183 ? -4.359 -0.646 -10.986 1.00 89.44 183 GLN A CA 1
ATOM 1323 C C . GLN A 1 183 ? -3.297 -0.175 -11.989 1.00 89.44 183 GLN A C 1
ATOM 1325 O O . GLN A 1 183 ? -3.494 0.829 -12.671 1.00 89.44 183 GLN A O 1
ATOM 1330 N N . LEU A 1 184 ? -2.203 -0.933 -12.139 1.00 94.62 184 LEU A N 1
ATOM 1331 C CA . LEU A 1 184 ? -1.123 -0.630 -13.084 1.00 94.62 184 LEU A CA 1
ATOM 1332 C C . LEU A 1 184 ? -1.640 -0.554 -14.526 1.00 94.62 184 LEU A C 1
ATOM 1334 O O . LEU A 1 184 ? -1.269 0.363 -15.259 1.00 94.62 184 LEU A O 1
ATOM 1338 N N . GLY A 1 185 ? -2.505 -1.490 -14.931 1.00 93.12 185 GLY A N 1
ATOM 1339 C CA . GLY A 1 185 ? -3.114 -1.503 -16.260 1.00 93.12 185 GLY A CA 1
ATOM 1340 C C . GLY A 1 185 ? -4.023 -0.297 -16.504 1.00 93.12 185 GLY A C 1
ATOM 1341 O O . GLY A 1 185 ? -3.896 0.364 -17.535 1.00 93.12 185 GLY A O 1
ATOM 1342 N N . SER A 1 186 ? -4.892 0.024 -15.538 1.00 90.94 186 SER A N 1
ATOM 1343 C CA . SER A 1 186 ? -5.779 1.194 -15.595 1.00 90.94 186 SER A CA 1
ATOM 1344 C C . SER A 1 186 ? -4.987 2.500 -15.699 1.00 90.94 186 SER A C 1
ATOM 1346 O O . SER A 1 186 ? -5.209 3.301 -16.608 1.00 90.94 186 SER A O 1
ATOM 1348 N N . TRP A 1 187 ? -4.001 2.694 -14.822 1.00 93.25 187 TRP A N 1
ATOM 1349 C CA . TRP A 1 187 ? -3.179 3.900 -14.799 1.00 93.25 187 TRP A CA 1
ATOM 1350 C C . TRP A 1 187 ? -2.320 4.058 -16.051 1.00 93.25 187 TRP A C 1
ATOM 1352 O O . TRP A 1 187 ? -2.213 5.160 -16.587 1.00 93.25 187 TRP A O 1
ATOM 1362 N N . LEU A 1 188 ? -1.756 2.966 -16.571 1.00 92.81 188 LEU A N 1
ATOM 1363 C CA . LEU A 1 188 ? -1.041 3.000 -17.844 1.00 92.81 188 LEU A CA 1
ATOM 1364 C C . LEU A 1 188 ? -1.966 3.421 -18.996 1.00 92.81 188 LEU A C 1
ATOM 1366 O O . LEU A 1 188 ? -1.560 4.241 -19.816 1.00 92.81 188 LEU A O 1
ATOM 1370 N N . GLY A 1 189 ? -3.205 2.917 -19.030 1.00 91.69 189 GLY A N 1
ATOM 1371 C CA . GLY A 1 189 ? -4.215 3.326 -20.009 1.00 91.69 189 GLY A CA 1
ATOM 1372 C C . GLY A 1 189 ? -4.521 4.826 -19.951 1.00 91.69 189 GLY A C 1
ATOM 1373 O O . GLY A 1 189 ? -4.469 5.498 -20.979 1.00 91.69 189 GLY A O 1
ATOM 1374 N N . GLN A 1 190 ? -4.723 5.379 -18.750 1.00 89.81 190 GLN A N 1
ATOM 1375 C CA . GLN A 1 190 ? -4.946 6.821 -18.561 1.00 89.81 190 GLN A CA 1
ATOM 1376 C C . GLN A 1 190 ? -3.761 7.661 -19.061 1.00 89.81 190 GLN A C 1
ATOM 1378 O O . GLN A 1 190 ? -3.949 8.686 -19.715 1.00 89.81 190 GLN A O 1
ATOM 1383 N N . LEU A 1 191 ? -2.526 7.223 -18.792 1.00 89.69 191 LEU A N 1
ATOM 1384 C CA . LEU A 1 191 ? -1.322 7.898 -19.284 1.00 89.69 191 LEU A CA 1
ATOM 1385 C C . LEU A 1 191 ? -1.163 7.784 -20.811 1.00 89.69 191 LEU A C 1
ATOM 1387 O O . LEU A 1 191 ? -0.641 8.699 -21.448 1.00 89.69 191 LEU A O 1
ATOM 1391 N N . GLU A 1 192 ? -1.617 6.690 -21.422 1.00 88.69 192 GLU A N 1
ATOM 1392 C CA . GLU A 1 192 ? -1.636 6.521 -22.878 1.00 88.69 192 GLU A CA 1
ATOM 1393 C C . GLU A 1 192 ? -2.664 7.407 -23.568 1.00 88.69 192 GLU A C 1
ATOM 1395 O O . GLU A 1 192 ? -2.332 8.023 -24.583 1.00 88.69 192 GLU A O 1
ATOM 1400 N N . GLU A 1 193 ? -3.866 7.525 -23.013 1.00 87.56 193 GLU A N 1
ATOM 1401 C CA . GLU A 1 193 ? -4.889 8.459 -23.490 1.00 87.56 193 GLU A CA 1
ATOM 1402 C C . GLU A 1 193 ? -4.387 9.903 -23.388 1.00 87.56 193 GLU A C 1
ATOM 1404 O O . GLU A 1 193 ? -4.371 10.640 -24.376 1.00 87.56 193 GLU A O 1
ATOM 1409 N N . ALA A 1 194 ? -3.837 10.261 -22.228 1.00 83.69 194 ALA A N 1
ATOM 1410 C CA . ALA A 1 194 ? -3.203 11.543 -21.957 1.00 83.69 194 ALA A CA 1
ATOM 1411 C C . ALA A 1 194 ? -2.138 11.952 -22.982 1.00 83.69 194 ALA A C 1
ATOM 1413 O O . ALA A 1 194 ? -2.057 13.111 -23.384 1.00 83.69 194 ALA A O 1
ATOM 1414 N N . ALA A 1 195 ? -1.290 11.013 -23.403 1.00 82.12 195 ALA A N 1
ATOM 1415 C CA . ALA A 1 195 ? -0.240 11.292 -24.377 1.00 82.12 195 ALA A CA 1
ATOM 1416 C C . ALA A 1 195 ? -0.760 11.370 -25.824 1.00 82.12 195 ALA A C 1
ATOM 1418 O O . ALA A 1 195 ? -0.041 11.832 -26.716 1.00 82.12 195 ALA A O 1
ATOM 1419 N N . GLN A 1 196 ? -1.982 10.898 -26.087 1.00 79.81 196 GLN A N 1
ATOM 1420 C CA . GLN A 1 196 ? -2.643 11.019 -27.388 1.00 79.81 196 GLN A CA 1
ATOM 1421 C C . GLN A 1 196 ? -3.395 12.349 -27.540 1.00 79.81 196 GLN A C 1
ATOM 1423 O O . GLN A 1 196 ? -3.555 12.824 -28.671 1.00 79.81 196 GLN A O 1
ATOM 1428 N N . GLU A 1 197 ? -3.808 12.977 -26.435 1.00 73.62 197 GLU A N 1
ATOM 1429 C CA . GLU A 1 197 ? -4.471 14.284 -26.425 1.00 73.62 197 GLU A CA 1
ATOM 1430 C C . GLU A 1 197 ? -3.630 15.339 -27.172 1.00 73.62 197 GLU A C 1
ATOM 1432 O O . GLU A 1 197 ? -2.493 15.649 -26.824 1.00 73.62 197 GLU A O 1
ATOM 1437 N N . GLY A 1 198 ? -4.187 15.888 -28.259 1.00 60.22 198 GLY A N 1
ATOM 1438 C CA . GLY A 1 198 ? -3.537 16.922 -29.074 1.00 60.22 198 GLY A CA 1
ATOM 1439 C C . GLY A 1 198 ? -2.616 16.422 -30.199 1.00 60.22 198 GLY A C 1
ATOM 1440 O O . GLY A 1 198 ? -2.068 17.252 -30.932 1.00 60.22 198 GLY A O 1
ATOM 1441 N N . ARG A 1 199 ? -2.462 15.103 -30.412 1.00 65.44 199 ARG A N 1
ATOM 1442 C CA . ARG A 1 199 ? -1.668 14.565 -31.539 1.00 65.44 199 ARG A CA 1
ATOM 1443 C C . ARG A 1 199 ? -2.458 14.522 -32.852 1.00 65.44 199 ARG A C 1
ATOM 1445 O O . ARG A 1 199 ? -3.648 14.223 -32.892 1.00 65.44 199 ARG A O 1
ATOM 1452 N N . LYS A 1 200 ? -1.769 14.772 -33.973 1.00 53.91 200 LYS A N 1
ATOM 1453 C CA . LYS A 1 200 ? -2.301 14.530 -35.328 1.00 53.91 200 LYS A CA 1
ATOM 1454 C C . LYS A 1 200 ? -2.035 13.076 -35.737 1.00 53.91 200 LYS A C 1
ATOM 1456 O O . LYS A 1 200 ? -0.914 12.598 -35.599 1.00 53.91 200 LYS A O 1
ATOM 1461 N N . VAL A 1 201 ? -3.044 12.423 -36.322 1.00 51.56 201 VAL A N 1
ATOM 1462 C CA . VAL A 1 201 ? -3.131 10.981 -36.673 1.00 51.56 201 VAL A CA 1
ATOM 1463 C C . VAL A 1 201 ? -1.949 10.413 -37.495 1.00 51.56 201 VAL A C 1
ATOM 1465 O O . VAL A 1 201 ? -1.764 9.203 -37.538 1.00 51.56 201 VAL A O 1
ATOM 1468 N N . ASN A 1 202 ? -1.098 11.250 -38.102 1.00 48.59 202 ASN A N 1
ATOM 1469 C CA . ASN A 1 202 ? -0.024 10.821 -39.014 1.00 48.59 202 ASN A CA 1
ATOM 1470 C C . ASN A 1 202 ? 1.407 10.866 -38.443 1.00 48.59 202 ASN A C 1
ATOM 1472 O O . ASN A 1 202 ? 2.366 10.709 -39.199 1.00 48.59 202 ASN A O 1
ATOM 1476 N N . GLU A 1 203 ? 1.605 11.057 -37.137 1.00 56.78 203 GLU A N 1
ATOM 1477 C CA . GLU A 1 203 ? 2.941 10.924 -36.546 1.00 56.78 203 GLU A CA 1
ATOM 1478 C C . GLU A 1 203 ? 3.210 9.495 -36.056 1.00 56.78 203 GLU A C 1
ATOM 1480 O O . GLU A 1 203 ? 2.842 9.123 -34.947 1.00 56.78 203 GLU A O 1
ATOM 1485 N N . GLN A 1 204 ? 3.960 8.713 -36.838 1.00 55.22 204 GLN A N 1
ATOM 1486 C CA . GLN A 1 204 ? 4.558 7.423 -36.433 1.00 55.22 204 GLN A CA 1
ATOM 1487 C C . GLN A 1 204 ? 5.661 7.564 -35.356 1.00 55.22 204 GLN A C 1
ATOM 1489 O O . GLN A 1 204 ? 6.648 6.832 -35.345 1.00 55.22 204 GLN A O 1
ATOM 1494 N N . ARG A 1 205 ? 5.564 8.543 -34.458 1.00 59.03 205 ARG A N 1
ATOM 1495 C CA . ARG A 1 205 ? 6.639 8.913 -33.532 1.00 59.03 205 ARG A CA 1
ATOM 1496 C C . ARG A 1 205 ? 6.245 8.516 -32.117 1.00 59.03 205 ARG A C 1
ATOM 1498 O O . ARG A 1 205 ? 5.137 8.844 -31.703 1.00 59.03 205 ARG A O 1
ATOM 1505 N N . ARG A 1 206 ? 7.152 7.809 -31.431 1.00 68.38 206 ARG A N 1
ATOM 1506 C CA . ARG A 1 206 ? 7.118 7.380 -30.017 1.00 68.38 206 ARG A CA 1
ATOM 1507 C C . ARG A 1 206 ? 6.100 8.147 -29.172 1.00 68.38 206 ARG A C 1
ATOM 1509 O O . ARG A 1 206 ? 6.100 9.377 -29.181 1.00 68.38 206 ARG A O 1
ATOM 1516 N N . LEU A 1 207 ? 5.236 7.425 -28.462 1.00 73.12 207 LEU A N 1
ATOM 1517 C CA . LEU A 1 207 ? 4.271 8.048 -27.565 1.00 73.12 207 LEU A CA 1
ATOM 1518 C C . LEU A 1 207 ? 5.016 8.521 -26.311 1.00 73.12 207 LEU A C 1
ATOM 1520 O O . LEU A 1 207 ? 5.499 7.709 -25.521 1.00 73.12 207 LEU A O 1
ATOM 1524 N N . LEU A 1 208 ? 5.184 9.836 -26.210 1.00 79.50 208 LEU A N 1
ATOM 1525 C CA . LEU A 1 208 ? 5.882 10.500 -25.120 1.00 79.50 208 LEU A CA 1
ATOM 1526 C C . LEU A 1 208 ? 4.854 11.147 -24.196 1.00 79.50 208 LEU A C 1
ATOM 1528 O O . LEU A 1 208 ? 4.033 11.941 -24.649 1.00 79.50 208 LEU A O 1
ATOM 1532 N N . LEU A 1 209 ? 4.928 10.825 -22.911 1.00 78.69 209 LEU A N 1
ATOM 1533 C CA . LEU A 1 209 ? 4.205 11.520 -21.860 1.00 78.69 209 LEU A CA 1
ATOM 1534 C C . LEU A 1 209 ? 5.010 12.755 -21.458 1.00 78.69 209 LEU A C 1
ATOM 1536 O O . LEU A 1 209 ? 6.099 12.614 -20.903 1.00 78.69 209 LEU A O 1
ATOM 1540 N N . THR A 1 210 ? 4.489 13.946 -21.745 1.00 80.12 210 THR A N 1
ATOM 1541 C CA . THR A 1 210 ? 5.060 15.211 -21.267 1.00 80.12 210 THR A CA 1
ATOM 1542 C C . THR A 1 210 ? 4.428 15.569 -19.933 1.00 80.12 210 THR A C 1
ATOM 1544 O O . THR A 1 210 ? 3.202 15.626 -19.830 1.00 80.12 210 THR A O 1
ATOM 1547 N N . LEU A 1 211 ? 5.262 15.817 -18.928 1.00 82.44 211 LEU A N 1
ATOM 1548 C CA . LEU A 1 211 ? 4.807 16.183 -17.592 1.00 82.44 211 LEU A CA 1
ATOM 1549 C C . LEU A 1 211 ? 4.770 17.717 -17.440 1.00 82.44 211 LEU A C 1
ATOM 1551 O O . LEU A 1 211 ? 5.632 18.400 -17.992 1.00 82.44 211 LEU A O 1
ATOM 1555 N N . PRO A 1 212 ? 3.748 18.287 -16.780 1.00 75.44 212 PRO A N 1
ATOM 1556 C CA . PRO A 1 212 ? 3.473 19.726 -16.852 1.00 75.44 212 PRO A CA 1
ATOM 1557 C C . PRO A 1 212 ? 4.402 20.591 -15.988 1.00 75.44 212 PRO A C 1
ATOM 1559 O O . PRO A 1 212 ? 4.630 21.755 -16.311 1.00 75.44 212 PRO A O 1
ATOM 1562 N N . ASP A 1 213 ? 4.950 20.035 -14.910 1.00 75.38 213 ASP A N 1
ATOM 1563 C CA . ASP A 1 213 ? 5.772 20.706 -13.895 1.00 75.38 213 ASP A CA 1
ATOM 1564 C C . ASP A 1 213 ? 7.288 20.591 -14.144 1.00 75.38 213 ASP A C 1
ATOM 1566 O O . ASP A 1 213 ? 8.061 21.358 -13.569 1.00 75.38 213 ASP A O 1
ATOM 1570 N N . MET A 1 214 ? 7.743 19.699 -15.035 1.00 77.38 214 MET A N 1
ATOM 1571 C CA . MET A 1 214 ? 9.149 19.610 -15.460 1.00 77.38 214 MET A CA 1
ATOM 1572 C C . MET A 1 214 ? 9.284 19.299 -16.958 1.00 77.38 214 MET A C 1
ATOM 1574 O O . MET A 1 214 ? 8.490 18.528 -17.489 1.00 77.38 214 MET A O 1
ATOM 1578 N N . PRO A 1 215 ? 10.323 19.808 -17.657 1.00 77.00 215 PRO A N 1
ATOM 1579 C CA . PRO A 1 215 ? 10.545 19.568 -19.087 1.00 77.00 215 PRO A CA 1
ATOM 1580 C C . PRO A 1 215 ? 11.121 18.164 -19.352 1.00 77.00 215 PRO A C 1
ATOM 1582 O O . PRO A 1 215 ? 12.176 18.008 -19.968 1.00 77.00 215 PRO A O 1
ATOM 1585 N N . VAL A 1 216 ? 10.446 17.132 -18.849 1.00 77.75 216 VAL A N 1
ATOM 1586 C CA . VAL A 1 216 ? 10.806 15.723 -18.998 1.00 77.75 216 VAL A CA 1
ATOM 1587 C C . VAL A 1 216 ? 9.706 15.022 -19.784 1.00 77.75 216 VAL A C 1
ATOM 1589 O O . VAL A 1 216 ? 8.515 15.250 -19.570 1.00 77.75 216 VAL A O 1
ATOM 1592 N N . SER A 1 217 ? 10.126 14.149 -20.696 1.00 80.88 217 SER A N 1
ATOM 1593 C CA . SER A 1 217 ? 9.228 13.270 -21.433 1.00 80.88 217 SER A CA 1
ATOM 1594 C C . SER A 1 217 ? 9.580 11.816 -21.163 1.00 80.88 217 SER A C 1
ATOM 1596 O O . SER A 1 217 ? 10.745 11.429 -21.268 1.00 80.88 217 SER A O 1
ATOM 1598 N N . ILE A 1 218 ? 8.571 11.006 -20.856 1.00 83.81 218 ILE A N 1
ATOM 1599 C CA . ILE A 1 218 ? 8.723 9.570 -20.614 1.00 83.81 218 ILE A CA 1
ATOM 1600 C C . ILE A 1 218 ? 8.145 8.812 -21.804 1.00 83.81 218 ILE A C 1
ATOM 1602 O O . ILE A 1 218 ? 7.034 9.087 -22.248 1.00 83.81 218 ILE A O 1
ATOM 1606 N N . GLU A 1 219 ? 8.891 7.850 -22.341 1.00 88.31 219 GLU A N 1
ATOM 1607 C CA . GLU A 1 219 ? 8.370 6.973 -23.387 1.00 88.31 219 GLU A CA 1
ATOM 1608 C C . GLU A 1 219 ? 7.383 5.971 -22.779 1.00 88.31 219 GLU A C 1
ATOM 1610 O O . GLU A 1 219 ? 7.767 5.112 -21.986 1.00 88.31 219 GLU A O 1
ATOM 1615 N N . LEU A 1 220 ? 6.108 6.047 -23.170 1.00 86.94 220 LEU A N 1
ATOM 1616 C CA . LEU A 1 220 ? 5.066 5.182 -22.605 1.00 86.94 220 LEU A CA 1
ATOM 1617 C C . LEU A 1 220 ? 5.286 3.708 -22.919 1.00 86.94 220 LEU A C 1
ATOM 1619 O O . LEU A 1 220 ? 4.939 2.846 -22.115 1.00 86.94 220 LEU A O 1
ATOM 1623 N N . ARG A 1 221 ? 5.949 3.414 -24.044 1.00 89.25 221 ARG A N 1
ATOM 1624 C CA . ARG A 1 221 ? 6.366 2.049 -24.353 1.00 89.25 221 ARG A CA 1
ATOM 1625 C C . ARG A 1 221 ? 7.300 1.486 -23.279 1.00 89.25 221 ARG A C 1
ATOM 1627 O O . ARG A 1 221 ? 7.139 0.332 -22.910 1.00 89.25 221 ARG A O 1
ATOM 1634 N N . ALA A 1 222 ? 8.210 2.296 -22.737 1.00 91.25 222 ALA A N 1
ATOM 1635 C CA . ALA A 1 222 ? 9.073 1.851 -21.650 1.00 91.25 222 ALA A CA 1
ATOM 1636 C C . ALA A 1 222 ? 8.270 1.570 -20.371 1.00 91.25 222 ALA A C 1
ATOM 1638 O O . ALA A 1 222 ? 8.489 0.535 -19.750 1.00 91.25 222 ALA A O 1
ATOM 1639 N N . LEU A 1 223 ? 7.297 2.419 -20.005 1.00 94.50 223 LEU A N 1
ATOM 1640 C CA . LEU A 1 223 ? 6.413 2.155 -18.854 1.00 94.50 223 LEU A CA 1
ATOM 1641 C C . LEU A 1 223 ? 5.629 0.847 -19.024 1.00 94.50 223 LEU A C 1
ATOM 1643 O O . LEU A 1 223 ? 5.578 0.038 -18.100 1.00 94.50 223 LEU A O 1
ATOM 1647 N N . ARG A 1 224 ? 5.098 0.597 -20.223 1.00 95.56 224 ARG A N 1
ATOM 1648 C CA . ARG A 1 224 ? 4.449 -0.671 -20.571 1.00 95.56 224 ARG A CA 1
ATOM 1649 C C . ARG A 1 224 ? 5.394 -1.862 -20.410 1.00 95.56 224 ARG A C 1
ATOM 1651 O O . ARG A 1 224 ? 5.060 -2.808 -19.705 1.00 95.56 224 ARG A O 1
ATOM 1658 N N . ASP A 1 225 ? 6.602 -1.777 -20.964 1.00 96.44 225 ASP A N 1
ATOM 1659 C CA . ASP A 1 225 ? 7.618 -2.829 -20.842 1.00 96.44 225 ASP A CA 1
ATOM 1660 C C . ASP A 1 225 ? 8.071 -3.042 -19.375 1.00 96.44 225 ASP A C 1
ATOM 1662 O O . ASP A 1 225 ? 8.617 -4.096 -19.032 1.00 96.44 225 ASP A O 1
ATOM 1666 N N . HIS A 1 226 ? 7.922 -2.042 -18.497 1.00 97.88 226 HIS A N 1
ATOM 1667 C CA . HIS A 1 226 ? 8.163 -2.159 -17.054 1.00 97.88 226 HIS A CA 1
ATOM 1668 C C . HIS A 1 226 ? 7.046 -2.935 -16.346 1.00 97.88 226 HIS A C 1
ATOM 1670 O O . HIS A 1 226 ? 7.360 -3.844 -15.575 1.00 97.88 226 HIS A O 1
ATOM 1676 N N . VAL A 1 227 ? 5.779 -2.629 -16.645 1.00 97.62 227 VAL A N 1
ATOM 1677 C CA . VAL A 1 227 ? 4.613 -3.351 -16.104 1.00 97.62 227 VAL A CA 1
ATOM 1678 C C . VAL A 1 227 ? 4.617 -4.810 -16.566 1.00 97.62 227 VAL A C 1
ATOM 1680 O O . VAL A 1 227 ? 4.536 -5.707 -15.731 1.00 97.62 227 VAL A O 1
ATOM 1683 N N . GLU A 1 228 ? 4.814 -5.059 -17.864 1.00 97.31 228 GLU A N 1
ATOM 1684 C CA . GLU A 1 228 ? 4.852 -6.415 -18.437 1.00 97.31 228 GLU A CA 1
ATOM 1685 C C . GLU A 1 228 ? 5.979 -7.267 -17.831 1.00 97.31 228 GLU A C 1
ATOM 1687 O O . GLU A 1 228 ? 5.796 -8.450 -17.539 1.00 97.31 228 GLU A O 1
ATOM 1692 N N . TRP A 1 229 ? 7.153 -6.671 -17.593 1.00 97.94 229 TRP A N 1
ATOM 1693 C CA . TRP A 1 229 ? 8.255 -7.368 -16.926 1.00 97.94 229 TRP A CA 1
ATOM 1694 C C . TRP A 1 229 ? 7.926 -7.720 -15.478 1.00 97.94 229 TRP A C 1
ATOM 1696 O O . TRP A 1 229 ? 8.239 -8.826 -15.038 1.00 97.94 229 TRP A O 1
ATOM 1706 N N . LEU A 1 230 ? 7.311 -6.792 -14.743 1.00 98.19 230 LEU A N 1
ATOM 1707 C CA . LEU A 1 230 ? 6.943 -7.012 -13.349 1.00 98.19 230 LEU A CA 1
ATOM 1708 C C . LEU A 1 230 ? 5.885 -8.117 -13.233 1.00 98.19 230 LEU A C 1
ATOM 1710 O O . LEU A 1 230 ? 6.003 -8.994 -12.380 1.00 98.19 230 LEU A O 1
ATOM 1714 N N . GLU A 1 231 ? 4.894 -8.116 -14.124 1.00 96.94 231 GLU A N 1
ATOM 1715 C CA . GLU A 1 231 ? 3.868 -9.158 -14.191 1.00 96.94 231 GLU A CA 1
ATOM 1716 C C . GLU A 1 231 ? 4.474 -10.526 -14.493 1.00 96.94 231 GLU A C 1
ATOM 1718 O O . GLU A 1 231 ? 4.253 -11.485 -13.751 1.00 96.94 231 GLU A O 1
ATOM 1723 N N . ALA A 1 232 ? 5.317 -10.614 -15.526 1.00 97.06 232 ALA A N 1
ATOM 1724 C CA . ALA A 1 232 ? 6.012 -11.850 -15.865 1.00 97.06 232 ALA A CA 1
ATOM 1725 C C . ALA A 1 232 ? 6.866 -12.370 -14.696 1.00 97.06 232 ALA A C 1
ATOM 1727 O O . ALA A 1 232 ? 6.943 -13.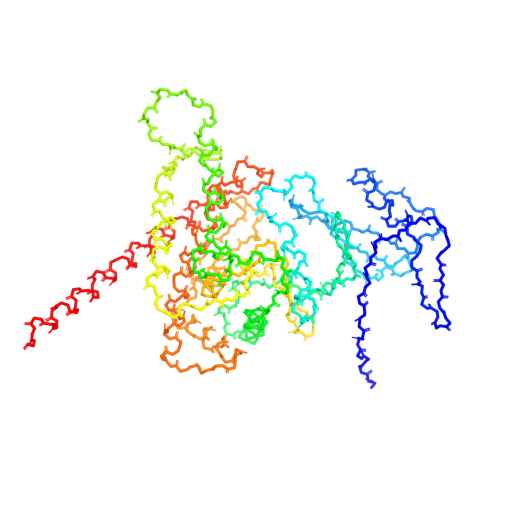578 -14.476 1.00 97.06 232 ALA A O 1
ATOM 1728 N N . LYS A 1 233 ? 7.482 -11.466 -13.924 1.00 97.19 233 LYS A N 1
ATOM 1729 C CA . LYS A 1 233 ? 8.277 -11.814 -12.745 1.00 97.19 233 LYS A CA 1
ATOM 1730 C C . LYS A 1 233 ? 7.450 -12.424 -11.625 1.00 97.19 233 LYS A C 1
ATOM 1732 O O . LYS A 1 233 ? 7.846 -13.459 -11.099 1.00 97.19 233 LYS A O 1
ATOM 1737 N N . TRP A 1 234 ? 6.312 -11.823 -11.292 1.00 97.19 234 TRP A N 1
ATOM 1738 C CA . TRP A 1 234 ? 5.413 -12.380 -10.285 1.00 97.19 234 TRP A CA 1
ATOM 1739 C C . TRP A 1 234 ? 4.814 -13.716 -10.728 1.00 97.19 234 TRP A C 1
ATOM 1741 O O . TRP A 1 234 ? 4.755 -14.646 -9.932 1.00 97.19 234 TRP A O 1
ATOM 1751 N N . ARG A 1 235 ? 4.426 -13.852 -12.002 1.00 95.19 235 ARG A N 1
ATOM 1752 C CA . ARG A 1 235 ? 3.853 -15.101 -12.539 1.00 95.19 235 ARG A CA 1
ATOM 1753 C C . ARG A 1 235 ? 4.854 -16.254 -12.591 1.00 95.19 235 ARG A C 1
ATOM 1755 O O . ARG A 1 235 ? 4.450 -17.407 -12.517 1.00 95.19 235 ARG A O 1
ATOM 1762 N N . ALA A 1 236 ? 6.141 -15.950 -12.735 1.00 95.06 236 ALA A N 1
ATOM 1763 C CA . ALA A 1 236 ? 7.208 -16.948 -12.735 1.00 95.06 236 ALA A CA 1
ATOM 1764 C C . ALA A 1 236 ? 7.652 -17.374 -11.324 1.00 95.06 236 ALA A C 1
ATOM 1766 O O . ALA A 1 236 ? 8.484 -18.270 -11.206 1.00 95.06 236 ALA A O 1
ATOM 1767 N N . MET A 1 237 ? 7.165 -16.713 -10.271 1.00 94.69 237 MET A N 1
ATOM 1768 C CA . MET A 1 237 ? 7.535 -17.021 -8.896 1.00 94.69 237 MET A CA 1
ATOM 1769 C C . MET A 1 237 ? 6.620 -18.108 -8.328 1.00 94.69 237 MET A C 1
ATOM 1771 O O . MET A 1 237 ? 5.397 -17.971 -8.325 1.00 94.69 237 MET A O 1
ATOM 1775 N N . ASP A 1 238 ? 7.215 -19.175 -7.804 1.00 91.69 238 ASP A N 1
ATOM 1776 C CA . ASP A 1 238 ? 6.467 -20.232 -7.130 1.00 91.69 238 ASP A CA 1
ATOM 1777 C C . ASP A 1 238 ? 6.039 -19.798 -5.722 1.00 91.69 238 ASP A C 1
ATOM 1779 O O . ASP A 1 238 ? 6.757 -19.092 -5.014 1.00 91.69 238 ASP A O 1
ATOM 1783 N N . GLY A 1 239 ? 4.861 -20.254 -5.291 1.00 92.75 239 GLY A N 1
ATOM 1784 C CA . GLY A 1 239 ? 4.392 -20.044 -3.918 1.00 92.75 239 GLY A CA 1
ATOM 1785 C C . GLY A 1 239 ? 4.036 -18.595 -3.572 1.00 92.75 239 GLY A C 1
ATOM 1786 O O . GLY A 1 239 ? 4.070 -18.227 -2.395 1.00 92.75 239 GLY A O 1
ATOM 1787 N N . VAL A 1 240 ? 3.688 -17.769 -4.568 1.00 94.94 240 VAL A N 1
ATOM 1788 C CA . VAL A 1 240 ? 3.205 -16.399 -4.337 1.00 94.94 240 VAL A CA 1
ATOM 1789 C C . VAL A 1 240 ? 2.008 -16.416 -3.389 1.00 94.94 240 VAL A C 1
ATOM 1791 O O . VAL A 1 240 ? 0.998 -17.081 -3.630 1.00 94.94 240 VAL A O 1
ATOM 1794 N N . ARG A 1 241 ? 2.129 -15.670 -2.290 1.00 94.06 241 ARG A N 1
ATOM 1795 C CA . ARG A 1 241 ? 1.100 -15.563 -1.264 1.00 94.06 241 ARG A CA 1
ATOM 1796 C C . ARG A 1 241 ? 0.125 -14.451 -1.628 1.00 94.06 241 ARG A C 1
ATOM 1798 O O . ARG A 1 241 ? 0.495 -13.280 -1.654 1.00 94.06 241 ARG A O 1
ATOM 1805 N N . MET A 1 242 ? -1.131 -14.833 -1.832 1.00 92.38 242 MET A N 1
ATOM 1806 C CA . MET A 1 242 ? -2.243 -13.909 -2.048 1.00 92.38 242 MET A CA 1
ATOM 1807 C C . MET A 1 242 ? -2.974 -13.621 -0.733 1.00 92.38 242 MET A C 1
ATOM 1809 O O . MET A 1 242 ? -3.092 -14.506 0.116 1.00 92.38 242 MET A O 1
ATOM 1813 N N . GLY A 1 243 ? -3.489 -12.406 -0.581 1.00 92.19 243 GLY A N 1
ATOM 1814 C CA . GLY A 1 243 ? -4.298 -11.990 0.564 1.00 92.19 243 GLY A CA 1
ATOM 1815 C C . GLY A 1 243 ? -5.072 -10.712 0.263 1.00 92.19 243 GLY A C 1
ATOM 1816 O O . GLY A 1 243 ? -4.855 -10.085 -0.774 1.00 92.19 243 GLY A O 1
ATOM 1817 N N . LEU A 1 244 ? -5.992 -10.330 1.149 1.00 92.81 244 LEU A N 1
ATOM 1818 C CA . LEU A 1 244 ? -6.601 -9.001 1.089 1.00 92.81 244 LEU A CA 1
ATOM 1819 C C . LEU A 1 244 ? -5.568 -7.975 1.563 1.00 92.81 244 LEU A C 1
ATOM 1821 O O . LEU A 1 244 ? -5.336 -7.859 2.761 1.00 92.81 244 LEU A O 1
ATOM 1825 N N . CYS A 1 245 ? -4.955 -7.262 0.627 1.00 94.44 245 CYS A N 1
ATOM 1826 C CA . CYS A 1 245 ? -3.924 -6.269 0.899 1.00 94.44 245 CYS A CA 1
ATOM 1827 C C . CYS A 1 245 ? -4.530 -4.871 1.001 1.00 94.44 245 CYS A C 1
ATOM 1829 O O . CYS A 1 245 ? -5.557 -4.575 0.386 1.00 94.44 245 CYS A O 1
ATOM 1831 N N . HIS A 1 246 ? -3.881 -4.008 1.768 1.00 95.50 246 HIS A N 1
ATOM 1832 C CA . HIS A 1 246 ? -4.208 -2.590 1.853 1.00 95.50 246 HIS A CA 1
ATOM 1833 C C . HIS A 1 246 ? -3.724 -1.828 0.614 1.00 95.50 246 HIS A C 1
ATOM 1835 O O . HIS A 1 246 ? -4.357 -0.861 0.203 1.00 95.50 246 HIS A O 1
ATOM 1841 N N . ASN A 1 247 ? -2.608 -2.265 0.025 1.00 93.88 247 ASN A N 1
ATOM 1842 C CA . ASN A 1 247 ? -1.901 -1.678 -1.116 1.00 93.88 247 ASN A CA 1
ATOM 1843 C C . ASN A 1 247 ? -1.401 -0.235 -0.903 1.00 93.88 247 ASN A C 1
ATOM 1845 O O . ASN A 1 247 ? -0.882 0.366 -1.837 1.00 93.88 247 ASN A O 1
ATOM 1849 N N . ASP A 1 248 ? -1.497 0.308 0.315 1.00 94.81 248 ASP A N 1
ATOM 1850 C CA . ASP A 1 248 ? -1.027 1.660 0.651 1.00 94.81 248 ASP A CA 1
ATOM 1851 C C . ASP A 1 248 ? -0.635 1.803 2.135 1.00 94.81 248 ASP A C 1
ATOM 1853 O O . ASP A 1 248 ? -1.076 2.691 2.865 1.00 94.81 248 ASP A O 1
ATOM 1857 N N . LEU A 1 249 ? 0.177 0.860 2.624 1.00 95.12 249 LEU A N 1
ATOM 1858 C CA . LEU A 1 249 ? 0.662 0.850 4.010 1.00 95.12 249 LEU A CA 1
ATOM 1859 C C . LEU A 1 249 ? 1.796 1.861 4.226 1.00 95.12 249 LEU A C 1
ATOM 1861 O O . LEU A 1 249 ? 2.956 1.477 4.396 1.00 95.12 249 LEU A O 1
ATOM 1865 N N . HIS A 1 250 ? 1.458 3.147 4.231 1.00 93.88 250 HIS A N 1
ATOM 1866 C CA . HIS A 1 250 ? 2.301 4.198 4.795 1.00 93.88 250 HIS A CA 1
ATOM 1867 C C . HIS A 1 250 ? 1.798 4.587 6.191 1.00 93.88 250 HIS A C 1
ATOM 1869 O O . HIS A 1 250 ? 0.644 4.366 6.544 1.00 93.88 250 HIS A O 1
ATOM 1875 N N . GLY A 1 251 ? 2.660 5.184 7.012 1.00 91.38 251 GLY A N 1
ATOM 1876 C CA . GLY A 1 251 ? 2.344 5.510 8.402 1.00 91.38 251 GLY A CA 1
ATOM 1877 C C . GLY A 1 251 ? 1.178 6.492 8.590 1.00 91.38 251 GLY A C 1
ATOM 1878 O O . GLY A 1 251 ? 0.524 6.471 9.626 1.00 91.38 251 GLY A O 1
ATOM 1879 N N . GLY A 1 252 ? 0.834 7.270 7.557 1.00 91.38 252 GLY A N 1
ATOM 1880 C CA . GLY A 1 252 ? -0.378 8.097 7.543 1.00 91.38 252 GLY A CA 1
ATOM 1881 C C . GLY A 1 252 ? -1.678 7.284 7.580 1.00 91.38 252 GLY A C 1
ATOM 1882 O O . GLY A 1 252 ? -2.666 7.761 8.129 1.00 91.38 252 GLY A O 1
ATOM 1883 N N . ASN A 1 253 ? -1.643 6.043 7.086 1.00 94.62 253 ASN A N 1
ATOM 1884 C CA . ASN A 1 253 ? -2.768 5.105 7.064 1.00 94.62 253 ASN A CA 1
ATOM 1885 C C . ASN A 1 253 ? -2.751 4.116 8.245 1.00 94.62 253 ASN A C 1
ATOM 1887 O O . ASN A 1 253 ? -3.541 3.171 8.304 1.00 94.62 253 ASN A O 1
ATOM 1891 N N . ILE A 1 254 ? -1.853 4.328 9.210 1.00 95.50 254 ILE A N 1
ATOM 1892 C CA . ILE A 1 254 ? -1.703 3.494 10.400 1.00 95.50 254 ILE A CA 1
ATOM 1893 C C . ILE A 1 254 ? -1.835 4.400 11.620 1.00 95.50 254 ILE A C 1
ATOM 1895 O O . ILE A 1 254 ? -0.973 5.231 11.891 1.00 95.50 254 ILE A O 1
ATOM 1899 N N . MET A 1 255 ? -2.909 4.224 12.381 1.00 94.62 255 MET A N 1
ATOM 1900 C CA . MET A 1 255 ? -3.170 5.014 13.580 1.00 94.62 255 MET A CA 1
ATOM 1901 C C . MET A 1 255 ? -2.751 4.235 14.822 1.00 94.62 255 MET A C 1
ATOM 1903 O O . MET A 1 255 ? -3.259 3.139 15.056 1.00 94.62 255 MET A O 1
ATOM 1907 N N . ALA A 1 256 ? -1.872 4.818 15.637 1.00 93.06 256 ALA A N 1
ATOM 1908 C CA . ALA A 1 256 ? -1.557 4.321 16.972 1.00 93.06 256 ALA A CA 1
ATOM 1909 C C . ALA A 1 256 ? -2.399 5.077 18.010 1.00 93.06 256 ALA A C 1
ATOM 1911 O O . ALA A 1 256 ? -2.381 6.310 18.066 1.00 93.06 256 ALA A O 1
ATOM 1912 N N . THR A 1 257 ? -3.175 4.348 18.806 1.00 89.38 257 THR A N 1
ATOM 1913 C CA . THR A 1 257 ? -4.016 4.929 19.865 1.00 89.38 257 THR A CA 1
ATOM 1914 C C . THR A 1 257 ? -3.241 5.094 21.175 1.00 89.38 257 THR A C 1
ATOM 1916 O O . THR A 1 257 ? -2.142 4.571 21.332 1.00 89.38 257 THR A O 1
ATOM 1919 N N . ALA A 1 258 ? -3.818 5.816 22.140 1.00 83.12 258 ALA A N 1
ATOM 1920 C CA . ALA A 1 258 ? -3.216 5.990 23.467 1.00 83.12 258 ALA A CA 1
ATOM 1921 C C . ALA A 1 258 ? -3.104 4.681 24.276 1.00 83.12 258 ALA A C 1
ATOM 1923 O O . ALA A 1 258 ? -2.306 4.620 25.207 1.00 83.12 258 ALA A O 1
ATOM 1924 N N . ASP A 1 259 ? -3.890 3.662 23.917 1.00 82.62 259 ASP A N 1
ATOM 1925 C CA . ASP A 1 259 ? -3.874 2.334 24.538 1.00 82.62 259 ASP A CA 1
ATOM 1926 C C . ASP A 1 259 ? -2.960 1.350 23.774 1.00 82.62 259 ASP A C 1
ATOM 1928 O O . ASP A 1 259 ? -3.107 0.139 23.910 1.00 82.62 259 ASP A O 1
ATOM 1932 N N . ASP A 1 260 ? -2.048 1.863 22.937 1.00 78.12 260 ASP A N 1
ATOM 1933 C CA . ASP A 1 260 ? -1.129 1.108 22.068 1.00 78.12 260 ASP A CA 1
ATOM 1934 C C . ASP A 1 260 ? -1.812 0.194 21.023 1.00 78.12 260 ASP A C 1
ATOM 1936 O O . ASP A 1 260 ? -1.141 -0.558 20.316 1.00 78.12 260 ASP A O 1
ATOM 1940 N N . GLU A 1 261 ? -3.136 0.293 20.848 1.00 87.81 261 GLU A N 1
ATOM 1941 C CA . GLU A 1 261 ? -3.844 -0.376 19.750 1.00 87.81 261 GLU A CA 1
ATOM 1942 C C . GLU A 1 261 ? -3.521 0.284 18.406 1.00 87.81 261 GLU A C 1
ATOM 1944 O O . GLU A 1 261 ? -3.487 1.516 18.291 1.00 87.81 261 GLU A O 1
ATOM 1949 N N . VAL A 1 262 ? -3.369 -0.550 17.376 1.00 94.44 262 VAL A N 1
ATOM 1950 C CA . VAL A 1 262 ? -3.174 -0.130 15.984 1.00 94.44 262 VAL A CA 1
ATOM 1951 C C . VAL A 1 262 ? -4.468 -0.290 15.193 1.00 94.44 262 VAL A C 1
ATOM 1953 O O . VAL A 1 262 ? -5.099 -1.350 15.217 1.00 94.44 262 VAL A O 1
ATOM 1956 N N . VAL A 1 263 ? -4.830 0.748 14.438 1.00 94.38 263 VAL A N 1
ATOM 1957 C CA . VAL A 1 263 ? -5.983 0.749 13.531 1.00 94.38 263 VAL A CA 1
ATOM 1958 C C . VAL A 1 263 ? -5.522 1.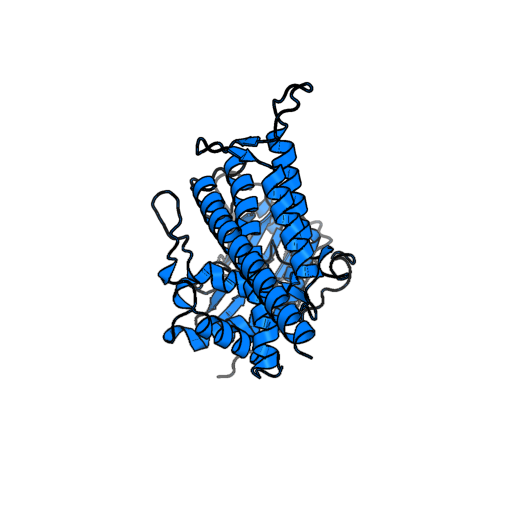092 12.117 1.00 94.38 263 VAL A C 1
ATOM 1960 O O . VAL A 1 263 ? -4.861 2.111 11.911 1.00 94.38 263 VAL A O 1
ATOM 1963 N N . LEU A 1 264 ? -5.885 0.251 11.148 1.00 95.88 264 LEU A N 1
ATOM 1964 C CA . LEU A 1 264 ? -5.648 0.504 9.725 1.00 95.88 264 LEU A CA 1
ATOM 1965 C C . LEU A 1 264 ? -6.780 1.378 9.175 1.00 95.88 264 LEU A C 1
ATOM 1967 O O . LEU A 1 264 ? -7.956 1.090 9.415 1.00 95.88 264 LEU A O 1
ATOM 1971 N N . ILE A 1 265 ? -6.442 2.443 8.454 1.00 92.81 265 ILE A N 1
ATOM 1972 C CA . ILE A 1 265 ? -7.410 3.389 7.886 1.00 92.81 265 ILE A CA 1
ATOM 1973 C C . ILE A 1 265 ? -7.140 3.610 6.398 1.00 92.81 265 ILE A C 1
ATOM 1975 O O . ILE A 1 265 ? -6.086 3.263 5.905 1.00 92.81 265 ILE A O 1
ATOM 1979 N N . ASP A 1 266 ? -8.092 4.227 5.702 1.00 88.31 266 ASP A N 1
ATOM 1980 C CA . ASP A 1 266 ? -7.964 4.614 4.288 1.00 88.31 266 ASP A CA 1
ATOM 1981 C C . ASP A 1 266 ? -7.705 3.452 3.309 1.00 88.31 266 ASP A C 1
ATOM 1983 O O . ASP A 1 266 ? -6.704 3.353 2.607 1.00 88.31 266 ASP A O 1
ATOM 1987 N N . VAL A 1 267 ? -8.678 2.545 3.241 1.00 88.94 267 VAL A N 1
ATOM 1988 C CA . VAL A 1 267 ? -8.640 1.339 2.398 1.00 88.94 267 VAL A CA 1
ATOM 1989 C C . VAL A 1 267 ? -9.048 1.583 0.938 1.00 88.94 267 VAL A C 1
ATOM 1991 O O . VAL A 1 267 ? -9.623 0.699 0.305 1.00 88.94 267 VAL A O 1
ATOM 1994 N N . GLU A 1 268 ? -8.780 2.768 0.385 1.00 83.25 268 GLU A N 1
ATOM 1995 C CA . GLU A 1 268 ? -9.225 3.129 -0.973 1.00 83.25 268 GLU A CA 1
ATOM 1996 C C . GLU A 1 268 ? -8.539 2.306 -2.079 1.00 83.25 268 GLU A C 1
ATOM 1998 O O . GLU A 1 268 ? -9.164 1.996 -3.093 1.00 83.25 268 GLU A O 1
ATOM 2003 N N . TYR A 1 269 ? -7.290 1.878 -1.860 1.00 86.31 269 TYR A N 1
ATOM 2004 C CA . TYR A 1 269 ? -6.547 0.992 -2.770 1.00 86.31 269 TYR A CA 1
ATOM 2005 C C . TYR A 1 269 ? -6.632 -0.488 -2.376 1.00 86.31 269 TYR A C 1
ATOM 2007 O O . TYR A 1 269 ? -6.013 -1.344 -3.015 1.00 86.31 269 TYR A O 1
ATOM 2015 N N . ALA A 1 270 ? -7.368 -0.821 -1.315 1.00 90.12 270 ALA A N 1
ATOM 2016 C CA . ALA A 1 270 ? -7.360 -2.168 -0.770 1.00 90.12 270 ALA A CA 1
ATOM 2017 C C . ALA A 1 270 ? -8.054 -3.175 -1.699 1.00 90.12 270 ALA A C 1
ATOM 2019 O O . ALA A 1 270 ? -9.058 -2.897 -2.352 1.00 90.12 270 ALA A O 1
ATOM 2020 N N . GLY A 1 271 ? -7.525 -4.393 -1.735 1.00 88.25 271 GLY A N 1
ATOM 2021 C CA . GLY A 1 271 ? -8.044 -5.462 -2.576 1.00 88.25 271 GLY A CA 1
ATOM 2022 C C . GLY A 1 271 ? -7.155 -6.697 -2.559 1.00 88.25 271 GLY A C 1
ATOM 2023 O O . GLY A 1 271 ? -6.037 -6.673 -2.043 1.00 88.25 271 GLY A O 1
ATOM 2024 N N . TYR A 1 272 ? -7.649 -7.798 -3.131 1.00 89.56 272 TYR A N 1
ATOM 2025 C CA . TYR A 1 272 ? -6.863 -9.029 -3.234 1.00 89.56 272 TYR A CA 1
ATOM 2026 C C . TYR A 1 272 ? -5.608 -8.806 -4.077 1.00 89.56 272 TYR A C 1
ATOM 2028 O O . TYR A 1 272 ? -5.690 -8.424 -5.245 1.00 89.56 272 TYR A O 1
ATOM 2036 N N . SER A 1 273 ? -4.447 -9.037 -3.473 1.00 92.44 273 SER A N 1
ATOM 2037 C CA . SER A 1 273 ? -3.138 -8.796 -4.073 1.00 92.44 273 SER A CA 1
ATOM 2038 C C . SER A 1 273 ? -2.088 -9.745 -3.493 1.00 92.44 273 SER A C 1
ATOM 2040 O O . SER A 1 273 ? -2.404 -10.645 -2.709 1.00 92.44 273 SER A O 1
ATOM 2042 N N . MET A 1 274 ? -0.837 -9.575 -3.912 1.00 95.50 274 MET A N 1
ATOM 2043 C CA . MET A 1 274 ? 0.297 -10.317 -3.372 1.00 95.50 274 MET A CA 1
ATOM 2044 C C . MET A 1 274 ? 0.729 -9.706 -2.035 1.00 95.50 274 MET A C 1
ATOM 2046 O O . MET A 1 274 ? 1.097 -8.537 -1.977 1.00 95.50 274 MET A O 1
ATOM 2050 N N . VAL A 1 275 ? 0.792 -10.514 -0.976 1.00 97.25 275 VAL A N 1
ATOM 2051 C CA . VAL A 1 275 ? 1.198 -10.086 0.379 1.00 97.25 275 VAL A CA 1
ATOM 2052 C C . VAL A 1 275 ? 2.589 -9.450 0.403 1.00 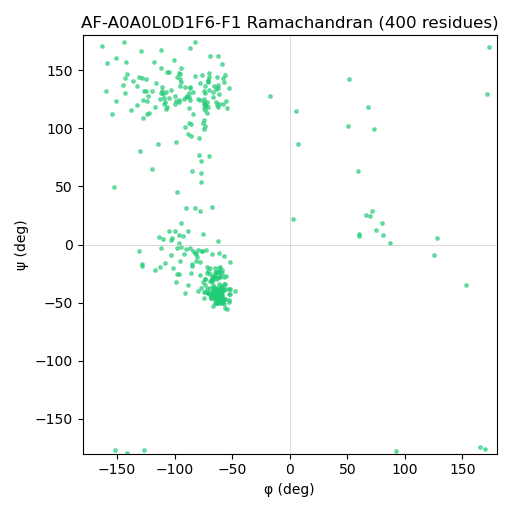97.25 275 VAL A C 1
ATOM 2054 O O . VAL A 1 275 ? 2.835 -8.513 1.161 1.00 97.25 275 VAL A O 1
ATOM 2057 N N . GLY A 1 276 ? 3.498 -9.929 -0.451 1.00 98.19 276 GLY A N 1
ATOM 2058 C CA . GLY A 1 276 ? 4.826 -9.334 -0.598 1.00 98.19 276 GLY A CA 1
ATOM 2059 C C . GLY A 1 276 ? 4.795 -7.869 -1.046 1.00 98.19 276 GLY A C 1
ATOM 2060 O O . GLY A 1 276 ? 5.704 -7.127 -0.694 1.00 98.19 276 GLY A O 1
ATOM 2061 N N . VAL A 1 277 ? 3.751 -7.427 -1.761 1.00 98.00 277 VAL A N 1
ATOM 2062 C CA . VAL A 1 277 ? 3.588 -6.028 -2.194 1.00 98.00 277 VAL A CA 1
ATOM 2063 C C . VAL A 1 277 ? 3.322 -5.115 -1.005 1.00 98.00 277 VAL A C 1
ATOM 2065 O O . VAL A 1 277 ? 3.994 -4.098 -0.891 1.00 98.00 277 VAL A O 1
ATOM 2068 N N . ASP A 1 278 ? 2.430 -5.495 -0.087 1.00 98.12 278 ASP A N 1
ATOM 2069 C CA . ASP A 1 278 ? 2.138 -4.705 1.119 1.00 98.12 278 ASP A CA 1
ATOM 2070 C C . ASP A 1 278 ? 3.365 -4.576 2.023 1.00 98.12 278 ASP A C 1
ATOM 2072 O O . ASP A 1 278 ? 3.755 -3.474 2.410 1.00 98.12 278 ASP A O 1
ATOM 2076 N N . LEU A 1 279 ? 4.031 -5.699 2.299 1.00 98.62 279 LEU A N 1
ATOM 2077 C CA . LEU A 1 279 ? 5.245 -5.716 3.119 1.00 98.62 279 LEU A CA 1
ATOM 2078 C C . LEU A 1 279 ? 6.405 -4.968 2.440 1.00 98.62 279 LEU A C 1
ATOM 2080 O O . LEU A 1 279 ? 7.176 -4.273 3.102 1.00 98.62 279 LEU A O 1
ATOM 2084 N N . GLY A 1 280 ? 6.524 -5.082 1.115 1.00 98.50 280 GLY A N 1
ATOM 2085 C CA . GLY A 1 280 ? 7.499 -4.331 0.330 1.00 98.50 280 GLY A CA 1
ATOM 2086 C C . GLY A 1 280 ? 7.215 -2.830 0.333 1.00 98.50 280 GLY A C 1
ATOM 2087 O O . GLY A 1 280 ? 8.139 -2.036 0.496 1.00 98.50 280 GLY A O 1
ATOM 2088 N N . ASN A 1 281 ? 5.942 -2.437 0.241 1.00 98.50 281 ASN A N 1
ATOM 2089 C CA . ASN A 1 281 ? 5.520 -1.047 0.363 1.00 98.50 281 ASN A CA 1
ATOM 2090 C C . ASN A 1 281 ? 5.877 -0.482 1.739 1.00 98.50 281 ASN A C 1
ATOM 2092 O O . ASN A 1 281 ? 6.511 0.564 1.800 1.00 98.50 281 ASN A O 1
ATOM 2096 N N . MET A 1 282 ? 5.576 -1.199 2.828 1.00 97.69 282 MET A N 1
ATOM 2097 C CA . MET A 1 282 ? 5.974 -0.782 4.180 1.00 97.69 282 MET A CA 1
ATOM 2098 C C . MET A 1 282 ? 7.481 -0.500 4.272 1.00 97.69 282 MET A C 1
ATOM 2100 O O . MET A 1 282 ? 7.883 0.508 4.848 1.00 97.69 282 MET A O 1
ATOM 2104 N N . ALA A 1 283 ? 8.319 -1.352 3.670 1.00 97.56 283 ALA A N 1
ATOM 2105 C CA . ALA A 1 283 ? 9.766 -1.140 3.626 1.00 97.56 283 ALA A CA 1
ATOM 2106 C C . ALA A 1 283 ? 10.156 0.109 2.812 1.00 97.56 283 ALA A C 1
ATOM 2108 O O . ALA A 1 283 ? 11.013 0.878 3.250 1.00 97.56 283 ALA A O 1
ATOM 2109 N N . CYS A 1 284 ? 9.522 0.346 1.657 1.00 97.94 284 CYS A N 1
ATOM 2110 C CA . CYS A 1 284 ? 9.707 1.580 0.889 1.00 97.94 284 CYS A CA 1
ATOM 2111 C C . CYS A 1 284 ? 9.322 2.815 1.713 1.00 97.94 284 CYS A C 1
ATOM 2113 O O . CYS A 1 284 ? 10.035 3.815 1.684 1.00 97.94 284 CYS A O 1
ATOM 2115 N N . GLU A 1 285 ? 8.228 2.766 2.466 1.00 96.69 285 GLU A N 1
ATOM 2116 C CA . GLU A 1 285 ? 7.724 3.918 3.215 1.00 96.69 285 GLU A CA 1
ATOM 2117 C C . GLU A 1 285 ? 8.619 4.315 4.397 1.00 96.69 285 GLU A C 1
ATOM 2119 O O . GLU A 1 285 ? 8.616 5.478 4.793 1.00 96.69 285 GLU A O 1
ATOM 2124 N N . MET A 1 286 ? 9.477 3.420 4.902 1.00 95.75 286 MET A N 1
ATOM 2125 C CA . MET A 1 286 ? 10.475 3.761 5.930 1.00 95.75 286 MET A CA 1
ATOM 2126 C C . MET A 1 286 ? 11.519 4.787 5.458 1.00 95.75 286 MET A C 1
ATOM 2128 O O . MET A 1 286 ? 12.084 5.488 6.290 1.00 95.75 286 MET A O 1
ATOM 2132 N N . MET A 1 287 ? 11.760 4.920 4.147 1.00 94.25 287 MET A N 1
ATOM 2133 C CA . MET A 1 287 ? 12.669 5.946 3.609 1.00 94.25 287 MET A CA 1
ATOM 2134 C C . MET A 1 287 ? 11.958 7.206 3.102 1.00 94.25 287 MET A C 1
ATOM 2136 O O . MET A 1 287 ? 12.632 8.140 2.663 1.00 94.25 287 MET A O 1
ATOM 2140 N N . HIS A 1 288 ? 10.623 7.252 3.125 1.00 91.62 288 HIS A N 1
ATOM 2141 C CA . HIS A 1 288 ? 9.849 8.387 2.622 1.00 91.62 288 HIS A CA 1
ATOM 2142 C C . HIS A 1 288 ? 9.280 9.231 3.759 1.00 91.62 288 HIS A C 1
ATOM 2144 O O . HIS A 1 288 ? 8.951 8.754 4.844 1.00 91.62 288 HIS A O 1
ATOM 2150 N N . SER A 1 289 ? 9.155 10.527 3.499 1.00 88.81 289 SER A N 1
ATOM 2151 C CA . SER A 1 289 ? 8.447 11.449 4.373 1.00 88.81 289 SER A CA 1
ATOM 2152 C C . SER A 1 289 ? 7.735 12.511 3.573 1.00 88.81 289 SER A C 1
ATOM 2154 O O . SER A 1 289 ? 8.307 13.081 2.646 1.00 88.81 289 SER A O 1
ATOM 2156 N N . TYR A 1 290 ? 6.506 12.779 3.994 1.00 87.06 290 TYR A N 1
ATOM 2157 C CA . TYR A 1 290 ? 5.568 13.681 3.332 1.00 87.06 290 TYR A CA 1
ATOM 2158 C C . TYR A 1 290 ? 5.294 14.948 4.157 1.00 87.06 290 TYR A C 1
ATOM 2160 O O . TYR A 1 290 ? 4.610 15.858 3.706 1.00 87.06 290 TYR A O 1
ATOM 2168 N N . GLU A 1 291 ? 5.868 15.042 5.360 1.00 75.19 291 GLU A N 1
ATOM 2169 C CA . GLU A 1 291 ? 5.784 16.210 6.242 1.00 75.19 291 GLU A CA 1
ATOM 2170 C C . GLU A 1 291 ? 6.857 17.237 5.859 1.00 75.19 291 GLU A C 1
ATOM 2172 O O . GLU A 1 291 ? 7.809 17.497 6.598 1.00 75.19 291 GLU A O 1
ATOM 2177 N N . CYS A 1 292 ? 6.754 17.777 4.646 1.00 76.50 292 CYS A N 1
ATOM 2178 C CA . CYS A 1 292 ? 7.650 18.824 4.178 1.00 76.50 292 CYS A CA 1
ATOM 2179 C C . CYS A 1 292 ? 6.845 20.058 3.777 1.00 76.50 292 CYS A C 1
ATOM 2181 O O . CYS A 1 292 ? 6.115 20.037 2.793 1.00 76.50 292 CYS A O 1
ATOM 2183 N N . GLU A 1 293 ? 7.015 21.151 4.525 1.00 76.62 293 GLU A N 1
ATOM 2184 C CA . GLU A 1 293 ? 6.377 22.440 4.217 1.00 76.62 293 GLU A CA 1
ATOM 2185 C C . GLU A 1 293 ? 6.885 23.044 2.898 1.00 76.62 293 GLU A C 1
ATOM 2187 O O . GLU A 1 293 ? 6.198 23.842 2.264 1.00 76.62 293 GLU A O 1
ATOM 2192 N N . ASN A 1 294 ? 8.093 22.663 2.472 1.00 83.62 294 ASN A N 1
ATOM 2193 C CA . ASN A 1 294 ? 8.719 23.177 1.263 1.00 83.62 294 ASN A CA 1
ATOM 2194 C C . ASN A 1 294 ? 8.524 22.220 0.085 1.00 83.62 294 ASN A C 1
ATOM 2196 O O . ASN A 1 294 ? 8.619 21.000 0.224 1.00 83.62 294 ASN A O 1
ATOM 2200 N N . HIS A 1 295 ? 8.356 22.785 -1.112 1.00 80.81 295 HIS A N 1
ATOM 2201 C CA . HIS A 1 295 ? 8.416 22.025 -2.360 1.00 80.81 295 HIS A CA 1
ATOM 2202 C C . HIS A 1 295 ? 9.732 21.208 -2.426 1.00 80.81 295 HIS A C 1
ATOM 2204 O O . HIS A 1 295 ? 10.795 21.769 -2.142 1.00 80.81 295 HIS A O 1
ATOM 2210 N N . PRO A 1 296 ? 9.708 19.915 -2.812 1.00 88.38 296 PRO A N 1
ATOM 2211 C CA . PRO A 1 296 ? 8.629 19.217 -3.520 1.00 88.38 296 PRO A CA 1
ATOM 2212 C C . PRO A 1 296 ? 7.546 18.576 -2.639 1.00 88.38 296 PRO A C 1
ATOM 2214 O O . PRO A 1 296 ? 6.735 17.818 -3.159 1.00 88.38 296 PRO A O 1
ATOM 2217 N N . GLY A 1 297 ? 7.502 18.864 -1.336 1.00 87.12 297 GLY A N 1
ATOM 2218 C CA . GLY A 1 297 ? 6.507 18.285 -0.427 1.00 87.12 297 GLY A CA 1
ATOM 2219 C C . GLY A 1 297 ? 6.860 16.873 0.047 1.00 87.12 297 GLY A C 1
ATOM 2220 O O . GLY A 1 297 ? 6.053 16.224 0.703 1.00 87.12 297 GLY A O 1
ATOM 2221 N N . PHE A 1 298 ? 8.067 16.385 -0.258 1.00 91.06 298 PHE A N 1
ATOM 2222 C CA . PHE A 1 298 ? 8.566 15.107 0.238 1.00 91.06 298 PHE A CA 1
ATOM 2223 C C . PHE A 1 298 ? 10.090 15.079 0.375 1.00 91.06 298 PHE A C 1
ATOM 2225 O O . PHE A 1 298 ? 10.813 15.853 -0.256 1.00 91.06 298 PHE A O 1
ATOM 2232 N N . VAL A 1 299 ? 10.577 14.139 1.185 1.00 92.06 299 VAL A N 1
ATOM 2233 C CA . VAL A 1 299 ? 11.998 13.817 1.348 1.00 92.06 299 VAL A CA 1
ATOM 2234 C C . VAL A 1 299 ? 12.174 12.307 1.261 1.00 92.06 299 VAL A C 1
ATOM 2236 O O . VAL A 1 299 ? 11.414 11.561 1.879 1.00 92.06 299 VAL A O 1
ATOM 2239 N N . VAL A 1 300 ? 13.202 11.868 0.532 1.00 93.19 300 VAL A N 1
ATOM 2240 C CA . VAL A 1 300 ? 13.627 10.464 0.498 1.00 93.19 300 VAL A CA 1
ATOM 2241 C C . VAL A 1 300 ? 14.996 10.331 1.150 1.00 93.19 300 VAL A C 1
ATOM 2243 O O . VAL A 1 300 ? 15.942 11.005 0.742 1.00 93.19 300 VAL A O 1
ATOM 2246 N N . ARG A 1 301 ? 15.106 9.454 2.147 1.00 92.31 301 ARG A N 1
ATOM 2247 C CA . ARG A 1 301 ? 16.349 9.149 2.864 1.00 92.31 301 ARG A CA 1
ATOM 2248 C C . ARG A 1 301 ? 16.762 7.718 2.591 1.00 92.31 301 ARG A C 1
ATOM 2250 O O . ARG A 1 301 ? 16.391 6.799 3.310 1.00 92.31 301 ARG A O 1
ATOM 2257 N N . ALA A 1 302 ? 17.497 7.522 1.500 1.00 91.38 302 ALA A N 1
ATOM 2258 C CA . ALA A 1 302 ? 17.911 6.190 1.063 1.00 91.38 302 ALA A CA 1
ATOM 2259 C C . ALA A 1 302 ? 18.741 5.435 2.125 1.00 91.38 302 ALA A C 1
ATOM 2261 O O . ALA A 1 302 ? 18.757 4.210 2.125 1.00 91.38 302 ALA A O 1
ATOM 2262 N N . ASP A 1 303 ? 19.401 6.155 3.034 1.00 90.69 303 ASP A N 1
ATOM 2263 C CA . ASP A 1 303 ? 20.122 5.616 4.190 1.00 90.69 303 ASP A CA 1
ATOM 2264 C C . ASP A 1 303 ? 19.207 5.068 5.300 1.00 90.69 303 ASP A C 1
ATOM 2266 O O . ASP A 1 303 ? 19.652 4.248 6.098 1.00 90.69 303 ASP A O 1
ATOM 2270 N N . GLU A 1 304 ? 17.932 5.468 5.327 1.00 91.38 304 GLU A N 1
ATOM 2271 C CA . GLU A 1 304 ? 16.906 4.943 6.242 1.00 91.38 304 GLU A CA 1
ATOM 2272 C C . GLU A 1 304 ? 16.160 3.726 5.661 1.00 91.38 304 GLU A C 1
ATOM 2274 O O . GLU A 1 304 ? 15.331 3.126 6.347 1.00 91.38 304 GLU A O 1
ATOM 2279 N N . PHE A 1 305 ? 16.444 3.323 4.416 1.00 95.06 305 PHE A N 1
ATOM 2280 C CA . PHE A 1 305 ? 15.857 2.111 3.845 1.00 95.06 305 PHE A CA 1
ATOM 2281 C C . PHE A 1 305 ? 16.271 0.880 4.678 1.00 95.06 305 PHE A C 1
ATOM 2283 O O . PHE A 1 305 ? 17.465 0.695 4.938 1.00 95.06 305 PHE A O 1
ATOM 2290 N N . PRO A 1 306 ? 15.326 0.019 5.108 1.00 95.31 306 PRO A N 1
ATOM 2291 C CA . PRO A 1 306 ? 15.628 -1.059 6.043 1.00 95.31 306 PRO A CA 1
ATOM 2292 C C . PRO A 1 306 ? 16.632 -2.039 5.437 1.00 95.31 306 PRO A C 1
ATOM 2294 O O . PRO A 1 306 ? 16.472 -2.471 4.293 1.00 95.31 306 PRO A O 1
ATOM 2297 N N . SER A 1 307 ? 17.646 -2.430 6.213 1.00 94.75 307 SER A N 1
ATOM 2298 C CA . SER A 1 307 ? 18.654 -3.400 5.773 1.00 94.75 307 SER A CA 1
ATOM 2299 C C . SER A 1 307 ? 18.025 -4.772 5.478 1.00 94.75 307 SER A C 1
ATOM 2301 O O . SER A 1 307 ? 16.909 -5.048 5.932 1.00 94.75 307 SER A O 1
ATOM 2303 N N . PRO A 1 308 ? 18.706 -5.662 4.730 1.00 94.56 308 PRO A N 1
ATOM 2304 C CA . PRO A 1 308 ? 18.225 -7.027 4.513 1.00 94.56 308 PRO A CA 1
ATOM 2305 C C . PRO A 1 308 ? 17.874 -7.758 5.817 1.00 94.56 308 PRO A C 1
ATOM 2307 O O . PRO A 1 308 ? 16.858 -8.444 5.878 1.00 94.56 308 PRO A O 1
ATOM 2310 N N . GLU A 1 309 ? 18.656 -7.552 6.877 1.00 94.69 309 GLU A N 1
ATOM 2311 C CA . GLU A 1 309 ? 18.425 -8.135 8.202 1.00 94.69 309 GLU A CA 1
ATOM 2312 C C . GLU A 1 309 ? 17.159 -7.567 8.853 1.00 94.69 309 GLU A C 1
ATOM 2314 O O . GLU A 1 309 ? 16.342 -8.329 9.370 1.00 94.69 309 GLU A O 1
ATOM 2319 N N . THR A 1 310 ? 16.948 -6.247 8.783 1.00 94.75 310 THR A N 1
ATOM 2320 C CA . THR A 1 310 ? 15.720 -5.610 9.284 1.00 94.75 310 THR A CA 1
ATOM 2321 C C . THR A 1 310 ? 14.490 -6.106 8.525 1.00 94.75 310 THR A C 1
ATOM 2323 O O . THR A 1 310 ? 13.475 -6.425 9.144 1.00 94.75 310 THR A O 1
ATOM 2326 N N . ARG A 1 311 ? 14.569 -6.235 7.193 1.00 97.00 311 ARG A N 1
ATOM 2327 C CA . ARG A 1 311 ? 13.462 -6.777 6.385 1.00 97.00 311 ARG A CA 1
ATOM 2328 C C . ARG A 1 311 ? 13.193 -8.250 6.705 1.00 97.00 311 ARG A C 1
ATOM 2330 O O . ARG A 1 311 ? 12.034 -8.627 6.849 1.00 97.00 311 ARG A O 1
ATOM 2337 N N . ALA A 1 312 ? 14.232 -9.062 6.903 1.00 97.31 312 ALA A N 1
ATOM 2338 C CA . ALA A 1 312 ? 14.083 -10.458 7.314 1.00 97.31 312 ALA A CA 1
ATOM 2339 C C . ALA A 1 312 ? 13.432 -10.582 8.702 1.00 97.31 312 ALA A C 1
ATOM 2341 O O . ALA A 1 312 ? 12.539 -11.406 8.889 1.00 97.31 312 ALA A O 1
ATOM 2342 N N . ALA A 1 313 ? 13.810 -9.725 9.657 1.00 96.19 313 ALA A N 1
ATOM 2343 C CA . ALA A 1 313 ? 13.177 -9.668 10.974 1.00 96.19 313 ALA A CA 1
ATOM 2344 C C . ALA A 1 313 ? 11.701 -9.235 10.890 1.00 96.19 313 ALA A C 1
ATOM 2346 O O . ALA A 1 313 ? 10.852 -9.803 11.578 1.00 96.19 313 ALA A O 1
ATOM 2347 N N . MET A 1 314 ? 11.381 -8.275 10.016 1.00 97.44 314 MET A N 1
ATOM 2348 C CA . MET A 1 314 ? 10.005 -7.862 9.724 1.00 97.44 314 MET A CA 1
ATOM 2349 C C . MET A 1 314 ? 9.183 -9.032 9.160 1.00 97.44 314 MET A C 1
ATOM 2351 O O . MET A 1 314 ? 8.081 -9.298 9.633 1.00 97.44 314 MET A O 1
ATOM 2355 N N . VAL A 1 315 ? 9.740 -9.782 8.206 1.00 98.44 315 VAL A N 1
ATOM 2356 C CA . VAL A 1 315 ? 9.110 -10.979 7.629 1.00 98.44 315 VAL A CA 1
ATOM 2357 C C . VAL A 1 315 ? 8.911 -12.083 8.666 1.00 98.44 315 VAL A C 1
ATOM 2359 O O . VAL A 1 315 ? 7.825 -12.653 8.738 1.00 98.44 315 VAL A O 1
ATOM 2362 N N . ALA A 1 316 ? 9.915 -12.371 9.496 1.00 98.19 316 ALA A N 1
ATOM 2363 C CA . ALA A 1 316 ? 9.793 -13.354 10.570 1.00 98.19 316 ALA A CA 1
ATOM 2364 C C . ALA A 1 316 ? 8.673 -12.971 11.552 1.00 98.19 316 ALA A C 1
ATOM 2366 O O . ALA A 1 316 ? 7.821 -13.796 11.873 1.00 98.19 316 ALA A O 1
ATOM 2367 N N . CYS A 1 317 ? 8.618 -11.695 11.947 1.00 97.44 317 CYS A N 1
ATOM 2368 C CA . CYS A 1 317 ? 7.575 -11.159 12.818 1.00 97.44 317 CYS A CA 1
ATOM 2369 C C . CYS A 1 317 ? 6.173 -11.281 12.192 1.00 97.44 317 CYS A C 1
ATOM 2371 O O . CYS A 1 317 ? 5.226 -11.685 12.866 1.00 97.44 317 CYS A O 1
ATOM 2373 N N . TYR A 1 318 ? 6.046 -10.995 10.893 1.00 98.56 318 TYR A N 1
ATOM 2374 C CA . TYR A 1 318 ? 4.803 -11.193 10.147 1.00 98.56 318 TYR A CA 1
ATOM 2375 C C . TYR A 1 318 ? 4.366 -12.664 10.131 1.00 98.56 318 TYR A C 1
ATOM 2377 O O . TYR A 1 318 ? 3.199 -12.955 10.386 1.00 98.56 318 TYR A O 1
ATOM 2385 N N . LEU A 1 319 ? 5.285 -13.596 9.851 1.00 98.50 319 LEU A N 1
ATOM 2386 C CA . LEU A 1 319 ? 4.993 -15.034 9.827 1.00 98.50 319 LEU A CA 1
ATOM 2387 C C . LEU A 1 319 ? 4.537 -15.534 11.204 1.00 98.50 319 LEU A C 1
ATOM 2389 O O . LEU A 1 319 ? 3.526 -16.232 11.290 1.00 98.50 319 LEU A O 1
ATOM 2393 N N . ASP A 1 320 ? 5.214 -15.115 12.275 1.00 97.69 320 ASP A N 1
ATOM 2394 C CA . ASP A 1 320 ? 4.812 -15.431 13.649 1.00 97.69 320 ASP A CA 1
ATOM 2395 C C . ASP A 1 320 ? 3.393 -14.923 13.943 1.00 97.69 320 ASP A C 1
ATOM 2397 O O . ASP A 1 320 ? 2.555 -15.662 14.464 1.00 97.69 320 ASP A O 1
ATOM 2401 N N . ALA A 1 321 ? 3.087 -13.677 13.565 1.00 96.50 321 ALA A N 1
ATOM 2402 C CA . ALA A 1 321 ? 1.762 -13.088 13.750 1.00 96.50 321 ALA A CA 1
ATOM 2403 C C . ALA A 1 321 ? 0.687 -13.758 12.873 1.00 96.50 321 ALA A C 1
ATOM 2405 O O . ALA A 1 321 ? -0.479 -13.874 13.260 1.00 96.50 321 ALA A O 1
ATOM 2406 N N . ALA A 1 322 ? 1.081 -14.279 11.711 1.00 96.56 322 ALA A N 1
ATOM 2407 C CA . ALA A 1 322 ? 0.245 -15.127 10.875 1.00 96.56 322 ALA A CA 1
ATOM 2408 C C . ALA A 1 322 ? 0.056 -16.544 11.458 1.00 96.56 322 ALA A C 1
ATOM 2410 O O . ALA A 1 322 ? -0.758 -17.304 10.927 1.00 96.56 322 ALA A O 1
ATOM 2411 N N . GLY A 1 323 ? 0.710 -16.900 12.567 1.00 96.31 323 GLY A N 1
ATOM 2412 C CA . GLY A 1 323 ? 0.640 -18.237 13.161 1.00 96.31 323 GLY A CA 1
ATOM 2413 C C . GLY A 1 323 ? 1.372 -19.292 12.329 1.00 96.31 323 GLY A C 1
ATOM 2414 O O . GLY A 1 323 ? 0.976 -20.457 12.317 1.00 96.31 323 GLY A O 1
ATOM 2415 N N . GLU A 1 324 ? 2.402 -18.876 11.597 1.00 95.69 324 GLU A N 1
ATOM 2416 C CA . GLU A 1 324 ? 3.189 -19.705 10.690 1.00 95.69 324 GLU A CA 1
ATOM 2417 C C . GLU A 1 324 ? 4.621 -19.896 11.203 1.00 95.69 324 GLU A C 1
ATOM 2419 O O . GLU A 1 324 ? 5.070 -19.224 12.127 1.00 95.69 324 GLU A O 1
ATOM 2424 N N . SER A 1 325 ? 5.363 -20.835 10.608 1.00 94.31 325 SER A N 1
ATOM 2425 C CA . SER A 1 325 ? 6.769 -21.039 10.963 1.00 94.31 325 SER A CA 1
ATOM 2426 C C . SER A 1 325 ? 7.636 -19.921 10.384 1.00 94.31 325 SER A C 1
ATOM 2428 O O . SER A 1 325 ? 7.701 -19.759 9.169 1.00 94.31 325 SER A O 1
ATOM 2430 N N . SER A 1 326 ? 8.365 -19.218 11.245 1.00 95.44 326 SER A N 1
ATOM 2431 C CA . SER A 1 326 ? 9.360 -18.196 10.901 1.00 95.44 326 SER A CA 1
ATOM 2432 C C . SER A 1 326 ? 10.779 -18.764 10.725 1.00 95.44 326 SER A C 1
ATOM 2434 O O . SER A 1 326 ? 11.770 -18.099 11.014 1.00 95.44 326 SER A O 1
ATOM 2436 N N . ASN A 1 327 ? 10.902 -20.015 10.259 1.00 96.88 327 ASN A N 1
ATOM 2437 C CA . ASN A 1 327 ? 12.209 -20.611 9.967 1.00 96.88 327 ASN A CA 1
ATOM 2438 C C . ASN A 1 327 ? 12.882 -19.957 8.745 1.00 96.88 327 ASN A C 1
ATOM 2440 O O . ASN A 1 327 ? 12.212 -19.347 7.911 1.00 96.88 327 ASN A O 1
ATOM 2444 N N . ASP A 1 328 ? 14.195 -20.152 8.606 1.00 96.94 328 ASP A N 1
ATOM 2445 C CA . ASP A 1 328 ? 15.010 -19.518 7.561 1.00 96.94 328 ASP A CA 1
ATOM 2446 C C . ASP A 1 328 ? 14.465 -19.729 6.140 1.00 96.94 328 ASP A C 1
ATOM 2448 O O . ASP A 1 328 ? 14.485 -18.806 5.329 1.00 96.94 328 ASP A O 1
ATOM 2452 N N . ALA A 1 329 ? 13.930 -20.915 5.830 1.00 97.19 329 ALA A N 1
ATOM 2453 C CA . ALA A 1 329 ? 13.383 -21.210 4.506 1.00 97.19 329 ALA A CA 1
ATOM 2454 C C . ALA A 1 329 ? 12.069 -20.457 4.240 1.00 97.19 329 ALA A C 1
ATOM 2456 O O . ALA A 1 329 ? 11.876 -19.915 3.152 1.00 97.19 329 ALA A O 1
ATOM 2457 N N . ALA A 1 330 ? 11.176 -20.390 5.232 1.00 97.31 330 ALA A N 1
ATOM 2458 C CA . ALA A 1 330 ? 9.924 -19.643 5.135 1.00 97.31 330 ALA A CA 1
ATOM 2459 C C . ALA A 1 330 ? 10.175 -18.131 5.043 1.00 97.31 330 ALA A C 1
ATOM 2461 O O . ALA A 1 330 ? 9.566 -17.449 4.214 1.00 97.31 330 ALA A O 1
ATOM 2462 N N . VAL A 1 331 ? 11.119 -17.621 5.842 1.00 98.31 331 VAL A N 1
ATOM 2463 C CA . VAL A 1 331 ? 11.557 -16.223 5.784 1.00 98.31 331 VAL A CA 1
ATOM 2464 C C . VAL A 1 331 ? 12.155 -15.914 4.417 1.00 98.31 331 VAL A C 1
ATOM 2466 O O . VAL A 1 331 ? 11.738 -14.944 3.794 1.00 98.31 331 VAL A O 1
ATOM 2469 N N . ALA A 1 332 ? 13.062 -16.748 3.899 1.00 97.44 332 ALA A N 1
ATOM 2470 C CA . ALA A 1 332 ? 13.662 -16.550 2.580 1.00 97.44 332 ALA A CA 1
ATOM 2471 C C . ALA A 1 332 ? 12.618 -16.553 1.448 1.00 97.44 332 ALA A C 1
ATOM 2473 O O . ALA A 1 332 ? 12.672 -15.705 0.556 1.00 97.44 332 ALA A O 1
ATOM 2474 N N . ALA A 1 333 ? 11.638 -17.461 1.502 1.00 97.31 333 ALA A N 1
ATOM 2475 C CA . ALA A 1 333 ? 10.578 -17.548 0.500 1.00 97.31 333 ALA A CA 1
ATOM 2476 C C . ALA A 1 333 ? 9.685 -16.296 0.476 1.00 97.31 333 ALA A C 1
ATOM 2478 O O . ALA A 1 333 ? 9.391 -15.768 -0.598 1.00 97.31 333 ALA A O 1
ATOM 2479 N N . LEU A 1 334 ? 9.272 -15.787 1.645 1.00 98.25 334 LEU A N 1
ATOM 2480 C CA . LEU A 1 334 ? 8.481 -14.555 1.705 1.00 98.25 334 LEU A CA 1
ATOM 2481 C C . LEU A 1 334 ? 9.343 -13.319 1.405 1.00 98.25 334 LEU A C 1
ATOM 2483 O O . LEU A 1 334 ? 8.869 -12.408 0.734 1.00 98.25 334 LEU A O 1
ATOM 2487 N N . MET A 1 335 ? 10.617 -13.304 1.804 1.00 98.25 335 MET A N 1
ATOM 2488 C CA . MET A 1 335 ? 11.559 -12.232 1.463 1.00 98.25 335 MET A CA 1
ATOM 2489 C C . MET A 1 335 ? 11.720 -12.048 -0.049 1.00 98.25 335 MET A C 1
ATOM 2491 O O . MET A 1 335 ? 11.722 -10.911 -0.510 1.00 98.25 335 MET A O 1
ATOM 2495 N N . ALA A 1 336 ? 11.751 -13.128 -0.839 1.00 97.44 336 ALA A N 1
ATOM 2496 C CA . ALA A 1 336 ? 11.780 -13.022 -2.301 1.00 97.44 336 ALA A CA 1
ATOM 2497 C C . ALA A 1 336 ? 10.547 -12.282 -2.864 1.00 97.44 336 ALA A C 1
ATOM 2499 O O . ALA A 1 336 ? 10.659 -11.497 -3.808 1.00 97.44 336 ALA A O 1
ATOM 2500 N N . GLN A 1 337 ? 9.375 -12.486 -2.253 1.00 98.25 337 GLN A N 1
ATOM 2501 C CA . GLN A 1 337 ? 8.152 -11.756 -2.596 1.00 98.25 337 GLN A CA 1
ATOM 2502 C C . GLN A 1 337 ? 8.210 -10.299 -2.120 1.00 98.25 337 GLN A C 1
ATOM 2504 O O . GLN A 1 337 ? 7.754 -9.417 -2.838 1.00 98.25 337 GLN A O 1
ATOM 2509 N N . VAL A 1 338 ? 8.781 -10.026 -0.940 1.00 98.56 338 VAL A N 1
ATOM 2510 C CA . VAL A 1 338 ? 8.978 -8.658 -0.422 1.00 98.56 338 VAL A CA 1
ATOM 2511 C C . VAL A 1 338 ? 9.919 -7.854 -1.316 1.00 98.56 338 VAL A C 1
ATOM 2513 O O . VAL A 1 338 ? 9.615 -6.709 -1.641 1.00 98.56 338 VAL A O 1
ATOM 2516 N N . ASP A 1 339 ? 11.022 -8.445 -1.775 1.00 98.06 339 ASP A N 1
ATOM 2517 C CA . ASP A 1 339 ? 11.976 -7.775 -2.663 1.00 98.06 339 ASP A CA 1
ATOM 2518 C C . ASP A 1 339 ? 11.333 -7.417 -4.017 1.00 98.06 339 ASP A C 1
ATOM 2520 O O . ASP A 1 339 ? 11.540 -6.318 -4.538 1.00 98.06 339 ASP A O 1
ATOM 2524 N N . LEU A 1 340 ? 10.478 -8.287 -4.571 1.00 98.31 340 LEU A N 1
ATOM 2525 C CA . LEU A 1 340 ? 9.691 -7.954 -5.765 1.00 98.31 340 LEU A CA 1
ATOM 2526 C C . LEU A 1 340 ? 8.544 -6.971 -5.454 1.00 98.31 340 LEU A C 1
ATOM 2528 O O . LEU A 1 340 ? 8.177 -6.143 -6.294 1.00 98.31 340 LEU A O 1
ATOM 2532 N N . GLY A 1 341 ? 8.008 -7.010 -4.235 1.00 98.62 341 GLY A N 1
ATOM 2533 C CA . GLY A 1 341 ? 7.030 -6.064 -3.703 1.00 98.62 341 GLY A CA 1
ATOM 2534 C C . GLY A 1 341 ? 7.563 -4.638 -3.581 1.00 98.62 341 GLY A C 1
ATOM 2535 O O . GLY A 1 341 ? 6.856 -3.700 -3.935 1.00 98.62 341 GLY A O 1
ATOM 2536 N N . ILE A 1 342 ? 8.831 -4.466 -3.199 1.00 98.69 342 ILE A N 1
ATOM 2537 C CA . ILE A 1 342 ? 9.535 -3.171 -3.202 1.00 98.69 342 ILE A CA 1
ATOM 2538 C C . ILE A 1 342 ? 9.539 -2.570 -4.614 1.00 98.69 342 ILE A C 1
ATOM 2540 O O . ILE A 1 342 ? 9.174 -1.410 -4.811 1.00 98.69 342 ILE A O 1
ATOM 2544 N N . LEU A 1 343 ? 9.883 -3.371 -5.630 1.00 98.75 343 LEU A N 1
ATOM 2545 C CA . LEU A 1 343 ? 9.829 -2.923 -7.026 1.00 98.75 343 LEU A CA 1
ATOM 2546 C C . LEU A 1 343 ? 8.391 -2.598 -7.450 1.00 98.75 343 LEU A C 1
ATOM 2548 O O . LEU A 1 343 ? 8.147 -1.594 -8.117 1.00 98.75 343 LEU A O 1
ATOM 2552 N N . SER A 1 344 ? 7.433 -3.417 -7.024 1.00 98.62 344 SER A N 1
ATOM 2553 C CA . SER A 1 344 ? 6.014 -3.203 -7.314 1.00 98.62 344 SER A CA 1
ATOM 2554 C C . SER A 1 344 ? 5.519 -1.865 -6.766 1.00 98.62 344 SER A C 1
ATOM 2556 O O . SER A 1 344 ? 4.928 -1.088 -7.512 1.00 98.62 344 SER A O 1
ATOM 2558 N N . SER A 1 345 ? 5.847 -1.555 -5.509 1.00 98.50 345 SER A N 1
ATOM 2559 C CA . SER A 1 345 ? 5.537 -0.277 -4.864 1.00 98.50 345 SER A CA 1
ATOM 2560 C C . SER A 1 345 ? 6.164 0.900 -5.620 1.00 98.50 345 SER A C 1
ATOM 2562 O O . SER A 1 345 ? 5.490 1.884 -5.921 1.00 98.50 345 SER A O 1
ATOM 2564 N N . HIS A 1 346 ? 7.441 0.809 -5.997 1.00 98.62 346 HIS A N 1
ATOM 2565 C CA . HIS A 1 346 ? 8.095 1.867 -6.768 1.00 98.62 346 HIS A CA 1
ATOM 2566 C C . HIS A 1 346 ? 7.426 2.135 -8.121 1.00 98.62 346 HIS A C 1
ATOM 2568 O O . HIS A 1 346 ? 7.190 3.294 -8.460 1.00 98.62 346 HIS A O 1
ATOM 2574 N N . LEU A 1 347 ? 7.086 1.092 -8.881 1.00 98.56 347 LEU A N 1
ATOM 2575 C CA . LEU A 1 347 ? 6.431 1.266 -10.177 1.00 98.56 347 LEU A CA 1
ATOM 2576 C C . LEU A 1 347 ? 5.006 1.813 -10.029 1.00 98.56 347 LEU A C 1
ATOM 2578 O O . LEU A 1 347 ? 4.636 2.741 -10.748 1.00 98.56 347 LEU A O 1
ATOM 2582 N N . MET A 1 348 ? 4.234 1.265 -9.087 1.00 97.12 348 MET A N 1
ATOM 2583 C CA . MET A 1 348 ? 2.860 1.681 -8.803 1.00 97.12 348 MET A CA 1
ATOM 2584 C C . MET A 1 348 ? 2.802 3.174 -8.474 1.00 97.12 348 MET A C 1
ATOM 2586 O O . MET A 1 348 ? 2.139 3.939 -9.174 1.00 97.12 348 MET A O 1
ATOM 2590 N N . TRP A 1 349 ? 3.586 3.615 -7.492 1.00 97.62 349 TRP A N 1
ATOM 2591 C CA . TRP A 1 349 ? 3.575 5.010 -7.063 1.00 97.62 349 TRP A CA 1
ATOM 2592 C C . TRP A 1 349 ? 4.205 5.972 -8.078 1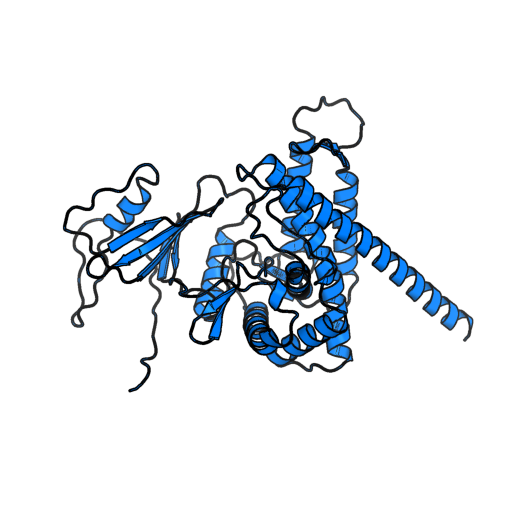.00 97.62 349 TRP A C 1
ATOM 2594 O O . TRP A 1 349 ? 3.842 7.146 -8.107 1.00 97.62 349 TRP A O 1
ATOM 2604 N N . ALA A 1 350 ? 5.076 5.492 -8.974 1.00 97.75 350 ALA A N 1
ATOM 2605 C CA . ALA A 1 350 ? 5.531 6.288 -10.113 1.00 97.75 350 ALA A CA 1
ATOM 2606 C C . ALA A 1 350 ? 4.386 6.600 -11.092 1.00 97.75 350 ALA A C 1
ATOM 2608 O O . ALA A 1 350 ? 4.176 7.762 -11.442 1.00 97.75 350 ALA A O 1
ATOM 2609 N N . LEU A 1 351 ? 3.626 5.577 -11.502 1.00 96.12 351 LEU A N 1
ATOM 2610 C CA . LEU A 1 351 ? 2.480 5.721 -12.409 1.00 96.12 351 LEU A CA 1
ATOM 2611 C C . LEU A 1 351 ? 1.393 6.611 -11.797 1.00 96.12 351 LEU A C 1
ATOM 2613 O O . LEU A 1 351 ? 0.936 7.542 -12.461 1.00 96.12 351 LEU A O 1
ATOM 2617 N N . TRP A 1 352 ? 1.047 6.373 -10.526 1.00 94.69 352 TRP A N 1
ATOM 2618 C CA . TRP A 1 352 ? 0.129 7.224 -9.764 1.00 94.69 352 TRP A CA 1
ATOM 2619 C C . TRP A 1 352 ? 0.566 8.689 -9.811 1.00 94.69 352 TRP A C 1
ATOM 2621 O O . TRP A 1 352 ? -0.212 9.570 -10.166 1.00 94.69 352 TRP A O 1
ATOM 2631 N N . SER A 1 353 ? 1.843 8.954 -9.535 1.00 93.75 353 SER A N 1
ATOM 2632 C CA . SER A 1 353 ? 2.346 10.322 -9.469 1.00 93.75 353 SER A CA 1
ATOM 2633 C C . SER A 1 353 ? 2.327 11.028 -10.821 1.00 93.75 353 SER A C 1
ATOM 2635 O O . SER A 1 353 ? 2.054 12.221 -10.889 1.00 93.75 353 SER A O 1
ATOM 2637 N N . PHE A 1 354 ? 2.566 10.313 -11.922 1.00 93.69 354 PHE A N 1
ATOM 2638 C CA . PHE A 1 354 ? 2.458 10.901 -13.260 1.00 93.69 354 PHE A CA 1
ATOM 2639 C C . PHE A 1 354 ? 1.020 11.260 -13.640 1.00 93.69 354 PHE A C 1
ATOM 2641 O O . PHE A 1 354 ? 0.813 12.231 -14.369 1.00 93.69 354 PHE A O 1
ATOM 2648 N N . ILE A 1 355 ? 0.032 10.514 -13.139 1.00 90.38 355 ILE A N 1
ATOM 2649 C CA . ILE A 1 355 ? -1.381 10.886 -13.269 1.00 90.38 355 ILE A CA 1
ATOM 2650 C C . ILE A 1 355 ? -1.638 12.152 -12.455 1.00 90.38 355 ILE A C 1
ATOM 2652 O O . ILE A 1 355 ? -2.087 13.151 -13.016 1.00 90.38 355 ILE A O 1
ATOM 2656 N N . GLN A 1 356 ? -1.260 12.145 -11.174 1.00 87.06 356 GLN A N 1
ATOM 2657 C CA . GLN A 1 356 ? -1.489 13.270 -10.269 1.00 87.06 356 GLN A CA 1
ATOM 2658 C C . GLN A 1 356 ? -0.793 14.556 -10.717 1.00 87.06 356 GLN A C 1
ATOM 2660 O O . GLN A 1 356 ? -1.371 15.627 -10.576 1.00 87.06 356 GLN A O 1
ATOM 2665 N N . ALA A 1 357 ? 0.384 14.474 -11.343 1.00 88.25 357 ALA A N 1
ATOM 2666 C CA . ALA A 1 357 ? 1.059 15.635 -11.925 1.00 88.25 357 ALA A CA 1
ATOM 2667 C C . ALA A 1 357 ? 0.181 16.388 -12.939 1.00 88.25 357 ALA A C 1
ATOM 2669 O O . ALA A 1 357 ? 0.365 17.584 -13.136 1.00 88.25 357 ALA A O 1
ATOM 2670 N N . ARG A 1 358 ? -0.762 15.699 -13.594 1.00 85.19 358 ARG A N 1
ATOM 2671 C CA . ARG A 1 358 ? -1.662 16.272 -14.604 1.00 85.19 358 ARG A CA 1
ATOM 2672 C C . ARG A 1 358 ? -3.034 16.657 -14.059 1.00 85.19 358 ARG A C 1
ATOM 2674 O O . ARG A 1 358 ? -3.699 17.479 -14.682 1.00 85.19 358 ARG A O 1
ATOM 2681 N N . THR A 1 359 ? -3.479 16.023 -12.978 1.00 81.25 359 THR A N 1
ATOM 2682 C CA . THR A 1 359 ? -4.872 16.096 -12.509 1.00 81.25 359 THR A CA 1
ATOM 2683 C C . THR A 1 359 ? -5.033 16.732 -11.135 1.00 81.25 359 THR A C 1
ATOM 2685 O O . THR A 1 359 ? -6.130 17.178 -10.815 1.00 81.25 359 THR A O 1
ATOM 2688 N N . SER A 1 360 ? -3.983 16.755 -10.313 1.00 78.75 360 SER A N 1
ATOM 2689 C CA . SER A 1 360 ? -4.051 17.251 -8.941 1.00 78.75 360 SER A CA 1
ATOM 2690 C C . SER A 1 360 ? -3.839 18.760 -8.874 1.00 78.75 360 SER A C 1
ATOM 2692 O O . SER A 1 360 ? -2.883 19.289 -9.439 1.00 78.75 360 SER A O 1
ATOM 2694 N N . ASP A 1 361 ? -4.683 19.433 -8.094 1.00 74.56 361 ASP A N 1
ATOM 2695 C CA . ASP A 1 361 ? -4.525 20.848 -7.740 1.00 74.56 361 ASP A CA 1
ATOM 2696 C C . ASP A 1 361 ? -3.628 21.055 -6.501 1.00 74.56 361 ASP A C 1
ATOM 2698 O O . ASP A 1 361 ? -3.371 22.191 -6.092 1.00 74.56 361 ASP A O 1
ATOM 2702 N N . ILE A 1 362 ? -3.149 19.976 -5.865 1.00 78.44 362 ILE A N 1
ATOM 2703 C CA . ILE A 1 362 ? -2.241 20.085 -4.719 1.00 78.44 362 ILE A CA 1
ATOM 2704 C C . ILE A 1 362 ? -0.849 20.501 -5.193 1.00 78.44 362 ILE A C 1
ATOM 2706 O O . ILE A 1 362 ? -0.251 19.868 -6.060 1.00 78.44 362 ILE A O 1
ATOM 2710 N N . ALA A 1 363 ? -0.294 21.527 -4.540 1.00 82.06 363 ALA A N 1
ATOM 2711 C CA . ALA A 1 363 ? 1.083 21.975 -4.719 1.00 82.06 363 ALA A CA 1
ATOM 2712 C C . ALA A 1 363 ? 2.088 20.956 -4.143 1.00 82.06 363 ALA A C 1
ATOM 2714 O O . ALA A 1 363 ? 2.663 21.151 -3.074 1.00 82.06 363 ALA A O 1
ATOM 2715 N N . TYR A 1 364 ? 2.291 19.864 -4.874 1.00 84.88 364 TYR A N 1
ATOM 2716 C CA . TYR A 1 364 ? 3.222 18.783 -4.574 1.00 84.88 364 TYR A CA 1
ATOM 2717 C C . TYR A 1 364 ? 4.060 18.479 -5.819 1.00 84.88 364 TYR A C 1
ATOM 2719 O O . TYR A 1 364 ? 3.567 18.557 -6.944 1.00 84.88 364 TYR A O 1
ATOM 2727 N N . GLY A 1 365 ? 5.336 18.137 -5.637 1.00 90.31 365 GLY A N 1
ATOM 2728 C CA . GLY A 1 365 ? 6.267 17.866 -6.733 1.00 90.31 365 GLY A CA 1
ATOM 2729 C C . GLY A 1 365 ? 6.053 16.486 -7.353 1.00 90.31 365 GLY A C 1
ATOM 2730 O O . GLY A 1 365 ? 6.958 15.651 -7.310 1.00 90.31 365 GLY A O 1
ATOM 2731 N N . TYR A 1 366 ? 4.868 16.235 -7.913 1.00 89.75 366 TYR A N 1
ATOM 2732 C CA . TYR A 1 366 ? 4.454 14.928 -8.423 1.00 89.75 366 TYR A CA 1
ATOM 2733 C C . TYR A 1 366 ? 5.403 14.379 -9.493 1.00 89.75 366 TYR A C 1
ATOM 2735 O O . TYR A 1 366 ? 5.734 13.192 -9.458 1.00 89.75 366 TYR A O 1
ATOM 2743 N N . THR A 1 367 ? 5.929 15.192 -10.411 1.00 93.25 367 THR A N 1
ATOM 2744 C CA . THR A 1 367 ? 6.888 14.651 -11.387 1.00 93.25 367 THR A CA 1
ATOM 2745 C C . THR A 1 367 ? 8.219 14.299 -10.747 1.00 93.25 367 THR A C 1
ATOM 2747 O O . THR A 1 367 ? 8.804 13.271 -11.085 1.00 93.25 367 THR A O 1
ATOM 2750 N N . ALA A 1 368 ? 8.690 15.092 -9.781 1.00 93.88 368 ALA A N 1
ATOM 2751 C CA . ALA A 1 368 ? 9.909 14.766 -9.048 1.00 93.88 368 ALA A CA 1
ATOM 2752 C C . ALA A 1 368 ? 9.748 13.463 -8.248 1.00 93.88 368 ALA A C 1
ATOM 2754 O O . ALA A 1 368 ? 10.633 12.609 -8.296 1.00 93.88 368 ALA A O 1
ATOM 2755 N N . TYR A 1 369 ? 8.607 13.280 -7.576 1.00 94.88 369 TYR A N 1
ATOM 2756 C CA . TYR A 1 369 ? 8.287 12.052 -6.848 1.00 94.88 369 TYR A CA 1
ATOM 2757 C C . TYR A 1 369 ? 8.198 10.849 -7.792 1.00 94.88 369 TYR A C 1
ATOM 2759 O O . TYR A 1 369 ? 8.881 9.846 -7.590 1.00 94.88 369 TYR A O 1
ATOM 2767 N N . GLY A 1 370 ? 7.437 10.969 -8.883 1.00 96.00 370 GLY A N 1
ATOM 2768 C CA . GLY A 1 370 ? 7.254 9.887 -9.847 1.00 96.00 370 GLY A CA 1
ATOM 2769 C C . GLY A 1 370 ? 8.561 9.452 -10.510 1.00 96.00 370 GLY A C 1
ATOM 2770 O O . GLY A 1 370 ? 8.828 8.257 -10.626 1.00 96.00 370 GLY A O 1
ATOM 2771 N N . LEU A 1 371 ? 9.424 10.405 -10.884 1.00 95.88 371 LEU A N 1
ATOM 2772 C CA . LEU A 1 371 ? 10.748 10.103 -11.432 1.00 95.88 371 LEU A CA 1
ATOM 2773 C C . LEU A 1 371 ? 11.665 9.446 -10.398 1.00 95.88 371 LEU A C 1
ATOM 2775 O O . LEU A 1 371 ? 12.391 8.520 -10.751 1.00 95.88 371 LEU A O 1
ATOM 2779 N N . GLN A 1 372 ? 11.619 9.879 -9.136 1.00 96.12 372 GLN A N 1
ATOM 2780 C CA . GLN A 1 372 ? 12.395 9.257 -8.064 1.00 96.12 372 GLN A CA 1
ATOM 2781 C C . GLN A 1 372 ? 11.968 7.797 -7.846 1.00 96.12 372 GLN A C 1
ATOM 2783 O O . GLN A 1 372 ? 12.825 6.914 -7.791 1.00 96.12 372 GLN A O 1
ATOM 2788 N N . ARG A 1 373 ? 10.659 7.518 -7.777 1.00 98.00 373 ARG A N 1
ATOM 2789 C CA . ARG A 1 373 ? 10.144 6.150 -7.613 1.00 98.00 373 ARG A CA 1
ATOM 2790 C C . ARG A 1 373 ? 10.471 5.292 -8.842 1.00 98.00 373 ARG A C 1
ATOM 2792 O O . ARG A 1 373 ? 10.928 4.161 -8.693 1.00 98.00 373 ARG A O 1
ATOM 2799 N N . LEU A 1 374 ? 10.325 5.837 -10.054 1.00 97.81 374 LEU A N 1
ATOM 2800 C CA . LEU A 1 374 ? 10.679 5.136 -11.292 1.00 97.81 374 LEU A CA 1
ATOM 2801 C C . LEU A 1 374 ? 12.178 4.808 -11.357 1.00 97.81 374 LEU A C 1
ATOM 2803 O O . LEU A 1 374 ? 12.543 3.717 -11.792 1.00 97.81 374 LEU A O 1
ATOM 2807 N N . ASP A 1 375 ? 13.047 5.714 -10.909 1.00 96.94 375 ASP A N 1
ATOM 2808 C CA . ASP A 1 375 ? 14.492 5.481 -10.870 1.00 96.94 375 ASP A CA 1
ATOM 2809 C C . ASP A 1 375 ? 14.856 4.302 -9.952 1.00 96.94 375 ASP A C 1
ATOM 2811 O O . ASP A 1 375 ? 15.608 3.412 -10.362 1.00 96.94 375 ASP A O 1
ATOM 2815 N N . GLN A 1 376 ? 14.246 4.226 -8.762 1.00 97.69 376 GLN A N 1
ATOM 2816 C CA . GLN A 1 376 ? 14.399 3.087 -7.846 1.00 97.69 376 GLN A CA 1
ATOM 2817 C C . GLN A 1 376 ? 13.946 1.774 -8.495 1.00 97.69 376 GLN A C 1
ATOM 2819 O O . GLN A 1 376 ? 14.662 0.769 -8.449 1.00 97.69 376 GLN A O 1
ATOM 2824 N N . PHE A 1 377 ? 12.797 1.786 -9.181 1.00 98.50 377 PHE A N 1
ATOM 2825 C CA . PHE A 1 377 ? 12.322 0.621 -9.924 1.00 98.50 377 PHE A CA 1
ATOM 2826 C C . PHE A 1 377 ? 13.307 0.185 -11.013 1.00 98.50 377 PHE A C 1
ATOM 2828 O O . PHE A 1 377 ? 13.630 -0.997 -11.125 1.00 98.50 377 PHE A O 1
ATOM 2835 N N . VAL A 1 378 ? 13.800 1.120 -11.831 1.00 98.06 378 VAL A N 1
ATOM 2836 C CA . VAL A 1 378 ? 14.704 0.817 -12.949 1.00 98.06 378 VAL A CA 1
ATOM 2837 C C . VAL A 1 378 ? 16.028 0.243 -12.446 1.00 98.06 378 VAL A C 1
ATOM 2839 O O . VAL A 1 378 ? 16.522 -0.734 -13.019 1.00 98.06 378 VAL A O 1
ATOM 2842 N N . HIS A 1 379 ? 16.599 0.808 -11.380 1.00 97.25 379 HIS A N 1
ATOM 2843 C CA . HIS A 1 379 ? 17.811 0.278 -10.755 1.00 97.25 379 HIS A CA 1
ATOM 2844 C C . HIS A 1 379 ? 17.582 -1.122 -10.178 1.00 97.25 379 HIS A C 1
ATOM 2846 O O . HIS A 1 379 ? 18.351 -2.041 -10.475 1.00 97.25 379 HIS A O 1
ATOM 2852 N N . GLY A 1 380 ? 16.488 -1.321 -9.442 1.00 97.25 380 GLY A N 1
ATOM 2853 C CA . GLY A 1 380 ? 16.137 -2.619 -8.873 1.00 97.25 380 GLY A CA 1
ATOM 2854 C C . GLY A 1 380 ? 15.836 -3.691 -9.928 1.00 97.25 380 GLY A C 1
ATOM 2855 O O . GLY A 1 380 ? 16.337 -4.811 -9.833 1.00 97.25 380 GLY A O 1
ATOM 2856 N N . ARG A 1 381 ? 15.122 -3.344 -11.007 1.00 97.50 381 ARG A N 1
ATOM 2857 C CA . ARG A 1 381 ? 14.874 -4.226 -12.163 1.00 97.50 381 ARG A CA 1
ATOM 2858 C C . ARG A 1 381 ? 16.178 -4.686 -12.814 1.00 97.50 381 ARG A C 1
ATOM 2860 O O . ARG A 1 381 ? 16.313 -5.868 -13.144 1.00 97.50 381 ARG A O 1
ATOM 2867 N N . LYS A 1 382 ? 17.139 -3.774 -13.011 1.00 96.81 382 LYS A N 1
ATOM 2868 C CA . LYS A 1 382 ? 18.463 -4.106 -13.567 1.00 96.81 382 LYS A CA 1
ATOM 2869 C C . LYS A 1 382 ? 19.218 -5.067 -12.650 1.00 96.81 382 LYS A C 1
ATOM 2871 O O . LYS A 1 382 ? 19.735 -6.068 -13.139 1.00 96.81 382 LYS A O 1
ATOM 2876 N N . ALA A 1 383 ? 19.241 -4.790 -11.346 1.00 95.12 383 ALA A N 1
ATOM 2877 C CA . ALA A 1 383 ? 19.898 -5.644 -10.359 1.00 95.12 383 ALA A CA 1
ATOM 2878 C C . ALA A 1 383 ? 19.269 -7.048 -10.304 1.00 95.12 383 ALA A C 1
ATOM 2880 O O . ALA A 1 383 ? 19.988 -8.040 -10.393 1.00 95.12 383 ALA A O 1
ATOM 2881 N N . SER A 1 384 ? 17.936 -7.135 -10.262 1.00 94.12 384 SER A N 1
ATOM 2882 C CA . SER A 1 384 ? 17.194 -8.403 -10.293 1.00 94.12 384 SER A CA 1
ATOM 2883 C C . SER A 1 384 ? 17.498 -9.211 -11.559 1.00 94.12 384 SER A C 1
ATOM 2885 O O . SER A 1 384 ? 17.861 -10.380 -11.473 1.00 94.12 384 SER A O 1
ATOM 2887 N N . THR A 1 385 ? 17.462 -8.569 -12.732 1.00 92.69 385 THR A N 1
ATOM 2888 C CA . THR A 1 385 ? 17.759 -9.236 -14.012 1.00 92.69 385 THR A CA 1
ATOM 2889 C C . THR A 1 385 ? 19.201 -9.759 -14.067 1.00 92.69 385 THR A C 1
ATOM 2891 O O . THR A 1 385 ? 19.450 -10.847 -14.586 1.00 92.69 385 THR A O 1
ATOM 2894 N N . ALA A 1 386 ? 20.163 -9.003 -13.526 1.00 92.94 386 ALA A N 1
ATOM 2895 C CA . ALA A 1 386 ? 21.555 -9.439 -13.438 1.00 92.94 386 ALA A CA 1
ATOM 2896 C C . ALA A 1 386 ? 21.724 -10.635 -12.485 1.00 92.94 386 ALA A C 1
ATOM 2898 O O . ALA A 1 386 ? 22.454 -11.572 -12.810 1.00 92.94 386 ALA A O 1
ATOM 2899 N N . ALA A 1 387 ? 21.017 -10.633 -11.351 1.00 90.69 387 ALA A N 1
ATOM 2900 C CA . ALA A 1 387 ? 21.021 -11.742 -10.402 1.00 90.69 387 ALA A CA 1
ATOM 2901 C C . ALA A 1 387 ? 20.453 -13.032 -11.020 1.00 90.69 387 ALA A C 1
ATOM 2903 O O . ALA A 1 387 ? 21.065 -14.090 -10.877 1.00 90.69 387 ALA A O 1
ATOM 2904 N N . ASP A 1 388 ? 19.356 -12.956 -11.786 1.00 89.06 388 ASP A N 1
ATOM 2905 C CA . ASP A 1 388 ? 18.816 -14.134 -12.482 1.00 89.06 388 ASP A CA 1
ATOM 2906 C C . ASP A 1 388 ? 19.805 -14.710 -13.499 1.00 89.06 388 ASP A C 1
ATOM 2908 O O . ASP A 1 388 ? 19.924 -15.926 -13.648 1.00 89.06 388 ASP A O 1
ATOM 2912 N N . ALA A 1 389 ? 20.486 -13.832 -14.244 1.00 90.56 389 ALA A N 1
ATOM 2913 C CA . ALA A 1 389 ? 21.459 -14.242 -15.246 1.00 90.56 389 ALA A CA 1
ATOM 2914 C C . ALA A 1 389 ? 22.650 -14.956 -14.591 1.00 90.56 389 ALA A C 1
ATOM 2916 O O . ALA A 1 389 ? 23.087 -15.994 -15.088 1.00 90.56 389 ALA A O 1
ATOM 2917 N N . ALA A 1 390 ? 23.125 -14.443 -13.453 1.00 90.56 390 ALA A N 1
ATOM 2918 C CA . ALA A 1 390 ? 24.180 -15.072 -12.667 1.00 90.56 390 ALA A CA 1
ATOM 2919 C C . ALA A 1 390 ? 23.748 -16.441 -12.111 1.00 90.56 390 ALA A C 1
ATOM 2921 O O . ALA A 1 390 ? 24.492 -17.410 -12.246 1.00 90.56 390 ALA A O 1
ATOM 2922 N N . ALA A 1 391 ? 22.533 -16.550 -11.562 1.00 88.12 391 ALA A N 1
ATOM 2923 C CA . ALA A 1 391 ? 22.000 -17.811 -11.043 1.00 88.12 391 ALA A CA 1
ATOM 2924 C C . ALA A 1 391 ? 21.862 -18.880 -12.142 1.00 88.12 391 ALA A C 1
ATOM 2926 O O . ALA A 1 391 ? 22.269 -20.025 -11.956 1.00 88.12 391 ALA A O 1
ATOM 2927 N N . LYS A 1 392 ? 21.358 -18.501 -13.325 1.00 88.50 392 LYS A N 1
ATOM 2928 C CA . LYS A 1 392 ? 21.277 -19.405 -14.486 1.00 88.50 392 LYS A CA 1
ATOM 2929 C C . LYS A 1 392 ? 22.653 -19.861 -14.968 1.00 88.50 392 LYS A C 1
ATOM 2931 O O . LYS A 1 392 ? 22.806 -21.025 -15.324 1.00 88.50 392 LYS A O 1
ATOM 2936 N N . ALA A 1 393 ? 23.639 -18.963 -14.986 1.00 89.50 393 ALA A N 1
ATOM 2937 C CA . ALA A 1 393 ? 25.004 -19.304 -15.378 1.00 89.50 393 ALA A CA 1
ATOM 2938 C C . ALA A 1 393 ? 25.659 -20.286 -14.392 1.00 89.50 393 ALA A C 1
ATOM 2940 O O . ALA A 1 393 ? 26.318 -21.225 -14.830 1.00 89.50 393 ALA A O 1
ATOM 2941 N N . ALA A 1 394 ? 25.435 -20.109 -13.085 1.00 87.50 394 ALA A N 1
ATOM 2942 C CA . ALA A 1 394 ? 25.933 -21.023 -12.058 1.00 87.50 394 ALA A CA 1
ATOM 2943 C C . ALA A 1 394 ? 25.340 -22.435 -12.215 1.00 87.50 394 ALA A C 1
ATOM 2945 O O . ALA A 1 394 ? 26.091 -23.404 -12.303 1.00 87.50 394 ALA A O 1
ATOM 2946 N N . LEU A 1 395 ? 24.015 -22.541 -12.375 1.00 86.50 395 LEU A N 1
ATOM 2947 C CA . LEU A 1 395 ? 23.333 -23.824 -12.594 1.00 86.50 395 LEU A CA 1
ATOM 2948 C C . LEU A 1 395 ? 23.808 -24.538 -13.868 1.00 86.50 395 LEU A C 1
ATOM 2950 O O . LEU A 1 395 ? 23.976 -25.754 -13.869 1.00 86.50 395 LEU A O 1
ATOM 2954 N N . ALA A 1 396 ? 24.049 -23.792 -14.952 1.00 85.50 396 ALA A N 1
ATOM 2955 C CA . ALA A 1 396 ? 24.595 -24.361 -16.183 1.00 85.50 396 ALA A CA 1
ATOM 2956 C C . ALA A 1 396 ? 26.027 -24.891 -15.985 1.00 85.50 396 ALA A C 1
ATOM 2958 O O . ALA A 1 396 ? 26.356 -25.958 -16.490 1.00 85.50 396 ALA A O 1
ATOM 2959 N N . SER A 1 397 ? 26.861 -24.180 -15.218 1.00 82.06 397 SER A N 1
ATOM 2960 C CA . SER A 1 397 ? 28.235 -24.617 -14.941 1.00 82.06 397 SER A CA 1
ATOM 2961 C C . SER A 1 397 ? 28.320 -25.852 -14.039 1.00 82.06 397 SER A C 1
ATOM 2963 O O . SER A 1 397 ? 29.238 -26.649 -14.206 1.00 82.06 397 SER A O 1
ATOM 2965 N N . GLU A 1 398 ? 27.369 -26.033 -13.117 1.00 79.12 398 GLU A N 1
ATOM 2966 C CA . GLU A 1 398 ? 27.279 -27.239 -12.285 1.00 79.12 398 GLU A CA 1
ATOM 2967 C C . GLU A 1 398 ? 26.834 -28.449 -13.119 1.00 79.12 398 GLU A C 1
ATOM 2969 O O . GLU A 1 398 ? 27.443 -29.512 -13.018 1.00 79.12 398 GLU A O 1
ATOM 2974 N N . ALA A 1 399 ? 25.862 -28.267 -14.019 1.00 73.81 399 ALA A N 1
ATOM 2975 C CA . ALA A 1 399 ? 25.378 -29.321 -14.914 1.00 73.81 399 ALA A CA 1
ATOM 2976 C C . ALA A 1 399 ? 26.412 -29.784 -15.961 1.00 73.81 399 ALA A C 1
ATOM 2978 O O . ALA A 1 399 ? 26.361 -30.932 -16.386 1.00 73.81 399 ALA A O 1
ATOM 2979 N N . ASP A 1 400 ? 27.348 -28.919 -16.366 1.00 69.88 400 ASP A N 1
ATOM 2980 C CA . ASP A 1 400 ? 28.460 -29.275 -17.266 1.00 69.88 400 ASP A CA 1
ATOM 2981 C C . ASP A 1 400 ? 29.638 -29.957 -16.528 1.00 69.88 400 ASP A C 1
ATOM 2983 O O . ASP A 1 400 ? 30.598 -30.404 -17.164 1.00 69.88 400 ASP A O 1
ATOM 2987 N N . SER A 1 401 ? 29.601 -30.001 -15.189 1.00 66.56 401 SER A N 1
ATOM 2988 C CA . SER A 1 401 ? 30.650 -30.582 -14.336 1.00 66.56 401 SER A CA 1
ATOM 2989 C C . SER A 1 401 ? 30.322 -31.972 -13.768 1.00 66.56 401 SER A C 1
ATOM 2991 O O . SER A 1 401 ? 31.215 -32.615 -13.207 1.00 66.56 401 SER A O 1
ATOM 2993 N N . GLU A 1 402 ? 29.079 -32.434 -13.944 1.00 51.69 402 GLU A N 1
ATOM 2994 C CA . GLU A 1 402 ? 28.606 -33.810 -13.698 1.00 51.69 402 GLU A CA 1
ATOM 2995 C C . GLU A 1 402 ? 28.627 -34.644 -14.987 1.00 51.69 402 GLU A C 1
ATOM 2997 O O . GLU A 1 402 ? 28.947 -35.856 -14.894 1.00 51.69 402 GLU A O 1
#